Protein 2HNU (pdb70)

Secondary structure (DSSP, 8-state):
-BPPPEESGGG-EEEEETTEEEETTTEEEESSGGGGGGGGGGG-SS-B---SSEETTTEEEEETTEEEETTEEEE-GGG--/-BPPPEESGGG-EEEEETTEEEETTTEEEESSGGGGGGGGGGG-SS-B---SSEETTTEEEEETTEEEETTEEEE-GGG--/-BPPPEESGGG-EEEEETTEEEETTTEEEESSGGGGGGGGGGG-SS-B---SSEETTTEEEEETTEEEETTEEEE-GGG--/-----EESGGG-EEEEETTEEEETTTEEEESSGGGGGGGGGGG-SS-----SSEETTTEEEEETTEEEETTEEEE-GGG--/--PPPEESGGG-EEEEETTEEEETTTEEEESSGGGGGGGGGGG-SS-----SSEETTTEEEEETTEEEETTEEEE-GGG--

Organism: Bos taurus (NCBI:txid9913)

B-factor: mean 34.94, std 13.85, range [15.89, 88.04]

Foldseek 3Di:
DAAAAFWADVSQWGAQAQAWTAHQVRGIGGNDPRRNCSVVSVVPPDDHHHADADDDDQWHQRYAQWIDHRHDIDGHNVNHD/DAAAAFWDDVSQWGAQAQAWTAHAVRGIGGNDPRNPVSVVSVPDPDDHHHADAADDDQWHQRYAQWTDHNVDIDGHNVNHD/DAAAQFWADVSQWGQQALAWTAHQVPGIGGNDPRRNCSVVVVVPPDDHHHEDADDDDQWHQRYAQWTDHRHDIDRHPVNHD/DEFAAQWADVSQWGAQALAWTAHQVRGIGGNDPRRNVSVCVVVPPDDHHHADDADDPQWHQGYAQWIDHRHDIDRHNVNHD/DAAAFFWDDVSQWGAQAQQWTAHQPRGIGGNDPGNPVSVVSVPDPDDHHHADADDDDCWHQRYAQWTDHRHDIDGHNVNHD

Solvent-accessible surface area: 19772 Å² total

Sequence (405 aa):
VRTCLPCGPGGKGRCFGPSICCGDELGCFVGTAEALRCQEENYLPSPCQSGQKPCGSGGRCAAAGICCSPDGCHEDPACDPVRTCLPCGPGGKGRCFGPSICCGDELGCFVGTAEALRCQEENYLPSPCQSGQKPCGSGGRCAAAGICCSPDGCHEDPACDPVRTCLPCGPGGKGRCFGPSICCGDELGCFVGTAEALRCQEENYLPSPCQSGQKPCGSGGRCAAAGICCSPDGCHEDPACDPVRTCLPCGPGGKGRCFGPSICCGDELGCFVGTAEALRCQEENYLPSPCQSGQKPCGSGGRCAAAGICCSPDGCHEDPACDPVRTCLPCGPGGKGRCFGPSICCGDELGCFVGTAEALRCQEENYLPSPCQSGQKPCGSGGRCAAAGICCSPDGCHEDPACDP

GO terms:
  GO:0005515 protein binding (F, IPI)
  GO:0005576 extracellular region (C, IDA)
  GO:0043207 response to external biotic stimulus (P, IDA)
  GO:0009612 response to mechanical stimulus (P, IDA)
  GO:0032094 response to food (P, IDA)
  GO:0043627 response to estrogen (P, IDA)

Radius of gyration: 32.56 Å; Cα contacts (8 Å, |Δi|>4): 1114; chains: 5; bounding box: 100×59×54 Å

CATH classification: 2.60.9.10

InterPro domains:
  IPR000981 Neurohypophysial hormone [PF00184] (39-116)
  IPR000981 Neurohypophysial hormone [PIRSF001815] (3-123)
  IPR000981 Neurohypophysial hormone [PR00831] (21-35)
  IPR000981 Neurohypophysial hormone [PR00831] (39-55)
  IPR000981 Neurohypophysial hormone [PR00831] (55-74)
  IPR000981 Neurohypophysial hormone [PR00831] (74-93)
  IPR000981 Neurohypophysial hormone [PR00831] (96-116)
  IPR000981 Neurohypophysial hormone [PTHR11681] (1-124)
  IPR000981 Neurohypophysial hormone [SM00003] (39-116)
  IPR022423 Neurohypophysial hormone, conserved site [PF00220] (20-28)
  IPR022423 Neurohypophysial hormone, conserved site [PS00264] (20-28)
  IPR036387 Neurohypophysial hormone domain superfamily [G3DSA:2.60.9.10] (38-125)
  IPR036387 Neurohypophysial hormone domain superfamily [SSF49606] (33-120)

Structure (mmCIF, N/CA/C/O backbone):
data_2HNU
#
_entry.id   2HNU
#
_cell.length_a   111.157
_cell.length_b   111.157
_cell.length_c   127.241
_cell.angle_alpha   90.000
_cell.angle_beta   90.000
_cell.angle_gamma   120.000
#
_symmetry.space_group_name_H-M   'P 62 2 2'
#
loop_
_entity.id
_entity.type
_entity.pdbx_description
1 polymer 'Oxytocin-neurophysin 1'
2 non-polymer PHENYLALANINE
3 non-polymer TYROSINE
4 water water
#
loop_
_atom_site.group_PDB
_atom_site.id
_atom_site.type_symbol
_atom_site.label_atom_id
_atom_site.label_alt_id
_atom_site.label_comp_id
_atom_site.label_asym_id
_atom_site.label_entity_id
_atom_site.label_seq_id
_atom_site.pdbx_PDB_ins_code
_atom_site.Cartn_x
_atom_site.Cartn_y
_atom_site.Cartn_z
_atom_site.occupancy
_atom_site.B_iso_or_equiv
_atom_site.auth_seq_id
_atom_site.auth_comp_id
_atom_site.auth_asym_id
_atom_site.auth_atom_id
_atom_site.pdbx_PDB_model_num
ATOM 1 N N . VAL A 1 1 ? 55.007 16.499 75.088 1.00 24.99 7 VAL A N 1
ATOM 2 C CA . VAL A 1 1 ? 54.586 15.195 74.519 1.00 23.54 7 VAL A CA 1
ATOM 3 C C . VAL A 1 1 ? 54.629 14.130 75.610 1.00 23.77 7 VAL A C 1
ATOM 4 O O . VAL A 1 1 ? 55.087 14.388 76.725 1.00 22.90 7 VAL A O 1
ATOM 8 N N . ARG A 1 2 ? 54.158 12.931 75.295 1.00 23.92 8 ARG A N 1
ATOM 9 C CA . ARG A 1 2 ? 54.138 11.872 76.293 1.00 24.36 8 ARG A CA 1
ATOM 10 C C . ARG A 1 2 ? 55.530 11.484 76.762 1.00 23.72 8 ARG A C 1
ATOM 11 O O . ARG A 1 2 ? 56.520 11.693 76.064 1.00 23.40 8 ARG A O 1
ATOM 19 N N . THR A 1 3 ? 55.595 10.943 77.972 1.00 23.87 9 THR A N 1
ATOM 20 C CA . THR A 1 3 ? 56.854 10.471 78.523 1.00 24.24 9 THR A CA 1
ATOM 21 C C . THR A 1 3 ? 57.070 9.182 77.749 1.00 22.39 9 THR A C 1
ATOM 22 O O . THR A 1 3 ? 56.103 8.577 77.281 1.00 20.41 9 THR A O 1
ATOM 26 N N . CYS A 1 4 ? 58.319 8.769 77.589 1.00 19.62 10 CYS A N 1
ATOM 27 C CA . CYS A 1 4 ? 58.602 7.545 76.850 1.00 19.41 10 CYS A CA 1
ATOM 28 C C . CYS A 1 4 ? 58.202 6.304 77.659 1.00 19.43 10 CYS A C 1
ATOM 29 O O . CYS A 1 4 ? 57.853 6.406 78.827 1.00 19.44 10 CYS A O 1
ATOM 32 N N . LEU A 1 5 ? 58.252 5.139 77.027 1.00 23.33 11 LEU A N 1
ATOM 33 C CA . LEU A 1 5 ? 57.879 3.886 77.676 1.00 24.13 11 LEU A CA 1
ATOM 34 C C . LEU A 1 5 ? 58.572 3.631 79.006 1.00 25.12 11 LEU A C 1
ATOM 35 O O . LEU A 1 5 ? 59.735 3.985 79.191 1.00 23.62 11 LEU A O 1
ATOM 40 N N . PRO A 1 6 ? 57.855 3.017 79.958 1.00 21.57 12 PRO A N 1
ATOM 41 C CA . PRO A 1 6 ? 58.431 2.713 81.273 1.00 21.20 12 PRO A CA 1
ATOM 42 C C . PRO A 1 6 ? 59.419 1.578 81.041 1.00 20.71 12 PRO A C 1
ATOM 43 O O . PRO A 1 6 ? 59.357 0.912 80.009 1.00 19.16 12 PRO A O 1
ATOM 47 N N . CYS A 1 7 ? 60.311 1.342 81.997 1.00 23.43 13 CYS A N 1
ATOM 48 C CA . CYS A 1 7 ? 61.316 0.294 81.846 1.00 24.98 13 CYS A CA 1
ATOM 49 C C . CYS A 1 7 ? 62.037 0.038 83.172 1.00 24.50 13 CYS A C 1
ATOM 50 O O . CYS A 1 7 ? 61.854 0.770 84.147 1.00 25.51 13 CYS A O 1
ATOM 53 N N . GLY A 1 8 ? 62.855 -1.008 83.196 1.00 26.67 14 GLY A N 1
ATOM 54 C CA . GLY A 1 8 ? 63.627 -1.325 84.384 1.00 28.21 14 GLY A CA 1
ATOM 55 C C . GLY A 1 8 ? 62.908 -2.016 85.528 1.00 30.51 14 GLY A C 1
ATOM 56 O O . GLY A 1 8 ? 61.727 -2.349 85.420 1.00 30.85 14 GLY A O 1
ATOM 57 N N . PRO A 1 9 ? 63.613 -2.239 86.651 1.00 29.79 15 PRO A N 1
ATOM 58 C CA . PRO A 1 9 ? 63.092 -2.893 87.855 1.00 30.99 15 PRO A CA 1
ATOM 59 C C . PRO A 1 9 ? 61.785 -2.266 88.335 1.00 31.10 15 PRO A C 1
ATOM 60 O O . PRO A 1 9 ? 61.745 -1.079 88.669 1.00 31.30 15 PRO A O 1
ATOM 64 N N . GLY A 1 10 ? 60.725 -3.070 88.364 1.00 35.53 16 GLY A N 1
ATOM 65 C CA . GLY A 1 10 ? 59.426 -2.594 88.808 1.00 36.52 16 GLY A CA 1
ATOM 66 C C . GLY A 1 10 ? 58.815 -1.534 87.909 1.00 37.37 16 GLY A C 1
ATOM 67 O O . GLY A 1 10 ? 57.846 -0.876 88.289 1.00 38.64 16 GLY A O 1
ATOM 68 N N . GLY A 1 11 ? 59.377 -1.375 86.714 1.00 36.04 17 GLY A N 1
ATOM 69 C CA . GLY A 1 11 ? 58.882 -0.381 85.779 1.00 35.04 17 GLY A CA 1
ATOM 70 C C . GLY A 1 11 ? 59.092 1.025 86.308 1.00 34.36 17 GLY A C 1
ATOM 71 O O . GLY A 1 11 ? 58.472 1.974 85.825 1.00 34.08 17 GLY A O 1
ATOM 72 N N . LYS A 1 12 ? 59.973 1.161 87.298 1.00 29.15 18 LYS A N 1
ATOM 73 C CA . LYS A 1 12 ? 60.249 2.459 87.912 1.00 28.74 18 LYS A CA 1
ATOM 74 C C . LYS A 1 12 ? 61.131 3.370 87.062 1.00 25.96 18 LYS A C 1
ATOM 75 O O . LYS A 1 12 ? 61.433 4.491 87.461 1.00 27.61 18 LYS A O 1
ATOM 81 N N . GLY A 1 13 ? 61.557 2.886 85.902 1.00 25.22 19 GLY A N 1
ATOM 82 C CA . GLY A 1 13 ? 62.389 3.705 85.044 1.00 23.74 19 GLY A CA 1
ATOM 83 C C . GLY A 1 13 ? 61.639 4.144 83.799 1.00 23.67 19 GLY A C 1
ATOM 84 O O . GLY A 1 13 ? 60.536 3.675 83.531 1.00 24.82 19 GLY A O 1
ATOM 85 N N . ARG A 1 14 ? 62.227 5.070 83.049 1.00 22.69 20 ARG A N 1
ATOM 86 C CA . ARG A 1 14 ? 61.627 5.541 81.814 1.00 22.00 20 ARG A CA 1
ATOM 87 C C . ARG A 1 14 ? 62.739 5.551 80.783 1.00 21.05 20 ARG A C 1
ATOM 88 O O . ARG A 1 14 ? 63.903 5.764 81.124 1.00 20.28 20 ARG A O 1
ATOM 96 N N . CYS A 1 15 ? 62.379 5.322 79.527 1.00 19.44 21 CYS A N 1
ATOM 97 C CA . CYS A 1 15 ? 63.355 5.301 78.451 1.00 19.55 21 CYS A CA 1
ATOM 98 C C . CYS A 1 15 ? 63.770 6.706 78.026 1.00 19.54 21 CYS A C 1
ATOM 99 O O . CYS A 1 15 ? 62.930 7.594 77.901 1.00 20.14 21 CYS A O 1
ATOM 102 N N . PHE A 1 16 ? 65.068 6.897 77.809 1.00 19.20 22 PHE A N 1
ATOM 103 C CA . PHE A 1 16 ? 65.598 8.187 77.378 1.00 21.05 22 PHE A CA 1
ATOM 104 C C . PHE A 1 16 ? 66.211 8.049 75.995 1.00 20.95 22 PHE A C 1
ATOM 105 O O . PHE A 1 16 ? 66.636 9.031 75.388 1.00 22.15 22 PHE A O 1
ATOM 113 N N . GLY A 1 17 ? 66.248 6.810 75.518 1.00 17.65 23 GLY A N 1
ATOM 114 C CA . GLY A 1 17 ? 66.796 6.500 74.210 1.00 18.48 23 GLY A CA 1
ATOM 115 C C . GLY A 1 17 ? 66.583 5.019 73.926 1.00 19.43 23 GLY A C 1
ATOM 116 O O . GLY A 1 17 ? 66.197 4.263 74.830 1.00 19.35 23 GLY A O 1
ATOM 117 N N . PRO A 1 18 ? 66.831 4.568 72.688 1.00 19.38 24 PRO A N 1
ATOM 118 C CA . PRO A 1 18 ? 66.659 3.165 72.294 1.00 20.09 24 PRO A CA 1
ATOM 119 C C . PRO A 1 18 ? 67.258 2.149 73.273 1.00 20.07 24 PRO A C 1
ATOM 120 O O . PRO A 1 18 ? 66.695 1.080 73.483 1.00 19.55 24 PRO A O 1
ATOM 124 N N . SER A 1 19 ? 68.396 2.476 73.874 1.00 23.01 25 SER A N 1
ATOM 125 C CA . SER A 1 19 ? 69.003 1.548 74.816 1.00 23.67 25 SER A CA 1
ATOM 126 C C . SER A 1 19 ? 69.392 2.220 76.126 1.00 22.90 25 SER A C 1
ATOM 127 O O . SER A 1 19 ? 70.406 1.882 76.740 1.00 21.78 25 SER A O 1
ATOM 130 N N . ILE A 1 20 ? 68.564 3.163 76.568 1.00 21.75 26 ILE A N 1
ATOM 131 C CA . ILE A 1 20 ? 68.841 3.868 77.814 1.00 20.96 26 ILE A CA 1
ATOM 132 C C . ILE A 1 20 ? 67.608 3.946 78.691 1.00 21.16 26 ILE A C 1
ATOM 133 O O . ILE A 1 20 ? 66.603 4.556 78.309 1.00 22.18 26 ILE A O 1
ATOM 138 N N . CYS A 1 21 ? 67.694 3.334 79.870 1.00 19.91 27 CYS A N 1
ATOM 139 C CA . CYS A 1 21 ? 66.593 3.324 80.826 1.00 19.32 27 CYS A CA 1
ATOM 140 C C . CYS A 1 21 ? 67.050 3.930 82.152 1.00 21.04 27 CYS A C 1
ATOM 141 O O . CYS A 1 21 ? 68.005 3.445 82.760 1.00 21.29 27 CYS A O 1
ATOM 144 N N . CYS A 1 22 ? 66.369 4.982 82.608 1.00 20.69 28 CYS A N 1
ATOM 145 C CA . CYS A 1 22 ? 66.757 5.626 83.861 1.00 21.11 28 CYS A CA 1
ATOM 146 C C . CYS A 1 22 ? 65.599 5.975 84.791 1.00 22.87 28 CYS A C 1
ATOM 147 O O . CYS A 1 22 ? 64.462 6.177 84.358 1.00 23.20 28 CYS A O 1
ATOM 150 N N . GLY A 1 23 ? 65.933 6.100 86.073 1.00 24.50 29 GLY A N 1
ATOM 151 C CA . GLY A 1 23 ? 64.962 6.455 87.089 1.00 25.51 29 GLY A CA 1
ATOM 152 C C . GLY A 1 23 ? 65.693 7.149 88.224 1.00 26.71 29 GLY A C 1
ATOM 153 O O . GLY A 1 23 ? 66.858 6.841 88.500 1.00 24.86 29 GLY A O 1
ATOM 154 N N . ASP A 1 24 ? 65.029 8.092 88.883 1.00 26.97 30 ASP A N 1
ATOM 155 C CA . ASP A 1 24 ? 65.659 8.808 89.984 1.00 30.07 30 ASP A CA 1
ATOM 156 C C . ASP A 1 24 ? 66.167 7.872 91.071 1.00 29.69 30 ASP A C 1
ATOM 157 O O . ASP A 1 24 ? 67.233 8.100 91.639 1.00 31.50 30 ASP A O 1
ATOM 162 N N . GLU A 1 25 ? 65.415 6.815 91.349 1.00 36.52 31 GLU A N 1
ATOM 163 C CA . GLU A 1 25 ? 65.808 5.861 92.383 1.00 38.04 31 GLU A CA 1
ATOM 164 C C . GLU A 1 25 ? 66.523 4.633 91.824 1.00 35.94 31 GLU A C 1
ATOM 165 O O . GLU A 1 25 ? 66.677 3.635 92.528 1.00 38.69 31 GLU A O 1
ATOM 171 N N . LEU A 1 26 ? 66.958 4.699 90.570 1.00 27.70 32 LEU A N 1
ATOM 172 C CA . LEU A 1 26 ? 67.621 3.560 89.948 1.00 23.98 32 LEU A CA 1
ATOM 173 C C . LEU A 1 26 ? 68.972 3.857 89.308 1.00 23.29 32 LEU A C 1
ATOM 174 O O . LEU A 1 26 ? 69.856 2.998 89.288 1.00 21.54 32 LEU A O 1
ATOM 179 N N . GLY A 1 27 ? 69.126 5.068 88.784 1.00 19.09 33 GLY A N 1
ATOM 180 C CA . GLY A 1 27 ? 70.350 5.408 88.093 1.00 18.37 33 GLY A CA 1
ATOM 181 C C . GLY A 1 27 ? 70.024 5.135 86.633 1.00 18.83 33 GLY A C 1
ATOM 182 O O . GLY A 1 27 ? 68.847 5.084 86.271 1.00 16.73 33 GLY A O 1
ATOM 183 N N . CYS A 1 28 ? 71.035 4.926 85.798 1.00 20.11 34 CYS A N 1
ATOM 184 C CA . CYS A 1 28 ? 70.790 4.672 84.381 1.00 20.82 34 CYS A CA 1
ATOM 185 C C . CYS A 1 28 ? 71.362 3.358 83.843 1.00 20.77 34 CYS A C 1
ATOM 186 O O . CYS A 1 28 ? 72.501 2.990 84.136 1.00 19.50 34 CYS A O 1
ATOM 189 N N . PHE A 1 29 ? 70.551 2.659 83.053 1.00 23.92 35 PHE A N 1
ATOM 190 C CA . PHE A 1 29 ? 70.958 1.409 82.427 1.00 22.88 35 PHE A CA 1
ATOM 191 C C . PHE A 1 29 ? 71.167 1.739 80.954 1.00 23.24 35 PHE A C 1
ATOM 192 O O . PHE A 1 29 ? 70.234 2.168 80.272 1.00 23.85 35 PHE A O 1
ATOM 200 N N . VAL A 1 30 ? 72.393 1.551 80.479 1.00 19.62 36 VAL A N 1
ATOM 201 C CA . VAL A 1 30 ? 72.747 1.840 79.096 1.00 19.61 36 VAL A CA 1
ATOM 202 C C . VAL A 1 30 ? 73.192 0.559 78.381 1.00 19.63 36 VAL A C 1
ATOM 203 O O . VAL A 1 30 ? 74.284 0.044 78.623 1.00 16.00 36 VAL A O 1
ATOM 207 N N . GLY A 1 31 ? 72.327 0.044 77.512 1.00 19.86 37 GLY A N 1
ATOM 208 C CA . GLY A 1 31 ? 72.655 -1.168 76.779 1.00 20.44 37 GLY A CA 1
ATOM 209 C C . GLY A 1 31 ? 72.435 -2.447 77.570 1.00 20.43 37 GLY A C 1
ATOM 210 O O . GLY A 1 31 ? 72.812 -3.524 77.113 1.00 20.73 37 GLY A O 1
ATOM 211 N N . THR A 1 32 ? 71.833 -2.337 78.753 1.00 20.26 38 THR A N 1
ATOM 212 C CA . THR A 1 32 ? 71.572 -3.506 79.589 1.00 20.73 38 THR A CA 1
ATOM 213 C C . THR A 1 32 ? 70.194 -4.086 79.295 1.00 21.65 38 THR A C 1
ATOM 214 O O . THR A 1 32 ? 69.382 -3.459 78.614 1.00 19.82 38 THR A O 1
ATOM 218 N N . ALA A 1 33 ? 69.937 -5.280 79.825 1.00 21.10 39 ALA A N 1
ATOM 219 C CA . ALA A 1 33 ? 68.659 -5.953 79.631 1.00 22.82 39 ALA A CA 1
ATOM 220 C C . ALA A 1 33 ? 67.514 -5.034 80.053 1.00 22.81 39 ALA A C 1
ATOM 221 O O . ALA A 1 33 ? 66.466 -5.010 79.419 1.00 22.87 39 ALA A O 1
ATOM 223 N N . GLU A 1 34 ? 67.729 -4.279 81.126 1.00 23.55 40 GLU A N 1
ATOM 224 C CA . GLU A 1 34 ? 66.721 -3.355 81.630 1.00 22.71 40 GLU A CA 1
ATOM 225 C C . GLU A 1 34 ? 66.249 -2.344 80.578 1.00 23.49 40 GLU A C 1
ATOM 226 O O . GLU A 1 34 ? 65.136 -1.841 80.664 1.00 22.81 40 GLU A O 1
ATOM 232 N N . ALA A 1 35 ? 67.090 -2.051 79.590 1.00 24.67 41 ALA A N 1
ATOM 233 C CA . ALA A 1 35 ? 66.746 -1.064 78.567 1.00 25.95 41 ALA A CA 1
ATOM 234 C C . ALA A 1 35 ? 66.296 -1.619 77.218 1.00 26.15 41 ALA A C 1
ATOM 235 O O . ALA A 1 35 ? 66.090 -0.853 76.270 1.00 24.74 41 ALA A O 1
ATOM 237 N N . LEU A 1 36 ? 66.135 -2.938 77.127 1.00 24.35 42 LEU A N 1
ATOM 238 C CA . LEU A 1 36 ? 65.712 -3.558 75.875 1.00 23.93 42 LEU A CA 1
ATOM 239 C C . LEU A 1 36 ? 64.344 -3.078 75.397 1.00 22.10 42 LEU A C 1
ATOM 240 O O . LEU A 1 36 ? 64.146 -2.891 74.205 1.00 23.61 42 LEU A O 1
ATOM 245 N N . ARG A 1 37 ? 63.399 -2.873 76.308 1.00 23.32 43 ARG A N 1
ATOM 246 C CA . ARG A 1 37 ? 62.073 -2.423 75.888 1.00 23.42 43 ARG A CA 1
ATOM 247 C C . ARG A 1 37 ? 62.111 -1.034 75.273 1.00 23.33 43 ARG A C 1
ATOM 248 O O . ARG A 1 37 ? 61.209 -0.651 74.531 1.00 22.58 43 ARG A O 1
ATOM 256 N N . CYS A 1 38 ? 63.168 -0.288 75.580 1.00 20.86 44 CYS A N 1
ATOM 257 C CA . CYS A 1 38 ? 63.326 1.062 75.069 1.00 21.12 44 CYS A CA 1
ATOM 258 C C . CYS A 1 38 ? 63.498 1.116 73.553 1.00 21.44 44 CYS A C 1
ATOM 259 O O . CYS A 1 38 ? 63.297 2.167 72.941 1.00 21.46 44 CYS A O 1
ATOM 262 N N . GLN A 1 39 ? 63.869 -0.005 72.941 1.00 23.21 45 GLN A N 1
ATOM 263 C CA . GLN A 1 39 ? 64.032 -0.034 71.487 1.00 24.27 45 GLN A CA 1
ATOM 264 C C . GLN A 1 39 ? 62.657 -0.050 70.822 1.00 22.23 45 GLN A C 1
ATOM 265 O O . GLN A 1 39 ? 62.516 0.332 69.660 1.00 22.24 45 GLN A O 1
ATOM 271 N N . GLU A 1 40 ? 61.650 -0.501 71.561 1.00 20.38 46 GLU A N 1
ATOM 272 C CA . GLU A 1 40 ? 60.297 -0.603 71.027 1.00 21.00 46 GLU A CA 1
ATOM 273 C C . GLU A 1 40 ? 59.699 0.757 70.684 1.00 20.67 46 GLU A C 1
ATOM 274 O O . GLU A 1 40 ? 58.814 0.860 69.827 1.00 21.01 46 GLU A O 1
ATOM 280 N N . GLU A 1 41 ? 60.200 1.793 71.345 1.00 19.52 47 GLU A N 1
ATOM 281 C CA . GLU A 1 41 ? 59.742 3.156 71.115 1.00 19.33 47 GLU A CA 1
ATOM 282 C C . GLU A 1 41 ? 59.959 3.531 69.643 1.00 20.09 47 GLU A C 1
ATOM 283 O O . GLU A 1 41 ? 59.234 4.353 69.084 1.00 19.66 47 GLU A O 1
ATOM 289 N N . ASN A 1 42 ? 60.956 2.910 69.016 1.00 22.71 48 ASN A N 1
ATOM 290 C CA . ASN A 1 42 ? 61.263 3.173 67.615 1.00 22.47 48 ASN A CA 1
ATOM 291 C C . ASN A 1 42 ? 60.086 2.825 66.709 1.00 21.67 48 ASN A C 1
ATOM 292 O O . ASN A 1 42 ? 59.959 3.386 65.619 1.00 21.55 48 ASN A O 1
ATOM 297 N N . TYR A 1 43 ? 59.233 1.904 67.163 1.00 17.91 49 TYR A N 1
ATOM 298 C CA . TYR A 1 43 ? 58.059 1.485 66.396 1.00 17.82 49 TYR A CA 1
ATOM 299 C C . TYR A 1 43 ? 56.834 2.383 66.616 1.00 17.35 49 TYR A C 1
ATOM 300 O O . TYR A 1 43 ? 55.874 2.328 65.852 1.00 16.76 49 TYR A O 1
ATOM 309 N N . LEU A 1 44 ? 56.859 3.190 67.669 1.00 16.69 50 LEU A N 1
ATOM 310 C CA . LEU A 1 44 ? 55.731 4.066 67.972 1.00 17.42 50 LEU A CA 1
ATOM 311 C C . LEU A 1 44 ? 55.855 5.364 67.174 1.00 17.74 50 LEU A C 1
ATOM 312 O O . LEU A 1 44 ? 56.839 6.097 67.310 1.00 16.68 50 LEU A O 1
ATOM 317 N N . PRO A 1 45 ? 54.846 5.670 66.341 1.00 24.78 51 PRO A N 1
ATOM 318 C CA . PRO A 1 45 ? 54.816 6.867 65.493 1.00 25.85 51 PRO A CA 1
ATOM 319 C C . PRO A 1 45 ? 54.637 8.216 66.189 1.00 27.78 51 PRO A C 1
ATOM 320 O O . PRO A 1 45 ? 54.713 9.260 65.536 1.00 29.34 51 PRO A O 1
ATOM 324 N N . SER A 1 46 ? 54.404 8.206 67.498 1.00 20.14 52 SER A N 1
ATOM 325 C CA . SER A 1 46 ? 54.243 9.457 68.230 1.00 20.13 52 SER A CA 1
ATOM 326 C C . SER A 1 46 ? 55.530 9.807 68.975 1.00 20.23 52 SER A C 1
ATOM 327 O O . SER A 1 46 ? 56.240 8.926 69.461 1.00 20.18 52 SER A O 1
ATOM 330 N N . PRO A 1 47 ? 55.852 11.107 69.068 1.00 20.74 53 PRO A N 1
ATOM 331 C CA . PRO A 1 47 ? 57.071 11.510 69.769 1.00 20.00 53 PRO A CA 1
ATOM 332 C C . PRO A 1 47 ? 56.942 11.324 71.283 1.00 20.41 53 PRO A C 1
ATOM 333 O O . PRO A 1 47 ? 55.838 11.374 71.833 1.00 18.70 53 PRO A O 1
ATOM 337 N N . CYS A 1 48 ? 58.070 11.099 71.949 1.00 18.90 54 CYS A N 1
ATOM 338 C CA . CYS A 1 48 ? 58.077 10.949 73.395 1.00 21.14 54 CYS A CA 1
ATOM 339 C C . CYS A 1 48 ? 59.305 11.661 73.928 1.00 21.60 54 CYS A C 1
ATOM 340 O O . CYS A 1 48 ? 60.252 11.919 73.190 1.00 23.78 54 CYS A O 1
ATOM 343 N N . GLN A 1 49 ? 59.275 11.993 75.208 1.00 26.93 55 GLN A N 1
ATOM 344 C CA . GLN A 1 49 ? 60.403 12.647 75.847 1.00 29.39 55 GLN A CA 1
ATOM 345 C C . GLN A 1 49 ? 60.314 12.394 77.340 1.00 29.08 55 GLN A C 1
ATOM 346 O O . GLN A 1 49 ? 59.249 12.548 77.937 1.00 31.22 55 GLN A O 1
ATOM 352 N N . SER A 1 50 ? 61.430 11.989 77.933 1.00 29.56 56 SER A N 1
ATOM 353 C CA . SER A 1 50 ? 61.480 11.707 79.365 1.00 30.14 56 SER A CA 1
ATOM 354 C C . SER A 1 50 ? 62.296 12.777 80.085 1.00 30.60 56 SER A C 1
ATOM 355 O O . SER A 1 50 ? 63.045 13.522 79.451 1.00 31.91 56 SER A O 1
ATOM 358 N N . GLY A 1 51 ? 62.151 12.849 81.404 1.00 28.50 57 GLY A N 1
ATOM 359 C CA . GLY A 1 51 ? 62.887 13.842 82.169 1.00 31.83 57 GLY A CA 1
ATOM 360 C C . GLY A 1 51 ? 62.151 15.167 82.255 1.00 34.30 57 GLY A C 1
ATOM 361 O O . GLY A 1 51 ? 61.094 15.339 81.644 1.00 33.87 57 GLY A O 1
ATOM 362 N N . GLN A 1 52 ? 62.709 16.112 83.005 1.00 56.14 58 GLN A N 1
ATOM 363 C CA . GLN A 1 52 ? 62.079 17.418 83.164 1.00 58.54 58 GLN A CA 1
ATOM 364 C C . GLN A 1 52 ? 63.019 18.596 82.922 1.00 58.75 58 GLN A C 1
ATOM 365 O O . GLN A 1 52 ? 62.590 19.638 82.429 1.00 60.01 58 GLN A O 1
ATOM 371 N N . LYS A 1 53 ? 64.296 18.437 83.261 1.00 44.83 59 LYS A N 1
ATOM 372 C CA . LYS A 1 53 ? 65.253 19.523 83.088 1.00 44.86 59 LYS A CA 1
ATOM 373 C C . LYS A 1 53 ? 66.257 19.311 81.959 1.00 45.91 59 LYS A C 1
ATOM 374 O O . LYS A 1 53 ? 66.970 18.303 81.921 1.00 45.43 59 LYS A O 1
ATOM 380 N N . PRO A 1 54 ? 66.326 20.269 81.019 1.00 52.66 60 PRO A N 1
ATOM 381 C CA . PRO A 1 54 ? 67.264 20.160 79.899 1.00 51.77 60 PRO A CA 1
ATOM 382 C C . PRO A 1 54 ? 68.682 20.216 80.455 1.00 51.07 60 PRO A C 1
ATOM 383 O O . PRO A 1 54 ? 68.922 20.833 81.489 1.00 51.99 60 PRO A O 1
ATOM 387 N N . CYS A 1 55 ? 69.616 19.565 79.775 1.00 34.75 61 CYS A N 1
ATOM 388 C CA . CYS A 1 55 ? 71.003 19.556 80.208 1.00 33.71 61 CYS A CA 1
ATOM 389 C C . CYS A 1 55 ? 71.852 19.123 79.027 1.00 34.47 61 CYS A C 1
ATOM 390 O O . CYS A 1 55 ? 71.334 18.569 78.059 1.00 35.72 61 CYS A O 1
ATOM 393 N N . GLY A 1 56 ? 73.151 19.382 79.104 1.00 48.01 62 GLY A N 1
ATOM 394 C CA . GLY A 1 56 ? 74.036 19.007 78.017 1.00 49.93 62 GLY A CA 1
ATOM 395 C C . GLY A 1 56 ? 73.479 19.402 76.663 1.00 52.34 62 GLY A C 1
ATOM 396 O O . GLY A 1 56 ? 72.751 20.393 76.540 1.00 52.73 62 GLY A O 1
ATOM 397 N N . SER A 1 57 ? 73.817 18.622 75.641 1.00 61.77 63 SER A N 1
ATOM 398 C CA . SER A 1 57 ? 73.348 18.891 74.287 1.00 62.04 63 SER A CA 1
ATOM 399 C C . SER A 1 57 ? 72.226 17.933 73.902 1.00 61.84 63 SER A C 1
ATOM 400 O O . SER A 1 57 ? 72.473 16.768 73.586 1.00 62.74 63 SER A O 1
ATOM 403 N N . GLY A 1 58 ? 70.993 18.431 73.934 1.00 58.29 64 GLY A N 1
ATOM 404 C CA . GLY A 1 58 ? 69.851 17.610 73.577 1.00 57.17 64 GLY A CA 1
ATOM 405 C C . GLY A 1 58 ? 69.558 16.551 74.618 1.00 55.65 64 GLY A C 1
ATOM 406 O O . GLY A 1 58 ? 68.857 15.571 74.350 1.00 56.46 64 GLY A O 1
ATOM 407 N N . GLY A 1 59 ? 70.099 16.747 75.813 1.00 45.80 65 GLY A N 1
ATOM 408 C CA . GLY A 1 59 ? 69.878 15.791 76.876 1.00 43.57 65 GLY A CA 1
ATOM 409 C C . GLY A 1 59 ? 68.914 16.318 77.913 1.00 42.22 65 GLY A C 1
ATOM 410 O O . GLY A 1 59 ? 68.443 17.454 77.832 1.00 41.87 65 GLY A O 1
ATOM 411 N N . ARG A 1 60 ? 68.608 15.477 78.887 1.00 31.61 66 ARG A N 1
ATOM 412 C CA . ARG A 1 60 ? 67.708 15.845 79.964 1.00 30.81 66 ARG A CA 1
ATOM 413 C C . ARG A 1 60 ? 68.168 15.105 81.206 1.00 29.62 66 ARG A C 1
ATOM 414 O O . ARG A 1 60 ? 68.745 14.021 81.113 1.00 29.04 66 ARG A O 1
ATOM 422 N N . CYS A 1 61 ? 67.946 15.701 82.368 1.00 27.86 67 CYS A N 1
ATOM 423 C CA . CYS A 1 61 ? 68.354 15.062 83.604 1.00 28.12 67 CYS A CA 1
ATOM 424 C C . CYS A 1 61 ? 67.545 13.775 83.775 1.00 26.84 67 CYS A C 1
ATOM 425 O O . CYS A 1 61 ? 66.320 13.809 83.886 1.00 25.33 67 CYS A O 1
ATOM 428 N N . ALA A 1 62 ? 68.249 12.644 83.786 1.00 33.71 68 ALA A N 1
ATOM 429 C CA . ALA A 1 62 ? 67.625 11.322 83.882 1.00 32.56 68 ALA A CA 1
ATOM 430 C C . ALA A 1 62 ? 67.673 10.674 85.263 1.00 32.67 68 ALA A C 1
ATOM 431 O O . ALA A 1 62 ? 66.832 9.837 85.591 1.00 32.16 68 ALA A O 1
ATOM 433 N N . ALA A 1 63 ? 68.668 11.042 86.061 1.00 28.54 69 ALA A N 1
ATOM 434 C CA . ALA A 1 63 ? 68.801 10.498 87.404 1.00 29.02 69 ALA A CA 1
ATOM 435 C C . ALA A 1 63 ? 69.686 11.438 88.206 1.00 30.41 69 ALA A C 1
ATOM 436 O O . ALA A 1 63 ? 70.308 12.336 87.644 1.00 29.95 69 ALA A O 1
ATOM 438 N N . ALA A 1 64 ? 69.740 11.226 89.518 1.00 37.10 70 ALA A N 1
ATOM 439 C CA . ALA A 1 64 ? 70.552 12.065 90.392 1.00 37.77 70 ALA A CA 1
ATOM 440 C C . ALA A 1 64 ? 71.943 12.295 89.819 1.00 36.01 70 ALA A C 1
ATOM 441 O O . ALA A 1 64 ? 72.751 11.375 89.749 1.00 37.21 70 ALA A O 1
ATOM 443 N N . GLY A 1 65 ? 72.209 13.530 89.405 1.00 31.02 71 GLY A N 1
ATOM 444 C CA . GLY A 1 65 ? 73.510 13.874 88.860 1.00 29.20 71 GLY A CA 1
ATOM 445 C C . GLY A 1 65 ? 73.857 13.269 87.513 1.00 28.70 71 GLY A C 1
ATOM 446 O O . GLY A 1 65 ? 75.030 13.219 87.146 1.00 28.16 71 GLY A O 1
ATOM 447 N N . ILE A 1 66 ? 72.853 12.817 86.764 1.00 25.08 72 ILE A N 1
ATOM 448 C CA . ILE A 1 66 ? 73.114 12.216 85.459 1.00 25.01 72 ILE A CA 1
ATOM 449 C C . ILE A 1 66 ? 72.260 12.824 84.354 1.00 24.63 72 ILE A C 1
ATOM 450 O O . ILE A 1 66 ? 71.036 12.891 84.470 1.00 24.14 72 ILE A O 1
ATOM 455 N N . CYS A 1 67 ? 72.922 13.257 83.282 1.00 26.78 73 CYS A N 1
ATOM 456 C CA . CYS A 1 67 ? 72.255 13.858 82.130 1.00 26.42 73 CYS A CA 1
ATOM 457 C C . CYS A 1 67 ? 72.298 12.906 80.933 1.00 26.97 73 CYS A C 1
ATOM 458 O O . CYS A 1 67 ? 73.371 12.445 80.551 1.00 26.30 73 CYS A O 1
ATOM 461 N N . CYS A 1 68 ? 71.145 12.612 80.337 1.00 26.35 74 CYS A N 1
ATOM 462 C CA . CYS A 1 68 ? 71.122 11.714 79.179 1.00 27.33 74 CYS A CA 1
ATOM 463 C C . CYS A 1 68 ? 70.385 12.243 77.959 1.00 26.88 74 CYS A C 1
ATOM 464 O O . CYS A 1 68 ? 69.352 12.904 78.070 1.00 27.32 74 CYS A O 1
ATOM 467 N N . SER A 1 69 ? 70.926 11.897 76.796 1.00 27.91 75 SER A N 1
ATOM 468 C CA . SER A 1 69 ? 70.339 12.225 75.506 1.00 27.11 75 SER A CA 1
ATOM 469 C C . SER A 1 69 ? 70.020 10.826 74.981 1.00 26.36 75 SER A C 1
ATOM 470 O O . SER A 1 69 ? 70.354 9.839 75.631 1.00 25.39 75 SER A O 1
ATOM 473 N N . PRO A 1 70 ? 69.382 10.716 73.806 1.00 28.39 76 PRO A N 1
ATOM 474 C CA . PRO A 1 70 ? 69.051 9.397 73.265 1.00 28.41 76 PRO A CA 1
ATOM 475 C C . PRO A 1 70 ? 70.224 8.459 72.985 1.00 28.30 76 PRO A C 1
ATOM 476 O O . PRO A 1 70 ? 70.019 7.257 72.810 1.00 26.97 76 PRO A O 1
ATOM 480 N N . ASP A 1 71 ? 71.445 8.984 72.946 1.00 26.14 77 ASP A N 1
ATOM 481 C CA . ASP A 1 71 ? 72.595 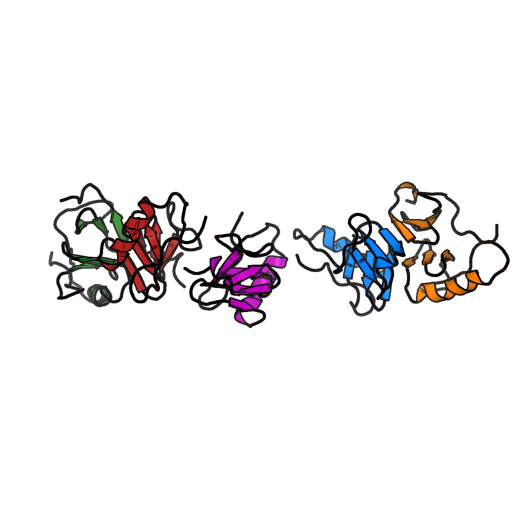8.124 72.654 1.00 28.11 77 ASP A CA 1
ATOM 482 C C . ASP A 1 71 ? 73.693 8.100 73.710 1.00 26.95 77 ASP A C 1
ATOM 483 O O . ASP A 1 71 ? 74.787 7.595 73.451 1.00 26.37 77 ASP A O 1
ATOM 488 N N . GLY A 1 72 ? 73.421 8.638 74.893 1.00 24.71 78 GLY A N 1
ATOM 489 C CA . GLY A 1 72 ? 74.442 8.620 75.920 1.00 22.34 78 GLY A CA 1
ATOM 490 C C . GLY A 1 72 ? 74.090 9.387 77.176 1.00 23.89 78 GLY A C 1
ATOM 491 O O . GLY A 1 72 ? 73.177 10.209 77.181 1.00 23.19 78 GLY A O 1
ATOM 492 N N . CYS A 1 73 ? 74.823 9.100 78.247 1.00 24.92 79 CYS A N 1
ATOM 493 C CA . CYS A 1 73 ? 74.618 9.757 79.531 1.00 25.83 79 CYS A CA 1
ATOM 494 C C . CYS A 1 73 ? 75.979 10.150 80.078 1.00 26.50 79 CYS A C 1
ATOM 495 O O . CYS A 1 73 ? 76.968 9.467 79.826 1.00 26.96 79 CYS A O 1
ATOM 498 N N . HIS A 1 74 ? 76.021 11.241 80.835 1.00 29.69 80 HIS A N 1
ATOM 499 C CA . HIS A 1 74 ? 77.266 11.706 81.444 1.00 31.11 80 HIS A CA 1
ATOM 500 C C . HIS A 1 74 ? 76.933 12.390 82.760 1.00 30.69 80 HIS A C 1
ATOM 501 O O . HIS A 1 74 ? 75.857 12.980 82.908 1.00 30.47 80 HIS A O 1
ATOM 508 N N . GLU A 1 75 ? 77.840 12.298 83.724 1.00 28.42 81 GLU A N 1
ATOM 509 C CA . GLU A 1 75 ? 77.598 12.922 85.011 1.00 30.82 81 GLU A CA 1
ATOM 510 C C . GLU A 1 75 ? 77.485 14.424 84.794 1.00 32.31 81 GLU A C 1
ATOM 511 O O . GLU A 1 75 ? 78.249 15.009 84.023 1.00 31.19 81 GLU A O 1
ATOM 517 N N . ASP A 1 76 ? 76.501 15.033 85.450 1.00 37.60 82 ASP A N 1
ATOM 518 C CA . ASP A 1 76 ? 76.257 16.463 85.322 1.00 38.62 82 ASP A CA 1
ATOM 519 C C . ASP A 1 76 ? 75.750 17.019 86.645 1.00 39.65 82 ASP A C 1
ATOM 520 O O . ASP A 1 76 ? 74.701 16.601 87.147 1.00 39.24 82 ASP A O 1
ATOM 525 N N . PRO A 1 77 ? 76.491 17.975 87.231 1.00 42.44 83 PRO A N 1
ATOM 526 C CA . PRO A 1 77 ? 76.102 18.586 88.505 1.00 42.57 83 PRO A CA 1
ATOM 527 C C . PRO A 1 77 ? 74.748 19.290 88.420 1.00 42.38 83 PRO A C 1
ATOM 528 O O . PRO A 1 77 ? 73.967 19.277 89.375 1.00 42.44 83 PRO A O 1
ATOM 532 N N . ALA A 1 78 ? 74.474 19.892 87.267 1.00 40.84 84 ALA A N 1
ATOM 533 C CA . ALA A 1 78 ? 73.217 20.594 87.050 1.00 40.71 84 ALA A CA 1
ATOM 534 C C . ALA A 1 78 ? 72.043 19.642 87.262 1.00 41.37 84 ALA A C 1
ATOM 535 O O . ALA A 1 78 ? 70.910 20.069 87.492 1.00 41.45 84 ALA A O 1
ATOM 537 N N . CYS A 1 79 ? 72.327 18.347 87.188 1.00 38.99 85 CYS A N 1
ATOM 538 C CA . CYS A 1 79 ? 71.300 17.329 87.352 1.00 38.09 85 CYS A CA 1
ATOM 539 C C . CYS A 1 79 ? 71.223 16.747 88.758 1.00 38.23 85 CYS A C 1
ATOM 540 O O . CYS A 1 79 ? 70.464 15.811 89.005 1.00 36.80 85 CYS A O 1
ATOM 543 N N . ASP A 1 80 ? 72.008 17.290 89.681 1.00 45.14 86 ASP A N 1
ATOM 544 C CA . ASP A 1 80 ? 71.974 16.797 91.053 1.00 47.48 86 ASP A CA 1
ATOM 545 C C . ASP A 1 80 ? 70.707 17.301 91.731 1.00 47.96 86 ASP A C 1
ATOM 546 O O . ASP A 1 80 ? 70.228 18.394 91.435 1.00 48.82 86 ASP A O 1
ATOM 551 N N . PRO A 1 81 ? 70.143 16.500 92.648 1.00 60.85 87 PRO A N 1
ATOM 552 C CA . PRO A 1 81 ? 68.922 16.861 93.374 1.00 62.04 87 PRO A CA 1
ATOM 553 C C . PRO A 1 81 ? 69.029 18.240 94.021 1.00 63.19 87 PRO A C 1
ATOM 554 O O . PRO A 1 81 ? 68.112 19.065 93.814 1.00 65.03 87 PRO A O 1
ATOM 559 N N . VAL B 1 1 ? 99.100 -1.754 82.748 1.00 63.27 7 VAL B N 1
ATOM 560 C CA . VAL B 1 1 ? 98.099 -1.081 83.622 1.00 61.33 7 VAL B CA 1
ATOM 561 C C . VAL B 1 1 ? 97.066 -2.088 84.124 1.00 60.68 7 VAL B C 1
ATOM 562 O O . VAL B 1 1 ? 96.391 -2.746 83.329 1.00 60.51 7 VAL B O 1
ATOM 566 N N . ARG B 1 2 ? 96.955 -2.205 85.443 1.00 42.75 8 ARG B N 1
ATOM 567 C CA . ARG B 1 2 ? 95.998 -3.118 86.064 1.00 42.42 8 ARG B CA 1
ATOM 568 C C . ARG B 1 2 ? 94.571 -2.851 85.576 1.00 41.42 8 ARG B C 1
ATOM 569 O O . ARG B 1 2 ? 94.226 -1.721 85.223 1.00 41.69 8 ARG B O 1
ATOM 577 N N . THR B 1 3 ? 93.749 -3.895 85.536 1.00 37.12 9 THR B N 1
ATOM 578 C CA . THR B 1 3 ? 92.360 -3.733 85.123 1.00 35.94 9 THR B CA 1
ATOM 579 C C . THR B 1 3 ? 91.599 -3.300 86.374 1.00 33.73 9 THR B C 1
ATOM 580 O O . THR B 1 3 ? 91.905 -3.749 87.481 1.00 31.90 9 THR B O 1
ATOM 584 N N . CYS B 1 4 ? 90.620 -2.419 86.201 1.00 30.12 10 CYS B N 1
ATOM 585 C CA . CYS B 1 4 ? 89.849 -1.933 87.334 1.00 27.99 10 CYS B CA 1
ATOM 586 C C . CYS B 1 4 ? 89.042 -3.059 87.977 1.00 28.11 10 CYS B C 1
ATOM 587 O O . CYS B 1 4 ? 88.942 -4.159 87.429 1.00 27.96 10 CYS B O 1
ATOM 590 N N . LEU B 1 5 ? 88.484 -2.774 89.149 1.00 28.62 11 LEU B N 1
ATOM 591 C CA . LEU B 1 5 ? 87.710 -3.741 89.919 1.00 29.17 11 LEU B CA 1
ATOM 592 C C . LEU B 1 5 ? 86.518 -4.360 89.201 1.00 29.10 11 LEU B C 1
ATOM 593 O O . LEU B 1 5 ? 85.907 -3.738 88.335 1.00 29.20 11 LEU B O 1
ATOM 598 N N . PRO B 1 6 ? 86.183 -5.610 89.553 1.00 28.83 12 PRO B N 1
ATOM 599 C CA . PRO B 1 6 ? 85.049 -6.315 88.947 1.00 28.84 12 PRO B CA 1
ATOM 600 C C . PRO B 1 6 ? 83.761 -5.789 89.583 1.00 27.72 12 PRO B C 1
ATOM 601 O O . PRO B 1 6 ? 83.781 -5.267 90.701 1.00 26.13 12 PRO B O 1
ATOM 605 N N . CYS B 1 7 ? 82.642 -5.931 88.885 1.00 24.42 13 CYS B N 1
ATOM 606 C CA . CYS B 1 7 ? 81.373 -5.420 89.396 1.00 23.25 13 CYS B CA 1
ATOM 607 C C . CYS B 1 7 ? 80.202 -5.986 88.605 1.00 23.09 13 CYS B C 1
ATOM 608 O O . CYS B 1 7 ? 80.385 -6.624 87.570 1.00 23.30 13 CYS B O 1
ATOM 611 N N . GLY B 1 8 ? 78.994 -5.733 89.096 1.00 23.52 14 GLY B N 1
ATOM 612 C CA . GLY B 1 8 ? 77.809 -6.168 88.385 1.00 24.20 14 GLY B CA 1
ATOM 613 C C . GLY B 1 8 ? 77.454 -7.633 88.475 1.00 25.23 14 GLY B C 1
ATOM 614 O O . GLY B 1 8 ? 78.149 -8.411 89.128 1.00 24.21 14 GLY B O 1
ATOM 615 N N . PRO B 1 9 ? 76.367 -8.037 87.801 1.00 27.55 15 PRO B N 1
ATOM 616 C CA . PRO B 1 9 ? 75.857 -9.410 87.766 1.00 27.46 15 PRO B CA 1
ATOM 617 C C . PRO B 1 9 ? 76.957 -10.453 87.574 1.00 26.63 15 PRO B C 1
ATOM 618 O O . PRO B 1 9 ? 77.761 -10.351 86.648 1.00 25.73 15 PRO B O 1
ATOM 622 N N . GLY B 1 10 ? 76.988 -11.441 88.467 1.00 26.76 16 GLY B N 1
ATOM 623 C CA . GLY B 1 10 ? 77.980 -12.499 88.391 1.00 28.02 16 GLY B CA 1
ATOM 624 C C . GLY B 1 10 ? 79.418 -12.009 88.387 1.00 28.79 16 GLY B C 1
ATOM 625 O O . GLY B 1 10 ? 80.336 -12.779 88.110 1.00 28.43 16 GLY B O 1
ATOM 626 N N . GLY B 1 11 ? 79.614 -10.731 88.703 1.00 30.01 17 GLY B N 1
ATOM 627 C CA . GLY B 1 11 ? 80.950 -10.165 88.706 1.00 29.33 17 GLY B CA 1
ATOM 628 C C . GLY B 1 11 ? 81.521 -10.174 87.300 1.00 28.81 17 GLY B C 1
ATOM 629 O O . GLY B 1 11 ? 82.738 -10.159 87.112 1.00 29.41 17 GLY B O 1
ATOM 630 N N . LYS B 1 12 ? 80.633 -10.184 86.310 1.00 26.13 18 LYS B N 1
ATOM 631 C CA . LYS B 1 12 ? 81.034 -10.218 84.909 1.00 26.10 18 LYS B CA 1
ATOM 632 C C . LYS B 1 12 ? 81.366 -8.854 84.323 1.00 24.17 18 LYS B C 1
ATOM 633 O O . LYS B 1 12 ? 81.756 -8.754 83.162 1.00 23.63 18 LYS B O 1
ATOM 639 N N . GLY B 1 13 ? 81.203 -7.800 85.111 1.00 23.55 19 GLY B N 1
ATOM 640 C CA . GLY B 1 13 ? 81.513 -6.480 84.602 1.00 22.03 19 GLY B CA 1
ATOM 641 C C . GLY B 1 13 ? 82.796 -5.934 85.202 1.00 23.91 19 GLY B C 1
ATOM 642 O O . GLY B 1 13 ? 83.356 -6.513 86.138 1.00 22.66 19 GLY B O 1
ATOM 643 N N . ARG B 1 14 ? 83.271 -4.824 84.648 1.00 23.60 20 ARG B N 1
ATOM 644 C CA . ARG B 1 14 ? 84.470 -4.166 85.143 1.00 24.13 20 ARG B CA 1
ATOM 645 C C . ARG B 1 14 ? 84.173 -2.679 85.301 1.00 23.00 20 ARG B C 1
ATOM 646 O O . ARG B 1 14 ? 83.399 -2.103 84.540 1.00 21.15 20 ARG B O 1
ATOM 654 N N . CYS B 1 15 ? 84.783 -2.061 86.301 1.00 28.58 21 CYS B N 1
ATOM 655 C CA . CYS B 1 15 ? 84.566 -0.644 86.552 1.00 28.67 21 CYS B CA 1
ATOM 656 C C . CYS B 1 15 ? 85.283 0.267 85.561 1.00 28.31 21 CYS B C 1
ATOM 657 O O . CYS B 1 15 ? 86.470 0.090 85.283 1.00 28.98 21 CYS B O 1
ATOM 660 N N . PHE B 1 16 ? 84.548 1.240 85.029 1.00 24.98 22 PHE B N 1
ATOM 661 C CA . PHE B 1 16 ? 85.102 2.216 84.098 1.00 24.92 22 PHE B CA 1
ATOM 662 C C . PHE B 1 16 ? 85.147 3.587 84.747 1.00 24.72 22 PHE B C 1
ATOM 663 O O . PHE B 1 16 ? 85.736 4.519 84.203 1.00 23.28 22 PHE B O 1
ATOM 671 N N . GLY B 1 17 ? 84.512 3.690 85.911 1.00 24.34 23 GLY B N 1
ATOM 672 C CA . GLY B 1 17 ? 84.471 4.933 86.657 1.00 25.09 23 GLY B CA 1
ATOM 673 C C . GLY B 1 17 ? 83.903 4.686 88.046 1.00 24.96 23 GLY B C 1
ATOM 674 O O . GLY B 1 17 ? 83.397 3.598 88.319 1.00 25.26 23 GLY B O 1
ATOM 675 N N . PRO B 1 18 ? 83.968 5.675 88.948 1.00 23.26 24 PRO B N 1
ATOM 676 C CA . PRO B 1 18 ? 83.446 5.518 90.310 1.00 23.06 24 PRO B CA 1
ATOM 677 C C . PRO B 1 18 ? 82.009 4.986 90.348 1.00 22.13 24 PRO B C 1
ATOM 678 O O . PRO B 1 18 ? 81.627 4.274 91.279 1.00 20.14 24 PRO B O 1
ATOM 682 N N . SER B 1 19 ? 81.213 5.336 89.340 1.00 18.99 25 SER B N 1
ATOM 683 C CA . SER B 1 19 ? 79.833 4.869 89.293 1.00 20.28 25 SER B CA 1
ATOM 684 C C . SER B 1 19 ? 79.431 4.308 87.923 1.00 19.83 25 SER B C 1
ATOM 685 O O . SER B 1 19 ? 78.285 4.441 87.494 1.00 20.18 25 SER B O 1
ATOM 688 N N . ILE B 1 20 ? 80.377 3.681 87.231 1.00 19.84 26 ILE B N 1
ATOM 689 C CA . ILE B 1 20 ? 80.081 3.084 85.929 1.00 19.24 26 ILE B CA 1
ATOM 690 C C . ILE B 1 20 ? 80.654 1.676 85.874 1.00 19.86 26 ILE B C 1
ATOM 691 O O . ILE B 1 20 ? 81.865 1.477 86.034 1.00 20.94 26 ILE B O 1
ATOM 696 N N . CYS B 1 21 ? 79.769 0.705 85.661 1.00 19.89 27 CYS B N 1
ATOM 697 C CA . CYS B 1 21 ? 80.136 -0.707 85.580 1.00 20.53 27 CYS B CA 1
ATOM 698 C C . CYS B 1 21 ? 79.665 -1.284 84.245 1.00 20.25 27 CYS B C 1
ATOM 699 O O . CYS B 1 21 ? 78.477 -1.238 83.939 1.00 20.14 27 CYS B O 1
ATOM 702 N N . CYS B 1 22 ? 80.587 -1.826 83.450 1.00 23.38 28 CYS B N 1
ATOM 703 C CA . CYS B 1 22 ? 80.214 -2.398 82.154 1.00 24.73 28 CYS B CA 1
ATOM 704 C C . CYS B 1 22 ? 80.806 -3.771 81.882 1.00 26.40 28 CYS B C 1
ATOM 705 O O . CYS B 1 22 ? 81.863 -4.127 82.403 1.00 26.69 28 CYS B O 1
ATOM 708 N N . GLY B 1 23 ? 80.123 -4.517 81.020 1.00 25.27 29 GLY B N 1
ATOM 709 C CA . GLY B 1 23 ? 80.574 -5.843 80.645 1.00 26.22 29 GLY B CA 1
ATOM 710 C C . GLY B 1 23 ? 80.053 -6.180 79.261 1.00 27.12 29 GLY B C 1
ATOM 711 O O . GLY B 1 23 ? 78.955 -5.759 78.885 1.00 24.92 29 GLY B O 1
ATOM 712 N N . ASP B 1 24 ? 80.840 -6.938 78.503 1.00 29.86 30 ASP B N 1
ATOM 713 C CA . ASP B 1 24 ? 80.460 -7.332 77.155 1.00 33.32 30 ASP B CA 1
ATOM 714 C C . ASP B 1 24 ? 79.099 -8.009 77.092 1.00 32.92 30 ASP B C 1
ATOM 715 O O . ASP B 1 24 ? 78.334 -7.773 76.163 1.00 34.44 30 ASP B O 1
ATOM 720 N N . GLU B 1 25 ? 78.786 -8.852 78.068 1.00 30.25 31 GLU B N 1
ATOM 721 C CA . GLU B 1 25 ? 77.490 -9.517 78.038 1.00 30.72 31 GLU B CA 1
ATOM 722 C C . GLU B 1 25 ? 76.471 -8.881 78.988 1.00 28.39 31 GLU B C 1
ATOM 723 O O . GLU B 1 25 ? 75.407 -9.448 79.248 1.00 25.82 31 GLU B O 1
ATOM 729 N N . LEU B 1 26 ? 76.785 -7.676 79.465 1.00 25.13 32 LEU B N 1
ATOM 730 C CA . LEU B 1 26 ? 75.911 -6.975 80.399 1.00 23.59 32 LEU B CA 1
ATOM 731 C C . LEU B 1 26 ? 75.429 -5.598 79.947 1.00 22.17 32 LEU B C 1
ATOM 732 O O . LEU B 1 26 ? 74.315 -5.187 80.265 1.00 22.02 32 LEU B O 1
ATOM 737 N N . GLY B 1 27 ? 76.271 -4.886 79.212 1.00 22.52 33 GLY B N 1
ATOM 738 C CA . GLY B 1 27 ? 75.924 -3.538 78.816 1.00 21.63 33 GLY B CA 1
ATOM 739 C C . GLY B 1 27 ? 76.581 -2.674 79.882 1.00 22.48 33 GLY B C 1
ATOM 740 O O . GLY B 1 27 ? 77.526 -3.119 80.531 1.00 19.28 33 GLY B O 1
ATOM 741 N N . CYS B 1 28 ? 76.081 -1.461 80.092 1.00 21.92 34 CYS B N 1
ATOM 742 C CA . CYS B 1 28 ? 76.669 -0.572 81.081 1.00 21.37 34 CYS B CA 1
ATOM 743 C C . CYS B 1 28 ? 75.706 -0.064 82.150 1.00 21.26 34 CYS B C 1
ATOM 744 O O . CYS B 1 28 ? 74.575 0.328 81.852 1.00 21.32 34 CYS B O 1
ATOM 747 N N . PHE B 1 29 ? 76.171 -0.065 83.396 1.00 22.35 35 PHE B N 1
ATOM 748 C CA . PHE B 1 29 ? 75.385 0.426 84.525 1.00 22.14 35 PHE B CA 1
ATOM 749 C C . PHE B 1 29 ? 75.988 1.769 84.942 1.00 22.40 35 PHE B C 1
ATOM 750 O O . PHE B 1 29 ? 77.159 1.844 85.325 1.00 21.03 35 PHE B O 1
ATOM 758 N N . VAL B 1 30 ? 75.185 2.825 84.839 1.00 21.06 36 VAL B N 1
ATOM 759 C CA . VAL B 1 30 ? 75.629 4.174 85.170 1.00 19.06 36 VAL B CA 1
ATOM 760 C C . VAL B 1 30 ? 74.862 4.741 86.365 1.00 18.88 36 VAL B C 1
ATOM 761 O O . VAL B 1 30 ? 73.703 5.146 86.245 1.00 18.27 36 VAL B O 1
ATOM 765 N N . GLY B 1 31 ? 75.515 4.758 87.521 1.00 19.21 37 GLY B N 1
ATOM 766 C CA . GLY B 1 31 ? 74.879 5.285 88.716 1.00 19.17 37 GLY B CA 1
ATOM 767 C C . GLY B 1 31 ? 73.868 4.354 89.358 1.00 19.26 37 GLY B C 1
ATOM 768 O O . GLY B 1 31 ? 73.077 4.787 90.192 1.00 19.10 37 GLY B O 1
ATOM 769 N N . THR B 1 32 ? 73.884 3.078 88.978 1.00 19.22 38 THR B N 1
ATOM 770 C CA . THR B 1 32 ? 72.950 2.111 89.551 1.00 19.62 38 THR B CA 1
ATOM 771 C C . THR B 1 32 ? 73.618 1.350 90.690 1.00 20.39 38 THR B C 1
ATOM 772 O O . THR B 1 32 ? 74.812 1.502 90.933 1.00 20.38 38 THR B O 1
ATOM 776 N N . ALA B 1 33 ? 72.840 0.515 91.370 1.00 20.75 39 ALA B N 1
ATOM 777 C CA . ALA B 1 33 ? 73.347 -0.278 92.484 1.00 20.92 39 ALA B CA 1
ATOM 778 C C . ALA B 1 33 ? 74.531 -1.137 92.052 1.00 21.57 39 ALA B C 1
ATOM 779 O O . ALA B 1 33 ? 75.499 -1.290 92.796 1.00 22.10 39 ALA B O 1
ATOM 781 N N . GLU B 1 34 ? 74.442 -1.699 90.849 1.00 20.16 40 GLU B N 1
ATOM 782 C CA . GLU B 1 34 ? 75.504 -2.540 90.312 1.00 20.53 40 GLU B CA 1
ATOM 783 C C . GLU B 1 34 ? 76.867 -1.844 90.296 1.00 21.95 40 GLU B C 1
ATOM 784 O O . GLU B 1 34 ? 77.903 -2.505 90.356 1.00 21.85 40 GLU B O 1
ATOM 790 N N . ALA B 1 35 ? 76.867 -0.516 90.209 1.00 21.35 41 ALA B N 1
ATOM 791 C CA . ALA B 1 35 ? 78.121 0.234 90.147 1.00 23.61 41 ALA B CA 1
ATOM 792 C C . ALA B 1 35 ? 78.626 0.805 91.478 1.00 24.02 41 ALA B C 1
ATOM 793 O O . ALA B 1 35 ? 79.670 1.453 91.512 1.00 24.96 41 ALA B O 1
ATOM 795 N N . LEU B 1 36 ? 77.909 0.566 92.571 1.00 21.41 42 LEU B N 1
ATOM 796 C CA . LEU B 1 36 ? 78.348 1.089 93.867 1.00 22.33 42 LEU B CA 1
ATOM 797 C C . LEU B 1 36 ? 79.752 0.585 94.233 1.00 22.18 42 LEU B C 1
ATOM 798 O O . LEU B 1 36 ? 80.582 1.340 94.736 1.00 22.09 42 LEU B O 1
ATOM 803 N N . ARG B 1 37 ? 80.011 -0.685 93.948 1.00 23.18 43 ARG B N 1
ATOM 804 C CA . ARG B 1 37 ? 81.300 -1.321 94.219 1.00 25.87 43 ARG B CA 1
ATOM 805 C C . ARG B 1 37 ? 82.481 -0.564 93.579 1.00 25.12 43 ARG B C 1
ATOM 806 O O . ARG B 1 37 ? 83.601 -0.595 94.085 1.00 25.45 43 ARG B O 1
ATOM 814 N N . CYS B 1 38 ? 82.220 0.120 92.471 1.00 24.60 44 CYS B N 1
ATOM 815 C CA . CYS B 1 38 ? 83.257 0.858 91.757 1.00 23.52 44 CYS B CA 1
ATOM 816 C C . CYS B 1 38 ? 83.842 2.064 92.500 1.00 23.89 44 CYS B C 1
ATOM 817 O O . CYS B 1 38 ? 84.857 2.630 92.086 1.00 21.41 44 CYS B O 1
ATOM 820 N N . GLN B 1 39 ? 83.208 2.458 93.596 1.00 26.13 45 GLN B N 1
ATOM 821 C CA . GLN B 1 39 ? 83.709 3.586 94.369 1.00 26.57 45 GLN B CA 1
ATOM 822 C C . GLN B 1 39 ? 84.983 3.201 95.124 1.00 26.07 45 GLN B C 1
ATOM 823 O O . GLN B 1 39 ? 85.801 4.057 95.457 1.00 25.21 45 GLN B O 1
ATOM 829 N N . GLU B 1 40 ? 85.157 1.910 95.381 1.00 24.86 46 GLU B N 1
ATOM 830 C CA . GLU B 1 40 ? 86.344 1.434 96.092 1.00 25.25 46 GLU B CA 1
ATOM 831 C C . GLU B 1 40 ? 87.646 1.761 95.350 1.00 24.74 46 GLU B C 1
ATOM 832 O O . GLU B 1 40 ? 88.668 2.040 95.974 1.00 21.90 46 GLU B O 1
ATOM 838 N N . GLU B 1 41 ? 87.600 1.732 94.019 1.00 22.66 47 GLU B N 1
ATOM 839 C CA . GLU B 1 41 ? 88.771 2.011 93.189 1.00 23.41 47 GLU B CA 1
ATOM 840 C C . GLU B 1 41 ? 89.430 3.346 93.549 1.00 23.91 47 GLU B C 1
ATOM 841 O O . GLU B 1 41 ? 90.656 3.473 93.510 1.00 23.16 47 GLU B O 1
ATOM 847 N N . ASN B 1 42 ? 88.603 4.328 93.902 1.00 26.30 48 ASN B N 1
ATOM 848 C CA . ASN B 1 42 ? 89.054 5.666 94.284 1.00 29.07 48 ASN B CA 1
ATOM 849 C C . ASN B 1 42 ? 90.116 5.647 95.377 1.00 28.88 48 ASN B C 1
ATOM 850 O O . ASN B 1 42 ? 90.920 6.573 95.487 1.00 26.42 48 ASN B O 1
ATOM 855 N N . TYR B 1 43 ? 90.106 4.599 96.192 1.00 30.33 49 TYR B N 1
ATOM 856 C CA . TYR B 1 43 ? 91.055 4.500 97.283 1.00 30.94 49 TYR B CA 1
ATOM 857 C C . TYR B 1 43 ? 92.233 3.571 97.040 1.00 30.75 49 TYR B C 1
ATOM 858 O O . TYR B 1 43 ? 93.084 3.408 97.912 1.00 31.00 49 TYR B O 1
ATOM 867 N N . LEU B 1 44 ? 92.286 2.961 95.863 1.00 27.60 50 LEU B N 1
ATOM 868 C CA . LEU B 1 44 ? 93.401 2.081 95.538 1.00 28.74 50 LEU B CA 1
ATOM 869 C C . LEU B 1 44 ? 94.506 2.964 94.963 1.00 28.98 50 LEU B C 1
ATOM 870 O O . LEU B 1 44 ? 94.262 3.766 94.058 1.00 29.18 50 LEU B O 1
ATOM 875 N N . PRO B 1 45 ? 95.734 2.833 95.492 1.00 30.74 51 PRO B N 1
ATOM 876 C CA . PRO B 1 45 ? 96.893 3.615 95.056 1.00 31.01 51 PRO B CA 1
ATOM 877 C C . PRO B 1 45 ? 97.413 3.378 93.642 1.00 31.95 51 PRO B C 1
ATOM 878 O O . PRO B 1 45 ? 98.106 4.230 93.092 1.00 32.30 51 PRO B O 1
ATOM 882 N N . SER B 1 46 ? 97.091 2.236 93.045 1.00 35.45 52 SER B N 1
ATOM 883 C CA . SER B 1 46 ? 97.566 1.967 91.693 1.00 35.41 52 SER B CA 1
ATOM 884 C C . SER B 1 46 ? 96.528 2.379 90.657 1.00 34.79 52 SER B C 1
ATOM 885 O O . SER B 1 46 ? 95.327 2.229 90.875 1.00 34.86 52 SER B O 1
ATOM 888 N N . PRO B 1 47 ? 96.979 2.919 89.517 1.00 29.52 53 PRO B N 1
ATOM 889 C CA . PRO B 1 47 ? 96.057 3.337 88.460 1.00 29.44 53 PRO B CA 1
ATOM 890 C C . PRO B 1 47 ? 95.484 2.095 87.774 1.00 28.33 53 PRO B C 1
ATOM 891 O O . PRO B 1 47 ? 96.142 1.062 87.724 1.00 28.73 53 PRO B O 1
ATOM 895 N N . CYS B 1 48 ? 94.259 2.183 87.267 1.00 28.90 54 CYS B N 1
ATOM 896 C CA . CYS B 1 48 ? 93.660 1.036 86.590 1.00 30.04 54 CYS B CA 1
ATOM 897 C C . CYS B 1 48 ? 93.047 1.466 85.276 1.00 31.17 54 CYS B C 1
ATOM 898 O O . CYS B 1 48 ? 92.833 2.653 85.036 1.00 31.71 54 CYS B O 1
ATOM 901 N N . GLN B 1 49 ? 92.782 0.490 84.418 1.00 36.60 55 GLN B N 1
ATOM 902 C CA . GLN B 1 49 ? 92.160 0.760 83.134 1.00 39.02 55 GLN B CA 1
ATOM 903 C C . GLN B 1 49 ? 91.319 -0.430 82.700 1.00 38.30 55 GLN B C 1
ATOM 904 O O . GLN B 1 49 ? 91.689 -1.584 82.933 1.00 38.39 55 GLN B O 1
ATOM 910 N N . SER B 1 50 ? 90.179 -0.141 82.084 1.00 34.54 56 SER B N 1
ATOM 911 C CA . SER B 1 50 ? 89.280 -1.184 81.605 1.00 34.82 56 SER B CA 1
ATOM 912 C C . SER B 1 50 ? 89.106 -1.044 80.096 1.00 34.23 56 SER B C 1
ATOM 913 O O . SER B 1 50 ? 89.299 0.036 79.544 1.00 34.11 56 SER B O 1
ATOM 916 N N . GLY B 1 51 ? 88.752 -2.139 79.431 1.00 43.80 57 GLY B N 1
ATOM 917 C CA . GLY B 1 51 ? 88.576 -2.100 77.988 1.00 45.74 57 GLY B CA 1
ATOM 918 C C . GLY B 1 51 ? 89.924 -2.065 77.295 1.00 47.07 57 GLY B C 1
ATOM 919 O O . GLY B 1 51 ? 90.943 -1.839 77.949 1.00 47.98 57 GLY B O 1
ATOM 920 N N . GLN B 1 52 ? 89.947 -2.288 75.983 1.00 65.24 58 GLN B N 1
ATOM 921 C CA . GLN B 1 52 ? 91.208 -2.276 75.242 1.00 65.59 58 GLN B CA 1
ATOM 922 C C . GLN B 1 52 ? 91.261 -1.284 74.087 1.00 65.68 58 GLN B C 1
ATOM 923 O O . GLN B 1 52 ? 92.341 -0.999 73.567 1.00 66.48 58 GLN B O 1
ATOM 929 N N . LYS B 1 53 ? 90.113 -0.752 73.687 1.00 44.78 59 LYS B N 1
ATOM 930 C CA . LYS B 1 53 ? 90.086 0.164 72.556 1.00 44.52 59 LYS B CA 1
ATOM 931 C C . LYS B 1 53 ? 89.651 1.595 72.861 1.00 45.08 59 LYS B C 1
ATOM 932 O O . LYS B 1 53 ? 88.518 1.840 73.280 1.00 46.22 59 LYS B O 1
ATOM 938 N N . PRO B 1 54 ? 90.553 2.565 72.644 1.00 45.77 60 PRO B N 1
ATOM 939 C CA . PRO B 1 54 ? 90.252 3.977 72.889 1.00 45.16 60 PRO B CA 1
ATOM 940 C C . PRO B 1 54 ? 89.088 4.406 72.002 1.00 45.48 60 PRO B C 1
ATOM 941 O O . PRO B 1 54 ? 88.879 3.838 70.928 1.00 46.46 60 PRO B O 1
ATOM 945 N N . CYS B 1 55 ? 88.332 5.405 72.449 1.00 37.70 61 CYS B N 1
ATOM 946 C CA . CYS B 1 55 ? 87.196 5.906 71.683 1.00 36.88 61 CYS B CA 1
ATOM 947 C C . CYS B 1 55 ? 86.804 7.287 72.188 1.00 37.20 61 CYS B C 1
ATOM 948 O O . CYS B 1 55 ? 87.237 7.706 73.262 1.00 37.37 61 CYS B O 1
ATOM 951 N N . GLY B 1 56 ? 85.985 7.987 71.410 1.00 49.61 62 GLY B N 1
ATOM 952 C CA . GLY B 1 56 ? 85.547 9.317 71.796 1.00 51.61 62 GLY B CA 1
ATOM 953 C C . GLY B 1 56 ? 86.645 10.127 72.464 1.00 53.59 62 GLY B C 1
ATOM 954 O O . GLY B 1 56 ? 87.808 10.079 72.051 1.00 54.40 62 GLY B O 1
ATOM 955 N N . SER B 1 57 ? 86.281 10.868 73.504 1.00 58.74 63 SER B N 1
ATOM 956 C CA . SER B 1 57 ? 87.251 11.685 74.217 1.00 58.95 63 SER B CA 1
ATOM 957 C C . SER B 1 57 ? 87.668 11.034 75.531 1.00 58.01 63 SER B C 1
ATOM 958 O O . SER B 1 57 ? 86.947 11.104 76.526 1.00 59.02 63 SER B O 1
ATOM 961 N N . GLY B 1 58 ? 88.834 10.395 75.523 1.00 46.02 64 GLY B N 1
ATOM 962 C CA . GLY B 1 58 ? 89.335 9.750 76.722 1.00 45.00 64 GLY B CA 1
ATOM 963 C C . GLY B 1 58 ? 88.507 8.570 77.197 1.00 43.69 64 GLY B C 1
ATOM 964 O O . GLY B 1 58 ? 88.564 8.196 78.369 1.00 42.35 64 GLY B O 1
ATOM 965 N N . GLY B 1 59 ? 87.735 7.981 76.291 1.00 41.77 65 GLY B N 1
ATOM 966 C CA . GLY B 1 59 ? 86.920 6.843 76.663 1.00 41.15 65 GLY B CA 1
ATOM 967 C C . GLY B 1 59 ? 87.494 5.555 76.110 1.00 41.03 65 GLY B C 1
ATOM 968 O O . GLY B 1 59 ? 88.470 5.570 75.357 1.00 41.74 65 GLY B O 1
ATOM 969 N N . ARG B 1 60 ? 86.898 4.435 76.501 1.00 34.64 66 ARG B N 1
ATOM 970 C CA . ARG B 1 60 ? 87.323 3.126 76.024 1.00 33.84 66 ARG B CA 1
ATOM 971 C C . ARG B 1 60 ? 86.080 2.290 75.771 1.00 32.94 66 ARG B C 1
ATOM 972 O O . ARG B 1 60 ? 85.066 2.458 76.443 1.00 32.31 66 ARG B O 1
ATOM 980 N N . CYS B 1 61 ? 86.148 1.403 74.787 1.00 33.66 67 CYS B N 1
ATOM 981 C CA . CYS B 1 61 ? 85.004 0.570 74.481 1.00 32.44 67 CYS B CA 1
ATOM 982 C C . CYS B 1 61 ? 84.718 -0.315 75.688 1.00 31.16 67 CYS B C 1
ATOM 983 O O . CYS B 1 61 ? 85.562 -1.112 76.108 1.00 30.37 67 CYS B O 1
ATOM 986 N N . ALA B 1 62 ? 83.524 -0.151 76.251 1.00 27.89 68 ALA B N 1
ATOM 987 C CA . ALA B 1 62 ? 83.116 -0.895 77.439 1.00 27.78 68 ALA B CA 1
ATOM 988 C C . ALA B 1 62 ? 82.126 -2.012 77.160 1.00 27.64 68 ALA B C 1
ATOM 989 O O . ALA B 1 62 ? 82.038 -2.977 77.918 1.00 28.12 68 ALA B O 1
ATOM 991 N N . ALA B 1 63 ? 81.369 -1.874 76.081 1.00 26.72 69 ALA B N 1
ATOM 992 C CA . ALA B 1 63 ? 80.385 -2.879 75.717 1.00 29.07 69 ALA B CA 1
ATOM 993 C C . ALA B 1 63 ? 80.101 -2.768 74.231 1.00 30.09 69 ALA B C 1
ATOM 994 O O . ALA B 1 63 ? 80.572 -1.839 73.572 1.00 31.91 69 ALA B O 1
ATOM 996 N N . ALA B 1 64 ? 79.331 -3.712 73.704 1.00 36.42 70 ALA B N 1
ATOM 997 C CA . ALA B 1 64 ? 79.003 -3.714 72.285 1.00 36.20 70 ALA B CA 1
ATOM 998 C C . ALA B 1 64 ? 78.393 -2.382 71.871 1.00 34.97 70 ALA B C 1
ATOM 999 O O . ALA B 1 64 ? 77.275 -2.053 72.262 1.00 36.26 70 ALA B O 1
ATOM 1001 N N . GLY B 1 65 ? 79.145 -1.618 71.085 1.00 29.81 71 GLY B N 1
ATOM 1002 C CA . GLY B 1 65 ? 78.676 -0.329 70.611 1.00 28.89 71 GLY B CA 1
ATOM 1003 C C . GLY B 1 65 ? 78.616 0.777 71.653 1.00 28.07 71 GLY B C 1
ATOM 1004 O O . GLY B 1 65 ? 77.915 1.767 71.458 1.00 28.01 71 GLY B O 1
ATOM 1005 N N . ILE B 1 66 ? 79.354 0.628 72.749 1.00 28.15 72 ILE B N 1
ATOM 1006 C CA . ILE B 1 66 ? 79.342 1.640 73.800 1.00 27.72 72 ILE B CA 1
ATOM 1007 C C . ILE B 1 66 ? 80.739 2.084 74.224 1.00 27.71 72 ILE B C 1
ATOM 1008 O O . ILE B 1 66 ? 81.613 1.262 74.525 1.00 27.26 72 ILE B O 1
ATOM 1013 N N . CYS B 1 67 ? 80.925 3.399 74.255 1.00 25.14 73 CYS B N 1
ATOM 1014 C CA . CYS B 1 67 ? 82.186 4.009 74.638 1.00 25.93 73 CYS B CA 1
ATOM 1015 C C . CYS B 1 67 ? 82.019 4.700 75.989 1.00 23.90 73 CYS B C 1
ATOM 1016 O O . CYS B 1 67 ? 81.120 5.516 76.153 1.00 26.64 73 CYS B O 1
ATOM 1019 N N . CYS B 1 68 ? 82.872 4.379 76.956 1.00 28.29 74 CYS B N 1
ATOM 1020 C CA . CYS B 1 68 ? 82.769 5.013 78.270 1.00 30.07 74 CYS B CA 1
ATOM 1021 C C . CYS B 1 68 ? 84.071 5.602 78.789 1.00 30.82 74 CYS B C 1
ATOM 1022 O O . CYS B 1 68 ? 85.147 5.030 78.604 1.00 30.78 74 CYS B O 1
ATOM 1025 N N . SER B 1 69 ? 83.947 6.745 79.457 1.00 27.80 75 SER B N 1
ATOM 1026 C CA . SER B 1 69 ? 85.072 7.407 80.095 1.00 28.03 75 SER B CA 1
ATOM 1027 C C . SER B 1 69 ? 84.675 7.303 81.566 1.00 28.23 75 SER B C 1
ATOM 1028 O O . SER B 1 69 ? 83.608 6.779 81.885 1.00 26.27 75 SER B O 1
ATOM 1031 N N . PRO B 1 70 ? 85.523 7.779 82.484 1.00 29.21 76 PRO B N 1
ATOM 1032 C CA . PRO B 1 70 ? 85.105 7.661 83.884 1.00 29.10 76 PRO B CA 1
ATOM 1033 C C . PRO B 1 70 ? 83.885 8.520 84.255 1.00 30.30 76 PRO B C 1
ATOM 1034 O O . PRO B 1 70 ? 83.334 8.372 85.347 1.00 30.25 76 PRO B O 1
ATOM 1038 N N . ASP B 1 71 ? 83.457 9.394 83.340 1.00 28.62 77 ASP B N 1
ATOM 1039 C CA . ASP B 1 71 ? 82.330 10.301 83.586 1.00 29.95 77 ASP B CA 1
ATOM 1040 C C . ASP B 1 71 ? 81.040 9.969 82.845 1.00 27.93 77 ASP B C 1
ATOM 1041 O O . ASP B 1 71 ? 80.004 10.585 83.099 1.00 27.14 77 ASP B O 1
ATOM 1046 N N . GLY B 1 72 ? 81.092 9.031 81.907 1.00 25.99 78 GLY B N 1
ATOM 1047 C CA . GLY B 1 72 ? 79.884 8.709 81.172 1.00 24.06 78 GLY B CA 1
ATOM 1048 C C . GLY B 1 72 ? 80.094 7.778 79.996 1.00 23.86 78 GLY B C 1
ATOM 1049 O O . GLY B 1 72 ? 81.213 7.368 79.694 1.00 21.51 78 GLY B O 1
ATOM 1050 N N . CYS B 1 73 ? 78.997 7.448 79.329 1.00 25.75 79 CYS B N 1
ATOM 1051 C CA . CYS B 1 73 ? 79.035 6.542 78.196 1.00 27.91 79 CYS B CA 1
ATOM 1052 C C . CYS B 1 73 ? 78.126 7.038 77.074 1.00 29.12 79 CYS B C 1
ATOM 1053 O O . CYS B 1 73 ? 77.125 7.711 77.325 1.00 30.21 79 CYS B O 1
ATOM 1056 N N . HIS B 1 74 ? 78.474 6.685 75.841 1.00 30.04 80 HIS B N 1
ATOM 1057 C CA . HIS B 1 74 ? 77.679 7.065 74.680 1.00 30.91 80 HIS B CA 1
ATOM 1058 C C . HIS B 1 74 ? 77.822 5.995 73.601 1.00 30.98 80 HIS B C 1
ATOM 1059 O O . HIS B 1 74 ? 78.828 5.279 73.553 1.00 28.30 80 HIS B O 1
ATOM 1066 N N . GLU B 1 75 ? 76.808 5.876 72.750 1.00 31.86 81 GLU B N 1
ATOM 1067 C CA . GLU B 1 75 ? 76.832 4.890 71.677 1.00 33.62 81 GLU B CA 1
ATOM 1068 C C . GLU B 1 75 ? 77.931 5.287 70.704 1.00 33.63 81 GLU B C 1
ATOM 1069 O O . GLU B 1 75 ? 78.071 6.459 70.361 1.00 32.16 81 GLU B O 1
ATOM 1075 N N . ASP B 1 76 ? 78.713 4.308 70.265 1.00 36.42 82 ASP B N 1
ATOM 1076 C CA . ASP B 1 76 ? 79.814 4.584 69.355 1.00 38.75 82 ASP B CA 1
ATOM 1077 C C . ASP B 1 76 ? 80.049 3.411 68.402 1.00 39.00 82 ASP B C 1
ATOM 1078 O O . ASP B 1 76 ? 80.422 2.316 68.826 1.00 39.56 82 ASP B O 1
ATOM 1083 N N . PRO B 1 77 ? 79.816 3.627 67.096 1.00 41.55 83 PRO B N 1
ATOM 1084 C CA . PRO B 1 77 ? 80.011 2.570 66.097 1.00 41.76 83 PRO B CA 1
ATOM 1085 C C . PRO B 1 77 ? 81.413 1.971 66.188 1.00 40.67 83 PRO B C 1
ATOM 1086 O O . PRO B 1 77 ? 81.610 0.779 65.946 1.00 41.05 83 PRO B O 1
ATOM 1090 N N . ALA B 1 78 ? 82.381 2.807 66.551 1.00 40.69 84 ALA B N 1
ATOM 1091 C CA . ALA B 1 78 ? 83.767 2.367 66.675 1.00 41.24 84 ALA B CA 1
ATOM 1092 C C . ALA B 1 78 ? 83.905 1.277 67.724 1.00 41.72 84 ALA B C 1
ATOM 1093 O O . ALA B 1 78 ? 84.932 0.606 67.796 1.00 42.03 84 ALA B O 1
ATOM 1095 N N . CYS B 1 79 ? 82.868 1.098 68.536 1.00 36.92 85 CYS B N 1
ATOM 1096 C CA . CYS B 1 79 ? 82.896 0.078 69.575 1.00 37.58 85 CYS B CA 1
ATOM 1097 C C . CYS B 1 79 ? 82.012 -1.125 69.270 1.00 37.30 85 CYS B C 1
ATOM 1098 O O . CYS B 1 79 ? 81.882 -2.026 70.099 1.00 35.63 85 CYS B O 1
ATOM 1101 N N . ASP B 1 80 ? 81.398 -1.138 68.091 1.00 40.04 86 ASP B N 1
ATOM 1102 C CA . ASP B 1 80 ? 80.545 -2.260 67.713 1.00 42.39 86 ASP B CA 1
ATOM 1103 C C . ASP B 1 80 ? 81.376 -3.533 67.594 1.00 43.67 86 ASP B C 1
ATOM 1104 O O . ASP B 1 80 ? 82.555 -3.489 67.237 1.00 43.27 86 ASP B O 1
ATOM 1109 N N . PRO B 1 81 ? 80.772 -4.689 67.911 1.00 74.47 87 PRO B N 1
ATOM 1110 C CA . PRO B 1 81 ? 81.483 -5.967 67.826 1.00 75.99 87 PRO B CA 1
ATOM 1111 C C . PRO B 1 81 ? 81.651 -6.383 66.363 1.00 77.11 87 PRO B C 1
ATOM 1112 O O . PRO B 1 81 ? 82.797 -6.683 65.963 1.00 79.27 87 PRO B O 1
ATOM 1117 N N . VAL C 1 1 ? -0.701 24.168 47.345 1.00 28.20 7 VAL C N 1
ATOM 1118 C CA . VAL C 1 1 ? -1.062 23.516 48.631 1.00 27.68 7 VAL C CA 1
ATOM 1119 C C . VAL C 1 1 ? -1.081 24.564 49.730 1.00 27.74 7 VAL C C 1
ATOM 1120 O O . VAL C 1 1 ? -0.702 25.714 49.506 1.00 26.34 7 VAL C O 1
ATOM 1124 N N . ARG C 1 2 ? -1.517 24.173 50.921 1.00 30.73 8 ARG C N 1
ATOM 1125 C CA . ARG C 1 2 ? -1.598 25.128 52.016 1.00 32.35 8 ARG C CA 1
ATOM 1126 C C . ARG C 1 2 ? -0.239 25.613 52.481 1.00 31.86 8 ARG C C 1
ATOM 1127 O O . ARG C 1 2 ? 0.770 24.920 52.340 1.00 30.84 8 ARG C O 1
ATOM 1135 N N . THR C 1 3 ? -0.236 26.819 53.032 1.00 30.84 9 THR C N 1
ATOM 1136 C CA . THR C 1 3 ? 0.965 27.426 53.579 1.00 31.53 9 THR C CA 1
ATOM 1137 C C . THR C 1 3 ? 1.236 26.675 54.876 1.00 30.32 9 THR C C 1
ATOM 1138 O O . THR C 1 3 ? 0.302 26.245 55.550 1.00 31.11 9 THR C O 1
ATOM 1142 N N . CYS C 1 4 ? 2.505 26.503 55.224 1.00 27.62 10 CYS C N 1
ATOM 1143 C CA . CYS C 1 4 ? 2.844 25.780 56.442 1.00 26.15 10 CYS C CA 1
ATOM 1144 C C . CYS C 1 4 ? 2.475 26.583 57.692 1.00 24.67 10 CYS C C 1
ATOM 1145 O O . CYS C 1 4 ? 2.148 27.759 57.607 1.00 23.77 10 CYS C O 1
ATOM 1148 N N . LEU C 1 5 ? 2.511 25.928 58.847 1.00 29.25 11 LEU C N 1
ATOM 1149 C CA . LEU C 1 5 ? 2.176 26.562 60.124 1.00 29.45 11 LEU C CA 1
ATOM 1150 C C . LEU C 1 5 ? 2.938 27.865 60.379 1.00 30.78 11 LEU C C 1
ATOM 1151 O O . LEU C 1 5 ? 4.120 27.969 60.061 1.00 31.52 11 LEU C O 1
ATOM 1156 N N . PRO C 1 6 ? 2.260 28.885 60.931 1.00 29.24 12 PRO C N 1
ATOM 1157 C CA . PRO C 1 6 ? 2.951 30.148 61.209 1.00 29.14 12 PRO C CA 1
ATOM 1158 C C . PRO C 1 6 ? 3.864 29.933 62.414 1.00 28.40 12 PRO C C 1
ATOM 1159 O O . PRO C 1 6 ? 3.732 28.932 63.116 1.00 28.18 12 PRO C O 1
ATOM 1163 N N . CYS C 1 7 ? 4.778 30.865 62.666 1.00 30.37 13 CYS C N 1
ATOM 1164 C CA . CYS C 1 7 ? 5.718 30.702 63.767 1.00 30.75 13 CYS C CA 1
ATOM 1165 C C . CYS C 1 7 ? 6.430 32.004 64.105 1.00 32.27 13 CYS C C 1
ATOM 1166 O O . CYS C 1 7 ? 6.240 33.022 63.440 1.00 34.18 13 CYS C O 1
ATOM 1169 N N . GLY C 1 8 ? 7.254 31.956 65.146 1.00 37.25 14 GLY C N 1
ATOM 1170 C CA . GLY C 1 8 ? 8.029 33.119 65.541 1.00 38.93 14 GLY C CA 1
ATOM 1171 C C . GLY C 1 8 ? 7.290 34.288 66.162 1.00 40.96 14 GLY C C 1
ATOM 1172 O O . GLY C 1 8 ? 6.089 34.207 66.427 1.00 40.84 14 GLY C O 1
ATOM 1173 N N . PRO C 1 9 ? 8.002 35.406 66.397 1.00 41.40 15 PRO C N 1
ATOM 1174 C CA . PRO C 1 9 ? 7.494 36.647 66.992 1.00 41.28 15 PRO C CA 1
ATOM 1175 C C . PRO C 1 9 ? 6.181 37.132 66.393 1.00 41.59 15 PRO C C 1
ATOM 1176 O O . PRO C 1 9 ? 6.127 37.525 65.227 1.00 40.54 15 PRO C O 1
ATOM 1180 N N . GLY C 1 10 ? 5.128 37.110 67.207 1.00 53.96 16 GLY C N 1
ATOM 1181 C CA . GLY C 1 10 ? 3.825 37.558 66.748 1.00 55.23 16 GLY C CA 1
ATOM 1182 C C . GLY C 1 10 ? 3.317 36.781 65.548 1.00 55.16 16 GLY C C 1
ATOM 1183 O O . GLY C 1 10 ? 2.637 37.336 64.683 1.00 56.64 16 GLY C O 1
ATOM 1184 N N . GLY C 1 11 ? 3.646 35.492 65.500 1.00 45.36 17 GLY C N 1
ATOM 1185 C CA . GLY C 1 11 ? 3.223 34.650 64.394 1.00 44.09 17 GLY C CA 1
ATOM 1186 C C . GLY C 1 11 ? 3.444 35.279 63.033 1.00 43.50 17 GLY C C 1
ATOM 1187 O O . GLY C 1 11 ? 2.741 34.955 62.077 1.00 44.81 17 GLY C O 1
ATOM 1188 N N . LYS C 1 12 ? 4.419 36.179 62.936 1.00 36.96 18 LYS C N 1
ATOM 1189 C CA . LYS C 1 12 ? 4.707 36.848 61.675 1.00 36.04 18 LYS C CA 1
ATOM 1190 C C . LYS C 1 12 ? 5.581 36.005 60.743 1.00 34.61 18 LYS C C 1
ATOM 1191 O O . LYS C 1 12 ? 5.973 36.459 59.670 1.00 35.37 18 LYS C O 1
ATOM 1197 N N . GLY C 1 13 ? 5.887 34.779 61.152 1.00 32.48 19 GLY C N 1
ATOM 1198 C CA . GLY C 1 13 ? 6.705 33.920 60.318 1.00 29.69 19 GLY C CA 1
ATOM 1199 C C . GLY C 1 13 ? 5.984 32.653 59.904 1.00 30.35 19 GLY C C 1
ATOM 1200 O O . GLY C 1 13 ? 4.914 32.321 60.430 1.00 28.32 19 GLY C O 1
ATOM 1201 N N . ARG C 1 14 ? 6.558 31.951 58.935 1.00 27.44 20 ARG C N 1
ATOM 1202 C CA . ARG C 1 14 ? 5.983 30.704 58.467 1.00 26.77 20 ARG C CA 1
ATOM 1203 C C . ARG C 1 14 ? 7.086 29.673 58.463 1.00 25.38 20 ARG C C 1
ATOM 1204 O O . ARG C 1 14 ? 8.254 29.999 58.252 1.00 23.63 20 ARG C O 1
ATOM 1212 N N . CYS C 1 15 ? 6.711 28.429 58.711 1.00 23.70 21 CYS C N 1
ATOM 1213 C CA . CYS C 1 15 ? 7.664 27.336 58.730 1.00 25.79 21 CYS C CA 1
ATOM 1214 C C . CYS C 1 15 ? 8.080 26.915 57.327 1.00 25.60 21 CYS C C 1
ATOM 1215 O O . CYS C 1 15 ? 7.225 26.706 56.467 1.00 23.37 21 CYS C O 1
ATOM 1218 N N . PHE C 1 16 ? 9.387 26.792 57.099 1.00 30.69 22 PHE C N 1
ATOM 1219 C CA . PHE C 1 16 ? 9.903 26.361 55.798 1.00 30.01 22 PHE C CA 1
ATOM 1220 C C . PHE C 1 16 ? 10.488 24.963 55.903 1.00 30.76 22 PHE C C 1
ATOM 1221 O O . PHE C 1 16 ? 10.863 24.352 54.899 1.00 32.70 22 PHE C O 1
ATOM 1229 N N . GLY C 1 17 ? 10.561 24.462 57.129 1.00 22.81 23 GLY C N 1
ATOM 1230 C CA . GLY C 1 17 ? 11.100 23.140 57.362 1.00 23.32 23 GLY C CA 1
ATOM 1231 C C . GLY C 1 17 ? 10.928 22.799 58.825 1.00 23.53 23 GLY C C 1
ATOM 1232 O O . GLY C 1 17 ? 10.559 23.669 59.612 1.00 24.24 23 GLY C O 1
ATOM 1233 N N . PRO C 1 18 ? 11.191 21.546 59.224 1.00 27.33 24 PRO C N 1
ATOM 1234 C CA . PRO C 1 18 ? 11.058 21.092 60.610 1.00 28.23 24 PRO C CA 1
ATOM 1235 C C . PRO C 1 18 ? 11.594 22.097 61.628 1.00 28.69 24 PRO C C 1
ATOM 1236 O O . PRO C 1 18 ? 10.968 22.340 62.657 1.00 30.08 24 PRO C O 1
ATOM 1240 N N . SER C 1 19 ? 12.749 22.687 61.342 1.00 28.10 25 SER C N 1
ATOM 1241 C CA . SER C 1 19 ? 13.317 23.651 62.274 1.00 29.03 25 SER C CA 1
ATOM 1242 C C . SER C 1 19 ? 13.701 24.982 61.637 1.00 26.87 25 SER C C 1
ATOM 1243 O O . SER C 1 19 ? 14.708 25.588 62.001 1.00 26.97 25 SER C O 1
ATOM 1246 N N . ILE C 1 20 ? 12.879 25.445 60.702 1.00 24.61 26 ILE C N 1
ATOM 1247 C CA . ILE C 1 20 ? 13.138 26.711 60.024 1.00 23.46 26 ILE C CA 1
ATOM 1248 C C . ILE C 1 20 ? 11.898 27.597 59.992 1.00 23.26 26 ILE C C 1
ATOM 1249 O O . ILE C 1 20 ? 10.883 27.241 59.382 1.00 23.73 26 ILE C O 1
ATOM 1254 N N . CYS C 1 21 ? 11.997 28.757 60.637 1.00 22.17 27 CYS C N 1
ATOM 1255 C CA . CYS C 1 21 ? 10.907 29.727 60.688 1.00 21.74 27 CYS C CA 1
ATOM 1256 C C . CYS C 1 21 ? 11.379 31.057 60.103 1.00 22.36 27 CYS C C 1
ATOM 1257 O O . CYS C 1 21 ? 12.304 31.669 60.632 1.00 22.32 27 CYS C O 1
ATOM 1260 N N . CYS C 1 22 ? 10.751 31.513 59.021 1.00 24.91 28 CYS C N 1
ATOM 1261 C CA . CYS C 1 22 ? 11.155 32.779 58.410 1.00 24.99 28 CYS C CA 1
ATOM 1262 C C . CYS C 1 22 ? 9.992 33.713 58.119 1.00 26.12 28 CYS C C 1
ATOM 1263 O O . CYS C 1 22 ? 8.868 33.273 57.866 1.00 25.88 28 CYS C O 1
ATOM 1266 N N . GLY C 1 23 ? 10.295 35.006 58.114 1.00 24.68 29 GLY C N 1
ATOM 1267 C CA . GLY C 1 23 ? 9.303 36.020 57.816 1.00 27.53 29 GLY C CA 1
ATOM 1268 C C . GLY C 1 23 ? 10.020 37.206 57.200 1.00 29.32 29 GLY C C 1
ATOM 1269 O O . GLY C 1 23 ? 11.144 37.512 57.604 1.00 27.65 29 GLY C O 1
ATOM 1270 N N . ASP C 1 24 ? 9.399 37.872 56.227 1.00 29.70 30 ASP C N 1
ATOM 1271 C CA . ASP C 1 24 ? 10.034 39.027 55.592 1.00 32.60 30 ASP C CA 1
ATOM 1272 C C . ASP C 1 24 ? 10.458 40.098 56.587 1.00 32.25 30 ASP C C 1
ATOM 1273 O O . ASP C 1 24 ? 11.482 40.748 56.402 1.00 31.88 30 ASP C O 1
ATOM 1278 N N . GLU C 1 25 ? 9.673 40.288 57.639 1.00 40.93 31 GLU C N 1
ATOM 1279 C CA . GLU C 1 25 ? 10.003 41.299 58.638 1.00 42.61 31 GLU C CA 1
ATOM 1280 C C . GLU C 1 25 ? 10.715 40.721 59.856 1.00 41.17 31 GLU C C 1
ATOM 1281 O O . GLU C 1 25 ? 10.869 41.406 60.866 1.00 41.51 31 GLU C O 1
ATOM 1287 N N . LEU C 1 26 ? 11.161 39.471 59.754 1.00 34.68 32 LEU C N 1
ATOM 1288 C CA . LEU C 1 26 ? 11.838 38.806 60.868 1.00 33.01 32 LEU C CA 1
ATOM 1289 C C . LEU C 1 26 ? 13.195 38.222 60.512 1.00 31.77 32 LEU C C 1
ATOM 1290 O O . LEU C 1 26 ? 14.118 38.225 61.327 1.00 32.50 32 LEU C O 1
ATOM 1295 N N . GLY C 1 27 ? 13.305 37.708 59.294 1.00 29.74 33 GLY C N 1
ATOM 1296 C CA . GLY C 1 27 ? 14.531 37.060 58.881 1.00 28.16 33 GLY C CA 1
ATOM 1297 C C . GLY C 1 27 ? 14.246 35.576 59.050 1.00 28.59 33 GLY C C 1
ATOM 1298 O O . GLY C 1 27 ? 13.086 35.165 58.989 1.00 28.69 33 GLY C O 1
ATOM 1299 N N . CYS C 1 28 ? 15.276 34.770 59.279 1.00 25.59 34 CYS C N 1
ATOM 1300 C CA . CYS C 1 28 ? 15.079 33.334 59.438 1.00 25.30 34 CYS C CA 1
ATOM 1301 C C . CYS C 1 28 ? 15.666 32.752 60.719 1.00 24.22 34 CYS C C 1
ATOM 1302 O O . CYS C 1 28 ? 16.809 33.036 61.085 1.00 23.14 34 CYS C O 1
ATOM 1305 N N . PHE C 1 29 ? 14.875 31.913 61.376 1.00 23.82 35 PHE C N 1
ATOM 1306 C CA . PHE C 1 29 ? 15.287 31.237 62.595 1.00 24.30 35 PHE C CA 1
ATOM 1307 C C . PHE C 1 29 ? 15.524 29.781 62.233 1.00 24.81 35 PHE C C 1
ATOM 1308 O O . PHE C 1 29 ? 14.615 29.095 61.751 1.00 24.35 35 PHE C O 1
ATOM 1316 N N . VAL C 1 30 ? 16.747 29.315 62.460 1.00 24.50 36 VAL C N 1
ATOM 1317 C CA . VAL C 1 30 ? 17.104 27.939 62.144 1.00 24.80 36 VAL C CA 1
ATOM 1318 C C . VAL C 1 30 ? 17.511 27.147 63.383 1.00 25.30 36 VAL C C 1
ATOM 1319 O O . VAL C 1 30 ? 18.627 27.281 63.883 1.00 24.78 36 VAL C O 1
ATOM 1323 N N . GLY C 1 31 ? 16.593 26.324 63.875 1.00 27.19 37 GLY C N 1
ATOM 1324 C CA . GLY C 1 31 ? 16.874 25.517 65.047 1.00 27.27 37 GLY C CA 1
ATOM 1325 C C . GLY C 1 31 ? 16.810 26.286 66.355 1.00 26.82 37 GLY C C 1
ATOM 1326 O O . GLY C 1 31 ? 17.328 25.823 67.367 1.00 26.76 37 GLY C O 1
ATOM 1327 N N . THR C 1 32 ? 16.192 27.464 66.341 1.00 26.67 38 THR C N 1
ATOM 1328 C CA . THR C 1 32 ? 16.067 28.264 67.557 1.00 27.38 38 THR C CA 1
ATOM 1329 C C . THR C 1 32 ? 14.689 28.003 68.156 1.00 28.77 38 THR C C 1
ATOM 1330 O O . THR C 1 32 ? 13.851 27.354 67.527 1.00 28.80 38 THR C O 1
ATOM 1334 N N . ALA C 1 33 ? 14.454 28.508 69.363 1.00 27.07 39 ALA C N 1
ATOM 1335 C CA . ALA C 1 33 ? 13.169 28.317 70.023 1.00 28.48 39 ALA C CA 1
ATOM 1336 C C . ALA C 1 33 ? 12.021 28.771 69.122 1.00 28.35 39 ALA C C 1
ATOM 1337 O O . ALA C 1 33 ? 10.959 28.151 69.103 1.00 27.55 39 ALA C O 1
ATOM 1339 N N . GLU C 1 34 ? 12.242 29.844 68.367 1.00 30.89 40 GLU C N 1
ATOM 1340 C CA . GLU C 1 34 ? 11.214 30.371 67.471 1.00 31.79 40 GLU C CA 1
ATOM 1341 C C . GLU C 1 34 ? 10.740 29.384 66.395 1.00 32.02 40 GLU C C 1
ATOM 1342 O O . GLU C 1 34 ? 9.654 29.545 65.843 1.00 31.51 40 GLU C O 1
ATOM 1348 N N . ALA C 1 35 ? 11.547 28.365 66.111 1.00 31.73 41 ALA C N 1
ATOM 1349 C CA . ALA C 1 35 ? 11.219 27.379 65.082 1.00 31.90 41 ALA C CA 1
ATOM 1350 C C . ALA C 1 35 ? 10.747 26.023 65.603 1.00 30.89 41 ALA C C 1
ATOM 1351 O O . ALA C 1 35 ? 10.617 25.076 64.828 1.00 30.35 41 ALA C O 1
ATOM 1353 N N . LEU C 1 36 ? 10.493 25.925 66.905 1.00 25.72 42 LEU C N 1
ATOM 1354 C CA . LEU C 1 36 ? 10.055 24.667 67.500 1.00 25.64 42 LEU C CA 1
ATOM 1355 C C . LEU C 1 36 ? 8.705 24.148 66.991 1.00 25.29 42 LEU C C 1
ATOM 1356 O O . LEU C 1 36 ? 8.554 22.953 66.733 1.00 25.26 42 LEU C O 1
ATOM 1361 N N . ARG C 1 37 ? 7.727 25.031 66.841 1.00 29.48 43 ARG C N 1
ATOM 1362 C CA . ARG C 1 37 ? 6.412 24.593 66.373 1.00 31.32 43 ARG C CA 1
ATOM 1363 C C . ARG C 1 37 ? 6.462 24.002 64.969 1.00 31.32 43 ARG C C 1
ATOM 1364 O O . ARG C 1 37 ? 5.568 23.259 64.563 1.00 31.46 43 ARG C O 1
ATOM 1372 N N . CYS C 1 38 ? 7.522 24.324 64.238 1.00 29.04 44 CYS C N 1
ATOM 1373 C CA . CYS C 1 38 ? 7.680 23.841 62.877 1.00 27.82 44 CYS C CA 1
ATOM 1374 C C . CYS C 1 38 ? 7.839 22.326 62.774 1.00 28.69 44 CYS C C 1
ATOM 1375 O O . CYS C 1 38 ? 7.606 21.747 61.715 1.00 27.57 44 CYS C O 1
ATOM 1378 N N . GLN C 1 39 ? 8.227 21.682 63.872 1.00 28.01 45 GLN C N 1
ATOM 1379 C CA . GLN C 1 39 ? 8.387 20.232 63.874 1.00 28.82 45 GLN C CA 1
ATOM 1380 C C . GLN C 1 39 ? 7.018 19.567 63.781 1.00 27.58 45 GLN C C 1
ATOM 1381 O O . GLN C 1 39 ? 6.902 18.419 63.354 1.00 26.49 45 GLN C O 1
ATOM 1387 N N . GLU C 1 40 ? 5.986 20.296 64.188 1.00 26.49 46 GLU C N 1
ATOM 1388 C CA . GLU C 1 40 ? 4.627 19.766 64.187 1.00 27.51 46 GLU C CA 1
ATOM 1389 C C . GLU C 1 40 ? 4.100 19.397 62.805 1.00 27.19 46 GLU C C 1
ATOM 1390 O O . GLU C 1 40 ? 3.280 18.490 62.685 1.00 27.63 46 GLU C O 1
ATOM 1396 N N . GLU C 1 41 ? 4.568 20.090 61.768 1.00 30.16 47 GLU C N 1
ATOM 1397 C CA . GLU C 1 41 ? 4.146 19.787 60.401 1.00 30.16 47 GLU C CA 1
ATOM 1398 C C . GLU C 1 41 ? 4.405 18.319 60.102 1.00 30.66 47 GLU C C 1
ATOM 1399 O O . GLU C 1 41 ? 3.728 17.721 59.263 1.00 29.93 47 GLU C O 1
ATOM 1405 N N . ASN C 1 42 ? 5.400 17.752 60.786 1.00 29.80 48 ASN C N 1
ATOM 1406 C CA . ASN C 1 42 ? 5.776 16.352 60.600 1.00 30.34 48 ASN C CA 1
ATOM 1407 C C . ASN C 1 42 ? 4.668 15.389 61.025 1.00 29.67 48 ASN C C 1
ATOM 1408 O O . ASN C 1 42 ? 4.718 14.209 60.698 1.00 28.40 48 ASN C O 1
ATOM 1413 N N . TYR C 1 43 ? 3.680 15.892 61.761 1.00 28.63 49 TYR C N 1
ATOM 1414 C CA . TYR C 1 43 ? 2.563 15.061 62.207 1.00 29.63 49 TYR C CA 1
ATOM 1415 C C . TYR C 1 43 ? 1.329 15.304 61.342 1.00 28.82 49 TYR C C 1
ATOM 1416 O O . TYR C 1 43 ? 0.298 14.660 61.532 1.00 30.07 49 TYR C O 1
ATOM 1425 N N . LEU C 1 44 ? 1.431 16.242 60.406 1.00 28.82 50 LEU C N 1
ATOM 1426 C CA . LEU C 1 44 ? 0.308 16.574 59.532 1.00 28.25 50 LEU C CA 1
ATOM 1427 C C . LEU C 1 44 ? 0.424 15.855 58.193 1.00 28.48 50 LEU C C 1
ATOM 1428 O O . LEU C 1 44 ? 1.394 16.043 57.458 1.00 29.46 50 LEU C O 1
ATOM 1433 N N . PRO C 1 45 ? -0.581 15.031 57.852 1.00 30.04 51 PRO C N 1
ATOM 1434 C CA . PRO C 1 45 ? -0.613 14.260 56.606 1.00 30.81 51 PRO C CA 1
ATOM 1435 C C . PRO C 1 45 ? -0.763 15.050 55.307 1.00 30.80 51 PRO C C 1
ATOM 1436 O O . PRO C 1 45 ? -0.462 14.535 54.228 1.00 31.26 51 PRO C O 1
ATOM 1440 N N . SER C 1 46 ? -1.231 16.290 55.393 1.00 26.11 52 SER C N 1
ATOM 1441 C CA . SER C 1 46 ? -1.379 17.092 54.187 1.00 25.12 52 SER C CA 1
ATOM 1442 C C . SER C 1 46 ? -0.093 17.873 53.922 1.00 25.07 52 SER C C 1
ATOM 1443 O O . SER C 1 46 ? 0.619 18.254 54.848 1.00 25.15 52 SER C O 1
ATOM 1446 N N . PRO C 1 47 ? 0.227 18.107 52.644 1.00 26.75 53 PRO C N 1
ATOM 1447 C CA . PRO C 1 47 ? 1.431 18.842 52.251 1.00 27.57 53 PRO C CA 1
ATOM 1448 C C . PRO C 1 47 ? 1.293 20.349 52.433 1.00 27.74 53 PRO C C 1
ATOM 1449 O O . PRO C 1 47 ? 0.194 20.899 52.348 1.00 26.42 53 PRO C O 1
ATOM 1453 N N . CYS C 1 48 ? 2.413 21.014 52.691 1.00 26.23 54 CYS C N 1
ATOM 1454 C CA . CYS C 1 48 ? 2.409 22.458 52.865 1.00 27.63 54 CYS C CA 1
ATOM 1455 C C . CYS C 1 48 ? 3.646 23.029 52.190 1.00 28.29 54 CYS C C 1
ATOM 1456 O O . CYS C 1 48 ? 4.607 22.312 51.930 1.00 28.18 54 CYS C O 1
ATOM 1459 N N . GLN C 1 49 ? 3.612 24.321 51.897 1.00 33.66 55 GLN C N 1
ATOM 1460 C CA . GLN C 1 49 ? 4.738 24.983 51.258 1.00 35.09 55 GLN C CA 1
ATOM 1461 C C . GLN C 1 49 ? 4.644 26.468 51.529 1.00 34.53 55 GLN C C 1
ATOM 1462 O O . GLN C 1 49 ? 3.604 27.082 51.301 1.00 35.27 55 GLN C O 1
ATOM 1468 N N . SER C 1 50 ? 5.733 27.048 52.015 1.00 32.71 56 SER C N 1
ATOM 1469 C CA . SER C 1 50 ? 5.746 28.472 52.315 1.00 31.47 56 SER C CA 1
ATOM 1470 C C . SER C 1 50 ? 6.526 29.245 51.263 1.00 32.04 56 SER C C 1
ATOM 1471 O O . SER C 1 50 ? 7.259 28.659 50.466 1.00 31.43 56 SER C O 1
ATOM 1474 N N . GLY C 1 51 ? 6.368 30.563 51.268 1.00 30.53 57 GLY C N 1
ATOM 1475 C CA . GLY C 1 51 ? 7.059 31.386 50.293 1.00 33.24 57 GLY C CA 1
ATOM 1476 C C . GLY C 1 51 ? 6.236 31.511 49.026 1.00 33.62 57 GLY C C 1
ATOM 1477 O O . GLY C 1 51 ? 5.208 30.848 48.881 1.00 34.35 57 GLY C O 1
ATOM 1478 N N . GLN C 1 52 ? 6.683 32.352 48.101 1.00 42.81 58 GLN C N 1
ATOM 1479 C CA . GLN C 1 52 ? 5.961 32.550 46.847 1.00 44.16 58 GLN C CA 1
ATOM 1480 C C . GLN C 1 52 ? 6.839 32.293 45.631 1.00 43.23 58 GLN C C 1
ATOM 1481 O O . GLN C 1 52 ? 6.334 32.049 44.534 1.00 43.32 58 GLN C O 1
ATOM 1487 N N . LYS C 1 53 ? 8.151 32.338 45.833 1.00 36.74 59 LYS C N 1
ATOM 1488 C CA . LYS C 1 53 ? 9.092 32.173 44.736 1.00 36.84 59 LYS C CA 1
ATOM 1489 C C . LYS C 1 53 ? 10.122 31.055 44.919 1.00 36.05 59 LYS C C 1
ATOM 1490 O O . LYS C 1 53 ? 10.855 31.029 45.907 1.00 35.45 59 LYS C O 1
ATOM 1496 N N . PRO C 1 54 ? 10.176 30.108 43.966 1.00 30.56 60 PRO C N 1
ATOM 1497 C CA . PRO C 1 54 ? 11.131 28.997 44.038 1.00 29.71 60 PRO C CA 1
ATOM 1498 C C . PRO C 1 54 ? 12.548 29.528 43.845 1.00 28.38 60 PRO C C 1
ATOM 1499 O O . PRO C 1 54 ? 12.759 30.499 43.119 1.00 26.94 60 PRO C O 1
ATOM 1503 N N . CYS C 1 55 ? 13.513 28.885 44.493 1.00 29.42 61 CYS C N 1
ATOM 1504 C CA . CYS C 1 55 ? 14.915 29.293 44.407 1.00 29.08 61 CYS C CA 1
ATOM 1505 C C . CYS C 1 55 ? 15.786 28.131 44.854 1.00 28.30 61 CYS C C 1
ATOM 1506 O O . CYS C 1 55 ? 15.287 27.173 45.440 1.00 27.43 61 CYS C O 1
ATOM 1509 N N . GLY C 1 56 ? 17.084 28.229 44.575 1.00 29.56 62 GLY C N 1
ATOM 1510 C CA . GLY C 1 56 ? 18.034 27.205 44.980 1.00 29.59 62 GLY C CA 1
ATOM 1511 C C . GLY C 1 56 ? 17.621 25.770 44.725 1.00 30.48 62 GLY C C 1
ATOM 1512 O O . GLY C 1 56 ? 16.979 25.470 43.720 1.00 30.95 62 GLY C O 1
ATOM 1513 N N . SER C 1 57 ? 18.001 24.873 45.631 1.00 30.84 63 SER C N 1
ATOM 1514 C CA . SER C 1 57 ? 17.651 23.467 45.478 1.00 33.36 63 SER C CA 1
ATOM 1515 C C . SER C 1 57 ? 16.466 23.100 46.355 1.00 32.88 63 SER C C 1
ATOM 1516 O O . SER C 1 57 ? 16.608 22.875 47.556 1.00 32.37 63 SER C O 1
ATOM 1519 N N . GLY C 1 58 ? 15.291 23.055 45.737 1.00 32.37 64 GLY C N 1
ATOM 1520 C CA . GLY C 1 58 ? 14.080 22.710 46.455 1.00 32.69 64 GLY C CA 1
ATOM 1521 C C . GLY C 1 58 ? 13.661 23.747 47.478 1.00 30.89 64 GLY C C 1
ATOM 1522 O O . GLY C 1 58 ? 12.950 23.427 48.423 1.00 31.83 64 GLY C O 1
ATOM 1523 N N . GLY C 1 59 ? 14.086 24.991 47.295 1.00 27.10 65 GLY C N 1
ATOM 1524 C CA . GLY C 1 59 ? 13.718 26.011 48.255 1.00 26.18 65 GLY C CA 1
ATOM 1525 C C . GLY C 1 59 ? 12.807 27.087 47.710 1.00 26.72 65 GLY C C 1
ATOM 1526 O O . GLY C 1 59 ? 12.376 27.042 46.559 1.00 27.28 65 GLY C O 1
ATOM 1527 N N . ARG C 1 60 ? 12.495 28.052 48.564 1.00 26.40 66 ARG C N 1
ATOM 1528 C CA . ARG C 1 60 ? 11.659 29.178 48.192 1.00 26.42 66 ARG C CA 1
ATOM 1529 C C . ARG C 1 60 ? 12.176 30.402 48.924 1.00 25.34 66 ARG C C 1
ATOM 1530 O O . ARG C 1 60 ? 12.729 30.294 50.017 1.00 25.48 66 ARG C O 1
ATOM 1538 N N . CYS C 1 61 ? 12.012 31.568 48.319 1.00 24.23 67 CYS C N 1
ATOM 1539 C CA . CYS C 1 61 ? 12.482 32.784 48.944 1.00 25.29 67 CYS C CA 1
ATOM 1540 C C . CYS C 1 61 ? 11.711 32.984 50.250 1.00 26.86 67 CYS C C 1
ATOM 1541 O O . CYS C 1 61 ? 10.485 33.118 50.249 1.00 27.95 67 CYS C O 1
ATOM 1544 N N . ALA C 1 62 ? 12.446 32.986 51.360 1.00 29.00 68 ALA C N 1
ATOM 1545 C CA . ALA C 1 62 ? 11.856 33.102 52.694 1.00 30.40 68 ALA C CA 1
ATOM 1546 C C . ALA C 1 62 ? 11.986 34.463 53.376 1.00 30.60 68 ALA C C 1
ATOM 1547 O O . ALA C 1 62 ? 11.294 34.740 54.355 1.00 30.41 68 ALA C O 1
ATOM 1549 N N . ALA C 1 63 ? 12.880 35.300 52.866 1.00 29.89 69 ALA C N 1
ATOM 1550 C CA . ALA C 1 63 ? 13.101 36.631 53.418 1.00 30.50 69 ALA C CA 1
ATOM 1551 C C . ALA C 1 63 ? 14.012 37.389 52.466 1.00 31.20 69 ALA C C 1
ATOM 1552 O O . ALA C 1 63 ? 14.549 36.808 51.521 1.00 31.30 69 ALA C O 1
ATOM 1554 N N . ALA C 1 64 ? 14.193 38.681 52.712 1.00 33.66 70 ALA C N 1
ATOM 1555 C CA . ALA C 1 64 ? 15.040 39.492 51.851 1.00 34.67 70 ALA C CA 1
ATOM 1556 C C . ALA C 1 64 ? 16.396 38.838 51.594 1.00 34.50 70 ALA C C 1
ATOM 1557 O O . ALA C 1 64 ? 17.214 38.710 52.499 1.00 35.69 70 ALA C O 1
ATOM 1559 N N . GLY C 1 65 ? 16.616 38.410 50.354 1.00 31.89 71 GLY C N 1
ATOM 1560 C CA . GLY C 1 65 ? 17.880 37.794 49.988 1.00 30.58 71 GLY C CA 1
ATOM 1561 C C . GLY C 1 65 ? 18.201 36.460 50.638 1.00 28.36 71 GLY C C 1
ATOM 1562 O O . GLY C 1 65 ? 19.368 36.077 50.725 1.00 26.68 71 GLY C O 1
ATOM 1563 N N . ILE C 1 66 ? 17.177 35.742 51.087 1.00 26.21 72 ILE C N 1
ATOM 1564 C CA . ILE C 1 66 ? 17.397 34.454 51.728 1.00 23.96 72 ILE C CA 1
ATOM 1565 C C . ILE C 1 66 ? 16.522 33.355 51.137 1.00 23.46 72 ILE C C 1
ATOM 1566 O O . ILE C 1 66 ? 15.297 33.464 51.114 1.00 22.38 72 ILE C O 1
ATOM 1571 N N . CYS C 1 67 ? 17.161 32.293 50.659 1.00 24.88 73 CYS C N 1
ATOM 1572 C CA . CYS C 1 67 ? 16.437 31.170 50.074 1.00 25.28 73 CYS C CA 1
ATOM 1573 C C . CYS C 1 67 ? 16.447 30.011 51.059 1.00 26.72 73 CYS C C 1
ATOM 1574 O O . CYS C 1 67 ? 17.503 29.645 51.577 1.00 27.50 73 CYS C O 1
ATOM 1577 N N . CYS C 1 68 ? 15.280 29.439 51.339 1.00 25.95 74 CYS C N 1
ATOM 1578 C CA . CYS C 1 68 ? 15.233 28.316 52.268 1.00 26.50 74 CYS C CA 1
ATOM 1579 C C . CYS C 1 68 ? 14.505 27.080 51.756 1.00 27.41 74 CYS C C 1
ATOM 1580 O O . CYS C 1 68 ? 13.433 27.174 51.157 1.00 28.63 74 CYS C O 1
ATOM 1583 N N . SER C 1 69 ? 15.097 25.920 52.016 1.00 28.07 75 SER C N 1
ATOM 1584 C CA . SER C 1 69 ? 14.492 24.647 51.663 1.00 28.90 75 SER C CA 1
ATOM 1585 C C . SER C 1 69 ? 14.185 24.037 53.030 1.00 28.29 75 SER C C 1
ATOM 1586 O O . SER C 1 69 ? 14.584 24.586 54.059 1.00 27.16 75 SER C O 1
ATOM 1589 N N . PRO C 1 70 ? 13.463 22.911 53.066 1.00 30.27 76 PRO C N 1
ATOM 1590 C CA . PRO C 1 70 ? 13.140 22.289 54.353 1.00 31.41 76 PRO C CA 1
ATOM 1591 C C . PRO C 1 70 ? 14.326 21.949 55.269 1.00 31.84 76 PRO C C 1
ATOM 1592 O O . PRO C 1 70 ? 14.133 21.694 56.459 1.00 31.54 76 PRO C O 1
ATOM 1596 N N . ASP C 1 71 ? 15.544 21.951 54.737 1.00 29.08 77 ASP C N 1
ATOM 1597 C CA . ASP C 1 71 ? 16.693 21.625 55.575 1.00 30.52 77 ASP C CA 1
ATOM 1598 C C . ASP C 1 71 ? 17.837 22.634 55.534 1.00 28.75 77 ASP C C 1
ATOM 1599 O O . ASP C 1 71 ? 18.977 22.302 55.863 1.00 27.37 77 ASP C O 1
ATOM 1604 N N . GLY C 1 72 ? 17.539 23.867 55.137 1.00 28.77 78 GLY C N 1
ATOM 1605 C CA . GLY C 1 72 ? 18.582 24.873 55.100 1.00 26.86 78 GLY C CA 1
ATOM 1606 C C . GLY C 1 72 ? 18.216 26.169 54.414 1.00 27.03 78 GLY C C 1
ATOM 1607 O O . GLY C 1 72 ? 17.299 26.222 53.590 1.00 27.87 78 GLY C O 1
ATOM 1608 N N . CYS C 1 73 ? 18.942 27.223 54.764 1.00 24.20 79 CYS C N 1
ATOM 1609 C CA . CYS C 1 73 ? 18.733 28.540 54.183 1.00 25.98 79 CYS C CA 1
ATOM 1610 C C . CYS C 1 73 ? 20.075 29.092 53.722 1.00 27.07 79 CYS C C 1
ATOM 1611 O O . CYS C 1 73 ? 21.107 28.845 54.349 1.00 26.29 79 CYS C O 1
ATOM 1614 N N . HIS C 1 74 ? 20.058 29.855 52.637 1.00 29.64 80 HIS C N 1
ATOM 1615 C CA . HIS C 1 74 ? 21.283 30.449 52.134 1.00 32.25 80 HIS C CA 1
ATOM 1616 C C . HIS C 1 74 ? 21.021 31.826 51.550 1.00 31.23 80 HIS C C 1
ATOM 1617 O O . HIS C 1 74 ? 19.934 32.101 51.038 1.00 30.73 80 HIS C O 1
ATOM 1624 N N . GLU C 1 75 ? 22.008 32.707 51.667 1.00 28.34 81 GLU C N 1
ATOM 1625 C CA . GLU C 1 75 ? 21.872 34.039 51.110 1.00 28.85 81 GLU C CA 1
ATOM 1626 C C . GLU C 1 75 ? 21.738 33.789 49.614 1.00 28.19 81 GLU C C 1
ATOM 1627 O O . GLU C 1 75 ? 22.490 32.997 49.040 1.00 25.11 81 GLU C O 1
ATOM 1633 N N . ASP C 1 76 ? 20.759 34.433 48.990 1.00 30.51 82 ASP C N 1
ATOM 1634 C CA . ASP C 1 76 ? 20.518 34.232 47.564 1.00 31.23 82 ASP C CA 1
ATOM 1635 C C . ASP C 1 76 ? 20.076 35.520 46.894 1.00 30.68 82 ASP C C 1
ATOM 1636 O O . ASP C 1 76 ? 19.021 36.064 47.220 1.00 31.75 82 ASP C O 1
ATOM 1641 N N . PRO C 1 77 ? 20.877 36.027 45.945 1.00 30.05 83 PRO C N 1
ATOM 1642 C CA . PRO C 1 77 ? 20.504 37.265 45.259 1.00 29.91 83 PRO C CA 1
ATOM 1643 C C . PRO C 1 77 ? 19.196 37.106 44.487 1.00 29.19 83 PRO C C 1
ATOM 1644 O O . PRO C 1 77 ? 18.535 38.092 44.171 1.00 28.01 83 PRO C O 1
ATOM 1648 N N . ALA C 1 78 ? 18.824 35.863 44.189 1.00 31.31 84 ALA C N 1
ATOM 1649 C CA . ALA C 1 78 ? 17.578 35.606 43.471 1.00 32.70 84 ALA C CA 1
ATOM 1650 C C . ALA C 1 78 ? 16.403 36.017 44.354 1.00 32.23 84 ALA C C 1
ATOM 1651 O O . ALA C 1 78 ? 15.316 36.331 43.865 1.00 32.18 84 ALA C O 1
ATOM 1653 N N . CYS C 1 79 ? 16.634 36.023 45.662 1.00 28.37 85 CYS C N 1
ATOM 1654 C CA . CYS C 1 79 ? 15.590 36.381 46.610 1.00 28.06 85 CYS C CA 1
ATOM 1655 C C . CYS C 1 79 ? 15.619 37.837 47.067 1.00 29.80 85 CYS C C 1
ATOM 1656 O O . CYS C 1 79 ? 14.880 38.223 47.972 1.00 30.10 85 CYS C O 1
ATOM 1659 N N . ASP C 1 80 ? 16.463 38.655 46.454 1.00 35.39 86 ASP C N 1
ATOM 1660 C CA . ASP C 1 80 ? 16.510 40.054 46.851 1.00 39.46 86 ASP C CA 1
ATOM 1661 C C . ASP C 1 80 ? 15.219 40.767 46.465 1.00 40.87 86 ASP C C 1
ATOM 1662 O O . ASP C 1 80 ? 14.616 40.471 45.432 1.00 41.37 86 ASP C O 1
ATOM 1667 N N . PRO C 1 81 ? 14.770 41.715 47.303 1.00 57.31 87 PRO C N 1
ATOM 1668 C CA . PRO C 1 81 ? 13.544 42.477 47.051 1.00 58.60 87 PRO C CA 1
ATOM 1669 C C . PRO C 1 81 ? 13.568 43.140 45.679 1.00 59.26 87 PRO C C 1
ATOM 1670 O O . PRO C 1 81 ? 12.571 43.002 44.937 1.00 60.56 87 PRO C O 1
ATOM 1675 N N . VAL D 1 1 ? 43.771 32.761 63.643 1.00 85.16 7 VAL D N 1
ATOM 1676 C CA . VAL D 1 1 ? 42.698 33.785 63.503 1.00 84.16 7 VAL D CA 1
ATOM 1677 C C . VAL D 1 1 ? 42.186 34.247 64.865 1.00 84.10 7 VAL D C 1
ATOM 1678 O O . VAL D 1 1 ? 42.864 34.989 65.578 1.00 85.32 7 VAL D O 1
ATOM 1682 N N . ARG D 1 2 ? 40.989 33.793 65.212 1.00 66.36 8 ARG D N 1
ATOM 1683 C CA . ARG D 1 2 ? 40.332 34.126 66.468 1.00 65.79 8 ARG D CA 1
ATOM 1684 C C . ARG D 1 2 ? 38.852 33.914 66.221 1.00 65.46 8 ARG D C 1
ATOM 1685 O O . ARG D 1 2 ? 38.401 33.907 65.074 1.00 65.54 8 ARG D O 1
ATOM 1693 N N . THR D 1 3 ? 38.096 33.748 67.295 1.00 44.18 9 THR D N 1
ATOM 1694 C CA . THR D 1 3 ? 36.666 33.559 67.164 1.00 41.66 9 THR D CA 1
ATOM 1695 C C . THR D 1 3 ? 36.049 34.883 66.737 1.00 39.83 9 THR D C 1
ATOM 1696 O O . THR D 1 3 ? 36.572 35.952 67.050 1.00 38.74 9 THR D O 1
ATOM 1700 N N . CYS D 1 4 ? 34.939 34.812 66.015 1.00 36.53 10 CYS D N 1
ATOM 1701 C CA . CYS D 1 4 ? 34.267 36.021 65.577 1.00 36.17 10 CYS D CA 1
ATOM 1702 C C . CYS D 1 4 ? 33.534 36.646 66.754 1.00 35.92 10 CYS D C 1
ATOM 1703 O O . CYS D 1 4 ? 33.509 36.088 67.850 1.00 37.50 10 CYS D O 1
ATOM 1706 N N . LEU D 1 5 ? 32.945 37.809 66.516 1.00 33.34 11 LEU D N 1
ATOM 1707 C CA . LEU D 1 5 ? 32.217 38.537 67.543 1.00 33.56 11 LEU D CA 1
ATOM 1708 C C . LEU D 1 5 ? 31.046 37.789 68.167 1.00 33.86 11 LEU D C 1
ATOM 1709 O O . LEU D 1 5 ? 30.373 37.000 67.504 1.00 35.31 11 LEU D O 1
ATOM 1714 N N . PRO D 1 6 ? 30.807 38.018 69.469 1.00 34.12 12 PRO D N 1
ATOM 1715 C CA . PRO D 1 6 ? 29.708 37.387 70.210 1.00 32.42 12 PRO D CA 1
ATOM 1716 C C . PRO D 1 6 ? 28.408 38.036 69.726 1.00 30.73 12 PRO D C 1
ATOM 1717 O O . PRO D 1 6 ? 28.432 39.163 69.237 1.00 28.60 12 PRO D O 1
ATOM 1721 N N . CYS D 1 7 ? 27.283 37.341 69.871 1.00 27.65 13 CYS D N 1
ATOM 1722 C CA . CYS D 1 7 ? 26.002 37.875 69.407 1.00 27.79 13 CYS D CA 1
ATOM 1723 C C . CYS D 1 7 ? 24.827 37.088 69.980 1.00 28.27 13 CYS D C 1
ATOM 1724 O O . CYS D 1 7 ? 25.008 36.050 70.611 1.00 29.85 13 CYS D O 1
ATOM 1727 N N . GLY D 1 8 ? 23.621 37.593 69.739 1.00 28.71 14 GLY D N 1
ATOM 1728 C CA . GLY D 1 8 ? 22.422 36.915 70.182 1.00 29.74 14 GLY D CA 1
ATOM 1729 C C . GLY D 1 8 ? 22.128 36.917 71.667 1.00 28.83 14 GLY D C 1
ATOM 1730 O O . GLY D 1 8 ? 22.874 37.491 72.457 1.00 27.94 14 GLY D O 1
ATOM 1731 N N . PRO D 1 9 ? 21.031 36.258 72.074 1.00 24.53 15 PRO D N 1
ATOM 1732 C CA . PRO D 1 9 ? 20.595 36.160 73.472 1.00 23.89 15 PRO D CA 1
ATOM 1733 C C . PRO D 1 9 ? 21.734 35.916 74.453 1.00 23.27 15 PRO D C 1
ATOM 1734 O O . PRO D 1 9 ? 22.505 34.969 74.296 1.00 23.17 15 PRO D O 1
ATOM 1738 N N . GLY D 1 10 ? 21.822 36.781 75.460 1.00 26.31 16 GLY D N 1
ATOM 1739 C CA . GLY D 1 10 ? 22.852 36.668 76.477 1.00 27.33 16 GLY D CA 1
ATOM 1740 C C . GLY D 1 10 ? 24.263 36.703 75.924 1.00 27.95 16 GLY D C 1
ATOM 1741 O O . GLY D 1 10 ? 25.223 36.426 76.647 1.00 27.37 16 GLY D O 1
ATOM 1742 N N . GLY D 1 11 ? 24.395 37.055 74.647 1.00 28.91 17 GLY D N 1
ATOM 1743 C CA . GLY D 1 11 ? 25.706 37.089 74.022 1.00 28.79 17 GLY D CA 1
ATOM 1744 C C . GLY D 1 11 ? 26.298 35.691 73.994 1.00 29.87 17 GLY D C 1
ATOM 1745 O O . GLY D 1 11 ? 27.514 35.518 73.898 1.00 29.01 17 GLY D O 1
ATOM 1746 N N . LYS D 1 12 ? 25.425 34.686 74.070 1.00 29.73 18 LYS D N 1
ATOM 1747 C CA . LYS D 1 12 ? 25.844 33.286 74.074 1.00 30.22 18 LYS D CA 1
ATOM 1748 C C . LYS D 1 12 ? 26.161 32.748 72.680 1.00 29.55 18 LYS D C 1
ATOM 1749 O O . LYS D 1 12 ? 26.644 31.627 72.539 1.00 30.07 18 LYS D O 1
ATOM 1755 N N . GLY D 1 13 ? 25.888 33.541 71.652 1.00 27.60 19 GLY D N 1
ATOM 1756 C CA . GLY D 1 13 ? 26.161 33.094 70.298 1.00 26.15 19 GLY D CA 1
ATOM 1757 C C . GLY D 1 13 ? 27.438 33.679 69.720 1.00 27.79 19 GLY D C 1
ATOM 1758 O O . GLY D 1 13 ? 28.090 34.521 70.340 1.00 27.85 19 GLY D O 1
ATOM 1759 N N . ARG D 1 14 ? 27.803 33.207 68.534 1.00 27.51 20 ARG D N 1
ATOM 1760 C CA . ARG D 1 14 ? 28.985 33.683 67.829 1.00 26.64 20 ARG D CA 1
ATOM 1761 C C . ARG D 1 14 ? 28.601 33.851 66.371 1.00 25.46 20 ARG D C 1
ATOM 1762 O O . ARG D 1 14 ? 27.769 33.105 65.857 1.00 23.95 20 ARG D O 1
ATOM 1770 N N . CYS D 1 15 ? 29.211 34.830 65.713 1.00 28.75 21 CYS D N 1
ATOM 1771 C CA . CYS D 1 15 ? 28.937 35.112 64.315 1.00 29.34 21 CYS D CA 1
ATOM 1772 C C . CYS D 1 15 ? 29.654 34.148 63.380 1.00 29.92 21 CYS D C 1
ATOM 1773 O O . CYS D 1 15 ? 30.857 33.924 63.513 1.00 32.10 21 CYS D O 1
ATOM 1776 N N . PHE D 1 16 ? 28.913 33.576 62.436 1.00 28.01 22 PHE D N 1
ATOM 1777 C CA . PHE D 1 16 ? 29.488 32.656 61.458 1.00 27.79 22 PHE D CA 1
ATOM 1778 C C . PHE D 1 16 ? 29.488 33.319 60.085 1.00 27.12 22 PHE D C 1
ATOM 1779 O O . PHE D 1 16 ? 30.023 32.782 59.116 1.00 28.57 22 PHE D O 1
ATOM 1787 N N . GLY D 1 17 ? 28.886 34.502 60.025 1.00 29.03 23 GLY D N 1
ATOM 1788 C CA . GLY D 1 17 ? 28.804 35.255 58.788 1.00 27.96 23 GLY D CA 1
ATOM 1789 C C . GLY D 1 17 ? 28.219 36.623 59.087 1.00 27.05 23 GLY D C 1
ATOM 1790 O O . GLY D 1 17 ? 27.735 36.843 60.198 1.00 28.15 23 GLY D O 1
ATOM 1791 N N . PRO D 1 18 ? 28.243 37.560 58.125 1.00 26.40 24 PRO D N 1
ATOM 1792 C CA . PRO D 1 18 ? 27.714 38.917 58.294 1.00 27.70 24 PRO D CA 1
ATOM 1793 C C . PRO D 1 18 ? 26.322 38.979 58.913 1.00 28.63 24 PRO D C 1
ATOM 1794 O O . PRO D 1 18 ? 26.018 39.898 59.677 1.00 29.01 24 PRO D O 1
ATOM 1798 N N . SER D 1 19 ? 25.476 38.011 58.578 1.00 28.64 25 SER D N 1
ATOM 1799 C CA . SER D 1 19 ? 24.124 37.990 59.113 1.00 29.59 25 SER D CA 1
ATOM 1800 C C . SER D 1 19 ? 23.712 36.615 59.638 1.00 28.62 25 SER D C 1
ATOM 1801 O O . SER D 1 19 ? 22.567 36.189 59.482 1.00 30.25 25 SER D O 1
ATOM 1804 N N . ILE D 1 20 ? 24.657 35.927 60.266 1.00 24.41 26 ILE D N 1
ATOM 1805 C CA . ILE D 1 20 ? 24.396 34.617 60.843 1.00 22.44 26 ILE D CA 1
ATOM 1806 C C . ILE D 1 20 ? 25.017 34.555 62.231 1.00 22.24 26 ILE D C 1
ATOM 1807 O O . ILE D 1 20 ? 26.237 34.714 62.392 1.00 22.32 26 ILE D O 1
ATOM 1812 N N . CYS D 1 21 ? 24.170 34.333 63.229 1.00 22.64 27 CYS D N 1
ATOM 1813 C CA . CYS D 1 21 ? 24.598 34.234 64.621 1.00 23.12 27 CYS D CA 1
ATOM 1814 C C . CYS D 1 21 ? 24.117 32.887 65.164 1.00 24.93 27 CYS D C 1
ATOM 1815 O O . CYS D 1 21 ? 22.928 32.583 65.087 1.00 25.37 27 CYS D O 1
ATOM 1818 N N . CYS D 1 22 ? 25.027 32.075 65.699 1.00 25.21 28 CYS D N 1
ATOM 1819 C CA . CYS D 1 22 ? 24.634 30.772 66.239 1.00 26.48 28 CYS D CA 1
ATOM 1820 C C . CYS D 1 22 ? 25.269 30.440 67.584 1.00 27.75 28 CYS D C 1
ATOM 1821 O O . CYS D 1 22 ? 26.332 30.956 67.938 1.00 28.46 28 CYS D O 1
ATOM 1824 N N . GLY D 1 23 ? 24.615 29.538 68.308 1.00 27.46 29 GLY D N 1
ATOM 1825 C CA . GLY D 1 23 ? 25.109 29.094 69.598 1.00 29.88 29 GLY D CA 1
ATOM 1826 C C . GLY D 1 23 ? 24.519 27.727 69.899 1.00 30.89 29 GLY D C 1
ATOM 1827 O O . GLY D 1 23 ? 23.386 27.449 69.503 1.00 29.61 29 GLY D O 1
ATOM 1828 N N . ASP D 1 24 ? 25.273 26.873 70.584 1.00 29.82 30 ASP D N 1
ATOM 1829 C CA . ASP D 1 24 ? 24.791 25.536 70.916 1.00 32.46 30 ASP D CA 1
ATOM 1830 C C . ASP D 1 24 ? 23.529 25.551 71.767 1.00 32.74 30 ASP D C 1
ATOM 1831 O O . ASP D 1 24 ? 22.738 24.611 71.724 1.00 33.55 30 ASP D O 1
ATOM 1836 N N . GLU D 1 25 ? 23.343 26.609 72.549 1.00 35.03 31 GLU D N 1
ATOM 1837 C CA . GLU D 1 25 ? 22.161 26.717 73.403 1.00 34.71 31 GLU D CA 1
ATOM 1838 C C . GLU D 1 25 ? 21.110 27.650 72.797 1.00 33.13 31 GLU D C 1
ATOM 1839 O O . GLU D 1 25 ? 20.069 27.905 73.407 1.00 32.47 31 GLU D O 1
ATOM 1845 N N . LEU D 1 26 ? 21.375 28.132 71.585 1.00 30.40 32 LEU D N 1
ATOM 1846 C CA . LEU D 1 26 ? 20.471 29.062 70.913 1.00 28.58 32 LEU D CA 1
ATOM 1847 C C . LEU D 1 26 ? 19.953 28.605 69.554 1.00 27.74 32 LEU D C 1
ATOM 1848 O O . LEU D 1 26 ? 18.808 28.867 69.201 1.00 27.93 32 LEU D O 1
ATOM 1853 N N . GLY D 1 27 ? 20.807 27.934 68.794 1.00 28.13 33 GLY D N 1
ATOM 1854 C CA . GLY D 1 27 ? 20.432 27.530 67.456 1.00 26.88 33 GLY D CA 1
ATOM 1855 C C . GLY D 1 27 ? 21.092 28.564 66.558 1.00 27.07 33 GLY D C 1
ATOM 1856 O O . GLY D 1 27 ? 22.124 29.125 66.933 1.00 26.85 33 GLY D O 1
ATOM 1857 N N . CYS D 1 28 ? 20.512 28.837 65.393 1.00 24.84 34 CYS D N 1
ATOM 1858 C CA . CYS D 1 28 ? 21.085 29.815 64.471 1.00 24.63 34 CYS D CA 1
ATOM 1859 C C . CYS D 1 28 ? 20.101 30.879 64.003 1.00 24.68 34 CYS D C 1
ATOM 1860 O O . CYS D 1 28 ? 18.980 30.560 63.597 1.00 23.82 34 CYS D O 1
ATOM 1863 N N . PHE D 1 29 ? 20.537 32.137 64.035 1.00 24.84 35 PHE D N 1
ATOM 1864 C CA . PHE D 1 29 ? 19.709 33.249 63.580 1.00 24.84 35 PHE D CA 1
ATOM 1865 C C . PHE D 1 29 ? 20.288 33.728 62.249 1.00 26.88 35 PHE D C 1
ATOM 1866 O O . PHE D 1 29 ? 21.443 34.158 62.177 1.00 28.61 35 PHE D O 1
ATOM 1874 N N . VAL D 1 30 ? 19.485 33.655 61.196 1.00 26.14 36 VAL D N 1
ATOM 1875 C CA . VAL D 1 30 ? 19.935 34.055 59.873 1.00 25.42 36 VAL D CA 1
ATOM 1876 C C . VAL D 1 30 ? 19.171 35.261 59.347 1.00 25.22 36 VAL D C 1
ATOM 1877 O O . VAL D 1 30 ? 18.018 35.139 58.939 1.00 22.84 36 VAL D O 1
ATOM 1881 N N . GLY D 1 31 ? 19.823 36.424 59.356 1.00 25.56 37 GLY D N 1
ATOM 1882 C CA . GLY D 1 31 ? 19.189 37.636 58.864 1.00 25.72 37 GLY D CA 1
ATOM 1883 C C . GLY D 1 31 ? 18.193 38.280 59.814 1.00 26.69 37 GLY D C 1
ATOM 1884 O O . GLY D 1 31 ? 17.382 39.115 59.395 1.00 26.36 37 GLY D O 1
ATOM 1885 N N . THR D 1 32 ? 18.241 37.902 61.088 1.00 28.64 38 THR D N 1
ATOM 1886 C CA . THR D 1 32 ? 17.327 38.464 62.085 1.00 28.51 38 THR D CA 1
ATOM 1887 C C . THR D 1 32 ? 18.032 39.546 62.899 1.00 30.16 38 THR D C 1
ATOM 1888 O O . THR D 1 32 ? 19.236 39.766 62.748 1.00 28.91 38 THR D O 1
ATOM 1892 N N . ALA D 1 33 ? 17.275 40.211 63.766 1.00 28.98 39 ALA D N 1
ATOM 1893 C CA . ALA D 1 33 ? 17.813 41.270 64.609 1.00 29.23 39 ALA D CA 1
ATOM 1894 C C . ALA D 1 33 ? 18.984 40.764 65.452 1.00 29.96 39 ALA D C 1
ATOM 1895 O O . ALA D 1 33 ? 19.932 41.503 65.712 1.00 30.84 39 ALA D O 1
ATOM 1897 N N . GLU D 1 34 ? 18.918 39.502 65.868 1.00 28.16 40 GLU D N 1
ATOM 1898 C CA . GLU D 1 34 ? 19.979 38.910 66.676 1.00 28.05 40 GLU D CA 1
ATOM 1899 C C . GLU D 1 34 ? 21.319 38.852 65.941 1.00 27.89 40 GLU D C 1
ATOM 1900 O O . GLU D 1 34 ? 22.376 38.872 66.567 1.00 27.10 40 GLU D O 1
ATOM 1906 N N . ALA D 1 35 ? 21.274 38.780 64.615 1.00 27.28 41 ALA D N 1
ATOM 1907 C CA . ALA D 1 35 ? 22.500 38.689 63.826 1.00 28.11 41 ALA D CA 1
ATOM 1908 C C . ALA D 1 35 ? 23.028 40.013 63.254 1.00 28.09 41 ALA D C 1
ATOM 1909 O O . 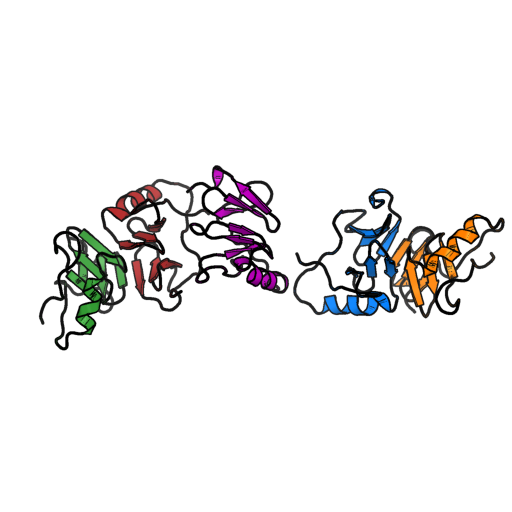ALA D 1 35 ? 24.015 40.020 62.515 1.00 27.86 41 ALA D O 1
ATOM 1911 N N . LEU D 1 36 ? 22.392 41.129 63.598 1.00 29.38 42 LEU D N 1
ATOM 1912 C CA . LEU D 1 36 ? 22.834 42.428 63.092 1.00 30.74 42 LEU D CA 1
ATOM 1913 C C . LEU D 1 36 ? 24.246 42.805 63.525 1.00 30.88 42 LEU D C 1
ATOM 1914 O O . LEU D 1 36 ? 25.024 43.325 62.726 1.00 30.64 42 LEU D O 1
ATOM 1919 N N . ARG D 1 37 ? 24.570 42.547 64.788 1.00 33.92 43 ARG D N 1
ATOM 1920 C CA . ARG D 1 37 ? 25.895 42.846 65.324 1.00 34.43 43 ARG D CA 1
ATOM 1921 C C . ARG D 1 37 ? 26.989 42.245 64.445 1.00 33.41 43 ARG D C 1
ATOM 1922 O O . ARG D 1 37 ? 28.089 42.793 64.334 1.00 31.93 43 ARG D O 1
ATOM 1930 N N . CYS D 1 38 ? 26.673 41.115 63.822 1.00 28.82 44 CYS D N 1
ATOM 1931 C CA . CYS D 1 38 ? 27.620 40.403 62.975 1.00 28.51 44 CYS D CA 1
ATOM 1932 C C . CYS D 1 38 ? 28.092 41.165 61.740 1.00 28.61 44 CYS D C 1
ATOM 1933 O O . CYS D 1 38 ? 29.069 40.772 61.101 1.00 29.12 44 CYS D O 1
ATOM 1936 N N . GLN D 1 39 ? 27.397 42.244 61.403 1.00 37.81 45 GLN D N 1
ATOM 1937 C CA . GLN D 1 39 ? 27.771 43.074 60.259 1.00 39.41 45 GLN D CA 1
ATOM 1938 C C . GLN D 1 39 ? 29.056 43.840 60.588 1.00 40.03 45 GLN D C 1
ATOM 1939 O O . GLN D 1 39 ? 29.790 44.265 59.695 1.00 39.87 45 GLN D O 1
ATOM 1945 N N . GLU D 1 40 ? 29.311 44.018 61.880 1.00 37.47 46 GLU D N 1
ATOM 1946 C CA . GLU D 1 40 ? 30.492 44.738 62.351 1.00 38.29 46 GLU D CA 1
ATOM 1947 C C . GLU D 1 40 ? 31.813 44.051 62.013 1.00 38.10 46 GLU D C 1
ATOM 1948 O O . GLU D 1 40 ? 32.871 44.679 62.038 1.00 38.81 46 GLU D O 1
ATOM 1954 N N . GLU D 1 41 ? 31.762 42.763 61.700 1.00 38.30 47 GLU D N 1
ATOM 1955 C CA . GLU D 1 41 ? 32.981 42.039 61.375 1.00 39.75 47 GLU D CA 1
ATOM 1956 C C . GLU D 1 41 ? 33.580 42.540 60.063 1.00 40.68 47 GLU D C 1
ATOM 1957 O O . GLU D 1 41 ? 34.790 42.472 59.857 1.00 41.11 47 GLU D O 1
ATOM 1963 N N . ASN D 1 42 ? 32.723 43.042 59.180 1.00 46.45 48 ASN D N 1
ATOM 1964 C CA . ASN D 1 42 ? 33.154 43.561 57.887 1.00 46.89 48 ASN D CA 1
ATOM 1965 C C . ASN D 1 42 ? 34.068 44.775 58.044 1.00 47.52 48 ASN D C 1
ATOM 1966 O O . ASN D 1 42 ? 34.658 45.247 57.069 1.00 48.10 48 ASN D O 1
ATOM 1971 N N . TYR D 1 43 ? 34.181 45.276 59.272 1.00 56.14 49 TYR D N 1
ATOM 1972 C CA . TYR D 1 43 ? 35.015 46.444 59.551 1.00 55.48 49 TYR D CA 1
ATOM 1973 C C . TYR D 1 43 ? 36.242 46.101 60.384 1.00 56.21 49 TYR D C 1
ATOM 1974 O O . TYR D 1 43 ? 36.965 46.994 60.821 1.00 57.19 49 TYR D O 1
ATOM 1983 N N . LEU D 1 44 ? 36.473 44.812 60.607 1.00 53.54 50 LEU D N 1
ATOM 1984 C CA . LEU D 1 44 ? 37.626 44.366 61.382 1.00 53.02 50 LEU D CA 1
ATOM 1985 C C . LEU D 1 44 ? 38.664 43.737 60.460 1.00 53.06 50 LEU D C 1
ATOM 1986 O O . LEU D 1 44 ? 38.415 42.704 59.841 1.00 52.46 50 LEU D O 1
ATOM 1991 N N . PRO D 1 45 ? 39.850 44.357 60.358 1.00 62.05 51 PRO D N 1
ATOM 1992 C CA . PRO D 1 45 ? 40.924 43.848 59.498 1.00 62.04 51 PRO D CA 1
ATOM 1993 C C . PRO D 1 45 ? 41.399 42.455 59.888 1.00 62.64 51 PRO D C 1
ATOM 1994 O O . PRO D 1 45 ? 42.053 41.767 59.103 1.00 63.16 51 PRO D O 1
ATOM 1998 N N . SER D 1 46 ? 41.062 42.041 61.103 1.00 59.49 52 SER D N 1
ATOM 1999 C CA . SER D 1 46 ? 41.456 40.731 61.595 1.00 59.28 52 SER D CA 1
ATOM 2000 C C . SER D 1 46 ? 40.525 39.626 61.100 1.00 58.82 52 SER D C 1
ATOM 2001 O O . SER D 1 46 ? 39.301 39.749 61.173 1.00 60.27 52 SER D O 1
ATOM 2004 N N . PRO D 1 47 ? 41.096 38.537 60.568 1.00 50.86 53 PRO D N 1
ATOM 2005 C CA . PRO D 1 47 ? 40.281 37.423 60.076 1.00 49.62 53 PRO D CA 1
ATOM 2006 C C . PRO D 1 47 ? 39.733 36.638 61.267 1.00 49.52 53 PRO D C 1
ATOM 2007 O O . PRO D 1 47 ? 40.486 36.282 62.175 1.00 49.97 53 PRO D O 1
ATOM 2011 N N . CYS D 1 48 ? 38.429 36.376 61.278 1.00 40.89 54 CYS D N 1
ATOM 2012 C CA . CYS D 1 48 ? 37.848 35.618 62.379 1.00 39.84 54 CYS D CA 1
ATOM 2013 C C . CYS D 1 48 ? 37.227 34.335 61.860 1.00 40.08 54 CYS D C 1
ATOM 2014 O O . CYS D 1 48 ? 36.865 34.234 60.687 1.00 39.25 54 CYS D O 1
ATOM 2017 N N . GLN D 1 49 ? 37.110 33.355 62.746 1.00 40.98 55 GLN D N 1
ATOM 2018 C CA . GLN D 1 49 ? 36.516 32.076 62.399 1.00 41.81 55 GLN D CA 1
ATOM 2019 C C . GLN D 1 49 ? 35.792 31.532 63.622 1.00 41.01 55 GLN D C 1
ATOM 2020 O O . GLN D 1 49 ? 36.309 31.593 64.738 1.00 39.95 55 GLN D O 1
ATOM 2026 N N . SER D 1 50 ? 34.586 31.020 63.414 1.00 37.35 56 SER D N 1
ATOM 2027 C CA . SER D 1 50 ? 33.814 30.471 64.515 1.00 37.42 56 SER D CA 1
ATOM 2028 C C . SER D 1 50 ? 33.595 28.983 64.304 1.00 37.83 56 SER D C 1
ATOM 2029 O O . SER D 1 50 ? 33.769 28.469 63.199 1.00 38.64 56 SER D O 1
ATOM 2032 N N . GLY D 1 51 ? 33.230 28.295 65.379 1.00 47.71 57 GLY D N 1
ATOM 2033 C CA . GLY D 1 51 ? 32.973 26.872 65.299 1.00 49.47 57 GLY D CA 1
ATOM 2034 C C . GLY D 1 51 ? 34.187 25.994 65.081 1.00 50.62 57 GLY D C 1
ATOM 2035 O O . GLY D 1 51 ? 35.219 26.429 64.567 1.00 51.39 57 GLY D O 1
ATOM 2036 N N . GLN D 1 52 ? 34.046 24.738 65.488 1.00 60.37 58 GLN D N 1
ATOM 2037 C CA . GLN D 1 52 ? 35.093 23.740 65.350 1.00 60.55 58 GLN D CA 1
ATOM 2038 C C . GLN D 1 52 ? 34.486 22.628 64.509 1.00 61.14 58 GLN D C 1
ATOM 2039 O O . GLN D 1 52 ? 33.263 22.511 64.426 1.00 63.69 58 GLN D O 1
ATOM 2045 N N . LYS D 1 53 ? 35.333 21.821 63.884 1.00 67.14 59 LYS D N 1
ATOM 2046 C CA . LYS D 1 53 ? 34.874 20.711 63.051 1.00 66.69 59 LYS D CA 1
ATOM 2047 C C . LYS D 1 53 ? 34.203 21.165 61.763 1.00 66.79 59 LYS D C 1
ATOM 2048 O O . LYS D 1 53 ? 33.046 21.594 61.767 1.00 68.96 59 LYS D O 1
ATOM 2054 N N . PRO D 1 54 ? 34.926 21.078 60.636 1.00 50.93 60 PRO D N 1
ATOM 2055 C CA . PRO D 1 54 ? 34.379 21.481 59.338 1.00 50.27 60 PRO D CA 1
ATOM 2056 C C . PRO D 1 54 ? 33.201 20.588 58.940 1.00 49.54 60 PRO D C 1
ATOM 2057 O O . PRO D 1 54 ? 33.026 19.494 59.479 1.00 50.54 60 PRO D O 1
ATOM 2061 N N . CYS D 1 55 ? 32.400 21.065 57.995 1.00 42.89 61 CYS D N 1
ATOM 2062 C CA . CYS D 1 55 ? 31.243 20.326 57.499 1.00 42.17 61 CYS D CA 1
ATOM 2063 C C . CYS D 1 55 ? 30.830 20.916 56.154 1.00 41.90 61 CYS D C 1
ATOM 2064 O O . CYS D 1 55 ? 31.254 22.019 55.797 1.00 41.88 61 CYS D O 1
ATOM 2067 N N . GLY D 1 56 ? 30.015 20.177 55.409 1.00 46.66 62 GLY D N 1
ATOM 2068 C CA . GLY D 1 56 ? 29.571 20.649 54.109 1.00 48.62 62 GLY D CA 1
ATOM 2069 C C . GLY D 1 56 ? 30.689 21.289 53.304 1.00 50.08 62 GLY D C 1
ATOM 2070 O O . GLY D 1 56 ? 31.838 20.844 53.353 1.00 50.52 62 GLY D O 1
ATOM 2071 N N . SER D 1 57 ? 30.360 22.340 52.563 1.00 60.36 63 SER D N 1
ATOM 2072 C CA . SER D 1 57 ? 31.354 23.030 51.755 1.00 61.73 63 SER D CA 1
ATOM 2073 C C . SER D 1 57 ? 31.772 24.338 52.415 1.00 61.42 63 SER D C 1
ATOM 2074 O O . SER D 1 57 ? 30.997 25.295 52.471 1.00 63.18 63 SER D O 1
ATOM 2077 N N . GLY D 1 58 ? 33.001 24.370 52.916 1.00 55.96 64 GLY D N 1
ATOM 2078 C CA . GLY D 1 58 ? 33.513 25.564 53.561 1.00 54.02 64 GLY D CA 1
ATOM 2079 C C . GLY D 1 58 ? 32.688 26.015 54.750 1.00 53.22 64 GLY D C 1
ATOM 2080 O O . GLY D 1 58 ? 32.609 27.209 55.033 1.00 52.95 64 GLY D O 1
ATOM 2081 N N . GLY D 1 59 ? 32.071 25.068 55.448 1.00 48.12 65 GLY D N 1
ATOM 2082 C CA . GLY D 1 59 ? 31.266 25.421 56.602 1.00 47.77 65 GLY D CA 1
ATOM 2083 C C . GLY D 1 59 ? 31.724 24.719 57.865 1.00 47.29 65 GLY D C 1
ATOM 2084 O O . GLY D 1 59 ? 32.519 23.781 57.810 1.00 48.50 65 GLY D O 1
ATOM 2085 N N . ARG D 1 60 ? 31.232 25.183 59.008 1.00 38.39 66 ARG D N 1
ATOM 2086 C CA . ARG D 1 60 ? 31.574 24.583 60.289 1.00 37.10 66 ARG D CA 1
ATOM 2087 C C . ARG D 1 60 ? 30.327 24.394 61.138 1.00 35.85 66 ARG D C 1
ATOM 2088 O O . ARG D 1 60 ? 29.371 25.167 61.040 1.00 32.77 66 ARG D O 1
ATOM 2096 N N . CYS D 1 61 ? 30.330 23.348 61.954 1.00 36.88 67 CYS D N 1
ATOM 2097 C CA . CYS D 1 61 ? 29.192 23.071 62.812 1.00 37.22 67 CYS D CA 1
ATOM 2098 C C . CYS D 1 61 ? 28.964 24.276 63.717 1.00 36.28 67 CYS D C 1
ATOM 2099 O O . CYS D 1 61 ? 29.871 24.716 64.425 1.00 35.97 67 CYS D O 1
ATOM 2102 N N . ALA D 1 62 ? 27.749 24.814 63.673 1.00 35.68 68 ALA D N 1
ATOM 2103 C CA . ALA D 1 62 ? 27.406 26.001 64.448 1.00 35.18 68 ALA D CA 1
ATOM 2104 C C . ALA D 1 62 ? 26.412 25.739 65.566 1.00 34.34 68 ALA D C 1
ATOM 2105 O O . ALA D 1 62 ? 26.423 26.427 66.585 1.00 36.48 68 ALA D O 1
ATOM 2107 N N . ALA D 1 63 ? 25.544 24.755 65.371 1.00 33.50 69 ALA D N 1
ATOM 2108 C CA . ALA D 1 63 ? 24.553 24.405 66.381 1.00 33.51 69 ALA D CA 1
ATOM 2109 C C . ALA D 1 63 ? 24.295 22.911 66.285 1.00 33.75 69 ALA D C 1
ATOM 2110 O O . ALA D 1 63 ? 24.770 22.255 65.360 1.00 32.56 69 ALA D O 1
ATOM 2112 N N . ALA D 1 64 ? 23.542 22.375 67.239 1.00 35.61 70 ALA D N 1
ATOM 2113 C CA . ALA D 1 64 ? 23.243 20.951 67.247 1.00 37.03 70 ALA D CA 1
ATOM 2114 C C . ALA D 1 64 ? 22.705 20.473 65.896 1.00 37.03 70 ALA D C 1
ATOM 2115 O O . ALA D 1 64 ? 21.569 20.771 65.533 1.00 36.81 70 ALA D O 1
ATOM 2117 N N . GLY D 1 65 ? 23.531 19.738 65.156 1.00 37.44 71 GLY D N 1
ATOM 2118 C CA . GLY D 1 65 ? 23.119 19.218 63.860 1.00 36.89 71 GLY D CA 1
ATOM 2119 C C . GLY D 1 65 ? 22.965 20.262 62.768 1.00 35.61 71 GLY D C 1
ATOM 2120 O O . GLY D 1 65 ? 22.305 20.024 61.753 1.00 35.15 71 GLY D O 1
ATOM 2121 N N . ILE D 1 66 ? 23.579 21.421 62.968 1.00 33.59 72 ILE D N 1
ATOM 2122 C CA . ILE D 1 66 ? 23.495 22.496 61.993 1.00 32.61 72 ILE D CA 1
ATOM 2123 C C . ILE D 1 66 ? 24.871 22.949 61.522 1.00 32.93 72 ILE D C 1
ATOM 2124 O O . ILE D 1 66 ? 25.742 23.274 62.329 1.00 33.54 72 ILE D O 1
ATOM 2129 N N . CYS D 1 67 ? 25.047 22.971 60.207 1.00 31.03 73 CYS D N 1
ATOM 2130 C CA . CYS D 1 67 ? 26.298 23.385 59.587 1.00 32.00 73 CYS D CA 1
ATOM 2131 C C . CYS D 1 67 ? 26.101 24.752 58.934 1.00 31.60 73 CYS D C 1
ATOM 2132 O O . CYS D 1 67 ? 25.114 24.973 58.235 1.00 33.07 73 CYS D O 1
ATOM 2135 N N . CYS D 1 68 ? 27.026 25.675 59.171 1.00 29.85 74 CYS D N 1
ATOM 2136 C CA . CYS D 1 68 ? 26.921 27.001 58.571 1.00 30.37 74 CYS D CA 1
ATOM 2137 C C . CYS D 1 68 ? 28.234 27.478 57.987 1.00 31.20 74 CYS D C 1
ATOM 2138 O O . CYS D 1 68 ? 29.314 27.098 58.446 1.00 32.19 74 CYS D O 1
ATOM 2141 N N . SER D 1 69 ? 28.112 28.334 56.978 1.00 32.72 75 SER D N 1
ATOM 2142 C CA . SER D 1 69 ? 29.244 28.962 56.322 1.00 32.45 75 SER D CA 1
ATOM 2143 C C . SER D 1 69 ? 28.879 30.441 56.443 1.00 33.00 75 SER D C 1
ATOM 2144 O O . SER D 1 69 ? 27.816 30.775 56.971 1.00 33.40 75 SER D O 1
ATOM 2147 N N . PRO D 1 70 ? 29.747 31.348 55.976 1.00 34.02 76 PRO D N 1
ATOM 2148 C CA . PRO D 1 70 ? 29.416 32.772 56.083 1.00 33.79 76 PRO D CA 1
ATOM 2149 C C . PRO D 1 70 ? 28.142 33.223 55.361 1.00 34.53 76 PRO D C 1
ATOM 2150 O O . PRO D 1 70 ? 27.660 34.335 55.582 1.00 36.89 76 PRO D O 1
ATOM 2154 N N . ASP D 1 71 ? 27.584 32.376 54.509 1.00 30.68 77 ASP D N 1
ATOM 2155 C CA . ASP D 1 71 ? 26.391 32.775 53.778 1.00 30.88 77 ASP D CA 1
ATOM 2156 C C . ASP D 1 71 ? 25.216 31.809 53.858 1.00 29.46 77 ASP D C 1
ATOM 2157 O O . ASP D 1 71 ? 24.265 31.920 53.082 1.00 28.98 77 ASP D O 1
ATOM 2162 N N . GLY D 1 72 ? 25.273 30.862 54.786 1.00 30.23 78 GLY D N 1
ATOM 2163 C CA . GLY D 1 72 ? 24.171 29.931 54.903 1.00 28.54 78 GLY D CA 1
ATOM 2164 C C . GLY D 1 72 ? 24.351 28.853 55.941 1.00 27.76 78 GLY D C 1
ATOM 2165 O O . GLY D 1 72 ? 25.443 28.645 56.470 1.00 28.81 78 GLY D O 1
ATOM 2166 N N . CYS D 1 73 ? 23.254 28.167 56.233 1.00 25.87 79 CYS D N 1
ATOM 2167 C CA . CYS D 1 73 ? 23.247 27.086 57.200 1.00 26.54 79 CYS D CA 1
ATOM 2168 C C . CYS D 1 73 ? 22.347 25.980 56.677 1.00 27.58 79 CYS D C 1
ATOM 2169 O O . CYS D 1 73 ? 21.351 26.254 56.002 1.00 26.67 79 CYS D O 1
ATOM 2172 N N . HIS D 1 74 ? 22.686 24.736 56.997 1.00 27.86 80 HIS D N 1
ATOM 2173 C CA . HIS D 1 74 ? 21.880 23.601 56.568 1.00 30.95 80 HIS D CA 1
ATOM 2174 C C . HIS D 1 74 ? 21.988 22.448 57.558 1.00 31.91 80 HIS D C 1
ATOM 2175 O O . HIS D 1 74 ? 23.000 22.304 58.244 1.00 31.12 80 HIS D O 1
ATOM 2182 N N . GLU D 1 75 ? 20.937 21.635 57.637 1.00 34.68 81 GLU D N 1
ATOM 2183 C CA . GLU D 1 75 ? 20.940 20.496 58.544 1.00 36.59 81 GLU D CA 1
ATOM 2184 C C . GLU D 1 75 ? 22.037 19.545 58.089 1.00 36.97 81 GLU D C 1
ATOM 2185 O O . GLU D 1 75 ? 22.119 19.195 56.911 1.00 35.11 81 GLU D O 1
ATOM 2191 N N . ASP D 1 76 ? 22.883 19.134 59.028 1.00 41.07 82 ASP D N 1
ATOM 2192 C CA . ASP D 1 76 ? 23.985 18.231 58.723 1.00 41.33 82 ASP D CA 1
ATOM 2193 C C . ASP D 1 76 ? 24.205 17.285 59.900 1.00 41.95 82 ASP D C 1
ATOM 2194 O O . ASP D 1 76 ? 24.625 17.708 60.981 1.00 40.87 82 ASP D O 1
ATOM 2199 N N . PRO D 1 77 ? 23.914 15.987 59.705 1.00 48.43 83 PRO D N 1
ATOM 2200 C CA . PRO D 1 77 ? 24.082 14.983 60.762 1.00 48.87 83 PRO D CA 1
ATOM 2201 C C . PRO D 1 77 ? 25.481 14.992 61.376 1.00 49.42 83 PRO D C 1
ATOM 2202 O O . PRO D 1 77 ? 25.650 14.690 62.556 1.00 50.81 83 PRO D O 1
ATOM 2206 N N . ALA D 1 78 ? 26.479 15.355 60.576 1.00 49.39 84 ALA D N 1
ATOM 2207 C CA . ALA D 1 78 ? 27.854 15.413 61.056 1.00 48.75 84 ALA D CA 1
ATOM 2208 C C . ALA D 1 78 ? 28.000 16.488 62.126 1.00 49.77 84 ALA D C 1
ATOM 2209 O O . ALA D 1 78 ? 29.090 16.702 62.657 1.00 51.34 84 ALA D O 1
ATOM 2211 N N . CYS D 1 79 ? 26.900 17.162 62.445 1.00 45.47 85 CYS D N 1
ATOM 2212 C CA . CYS D 1 79 ? 26.928 18.214 63.453 1.00 45.21 85 CYS D CA 1
ATOM 2213 C C . CYS D 1 79 ? 26.056 17.914 64.671 1.00 44.71 85 CYS D C 1
ATOM 2214 O O . CYS D 1 79 ? 25.901 18.757 65.556 1.00 44.90 85 CYS D O 1
ATOM 2217 N N . ASP D 1 80 ? 25.483 16.717 64.720 1.00 44.02 86 ASP D N 1
ATOM 2218 C CA . ASP D 1 80 ? 24.651 16.339 65.857 1.00 45.05 86 ASP D CA 1
ATOM 2219 C C . ASP D 1 80 ? 25.566 16.013 67.031 1.00 44.84 86 ASP D C 1
ATOM 2220 O O . ASP D 1 80 ? 26.713 15.609 66.835 1.00 44.30 86 ASP D O 1
ATOM 2225 N N . PRO D 1 81 ? 25.082 16.207 68.268 1.00 54.29 87 PRO D N 1
ATOM 2226 C CA . PRO D 1 81 ? 25.900 15.915 69.450 1.00 55.00 87 PRO D CA 1
ATOM 2227 C C . PRO D 1 81 ? 26.236 14.429 69.554 1.00 55.08 87 PRO D C 1
ATOM 2228 O O . PRO D 1 81 ? 27.438 14.097 69.636 1.00 55.86 87 PRO D O 1
ATOM 2233 N N . VAL E 1 1 ? 46.814 22.654 60.603 1.00 64.73 7 VAL E N 1
ATOM 2234 C CA . VAL E 1 1 ? 47.638 21.772 61.478 1.00 64.22 7 VAL E CA 1
ATOM 2235 C C . VAL E 1 1 ? 46.781 20.823 62.310 1.00 63.77 7 VAL E C 1
ATOM 2236 O O . VAL E 1 1 ? 47.233 20.300 63.325 1.00 65.66 7 VAL E O 1
ATOM 2240 N N . ARG E 1 2 ? 45.542 20.610 61.877 1.00 44.24 8 ARG E N 1
ATOM 2241 C CA . ARG E 1 2 ? 44.618 19.714 62.566 1.00 41.41 8 ARG E CA 1
ATOM 2242 C C . ARG E 1 2 ? 44.291 20.130 63.997 1.00 40.39 8 ARG E C 1
ATOM 2243 O O . ARG E 1 2 ? 45.175 20.474 64.787 1.00 38.77 8 ARG E O 1
ATOM 2251 N N . THR E 1 3 ? 43.003 20.091 64.320 1.00 34.84 9 THR E N 1
ATOM 2252 C CA . THR E 1 3 ? 42.527 20.445 65.650 1.00 33.89 9 THR E CA 1
ATOM 2253 C C . THR E 1 3 ? 42.580 19.188 66.508 1.00 31.31 9 THR E C 1
ATOM 2254 O O . THR E 1 3 ? 42.354 18.081 66.019 1.00 31.34 9 THR E O 1
ATOM 2258 N N . CYS E 1 4 ? 42.873 19.358 67.788 1.00 34.38 10 CYS E N 1
ATOM 2259 C CA . CYS E 1 4 ? 42.958 18.219 68.686 1.00 32.08 10 CYS E CA 1
ATOM 2260 C C . CYS E 1 4 ? 41.594 17.560 68.866 1.00 31.40 10 CYS E C 1
ATOM 2261 O O . CYS E 1 4 ? 40.578 18.066 68.383 1.00 32.20 10 CYS E O 1
ATOM 2264 N N . LEU E 1 5 ? 41.577 16.426 69.556 1.00 30.68 11 LEU E N 1
ATOM 2265 C CA . LEU E 1 5 ? 40.352 15.659 69.765 1.00 31.28 11 LEU E CA 1
ATOM 2266 C C . LEU E 1 5 ? 39.225 16.343 70.533 1.00 32.26 11 LEU E C 1
ATOM 2267 O O . LEU E 1 5 ? 39.460 17.201 71.380 1.00 32.07 11 LEU E O 1
ATOM 2272 N N . PRO E 1 6 ? 37.974 15.971 70.226 1.00 31.33 12 PRO E N 1
ATOM 2273 C CA . PRO E 1 6 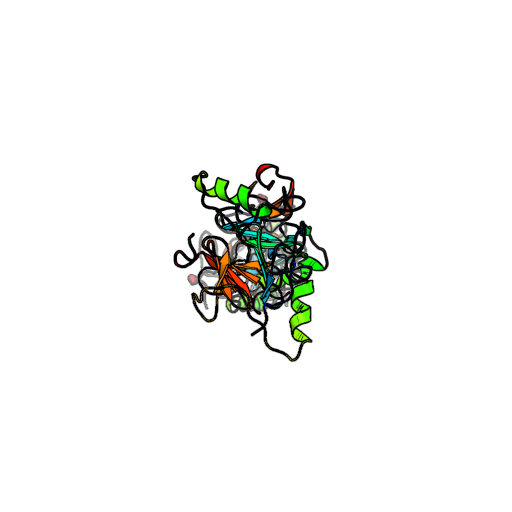? 36.816 16.549 70.912 1.00 31.79 12 PRO E CA 1
ATOM 2274 C C . PRO E 1 6 ? 36.737 15.885 72.285 1.00 30.12 12 PRO E C 1
ATOM 2275 O O . PRO E 1 6 ? 37.264 14.790 72.482 1.00 27.86 12 PRO E O 1
ATOM 2279 N N . CYS E 1 7 ? 36.075 16.538 73.227 1.00 28.69 13 CYS E N 1
ATOM 2280 C CA . CYS E 1 7 ? 35.985 16.000 74.574 1.00 28.48 13 CYS E CA 1
ATOM 2281 C C . CYS E 1 7 ? 34.886 16.717 75.348 1.00 29.19 13 CYS E C 1
ATOM 2282 O O . CYS E 1 7 ? 34.309 17.692 74.861 1.00 29.02 13 CYS E O 1
ATOM 2285 N N . GLY E 1 8 ? 34.602 16.228 76.552 1.00 32.37 14 GLY E N 1
ATOM 2286 C CA . GLY E 1 8 ? 33.589 16.848 77.387 1.00 34.46 14 GLY E CA 1
ATOM 2287 C C . GLY E 1 8 ? 32.157 16.626 76.93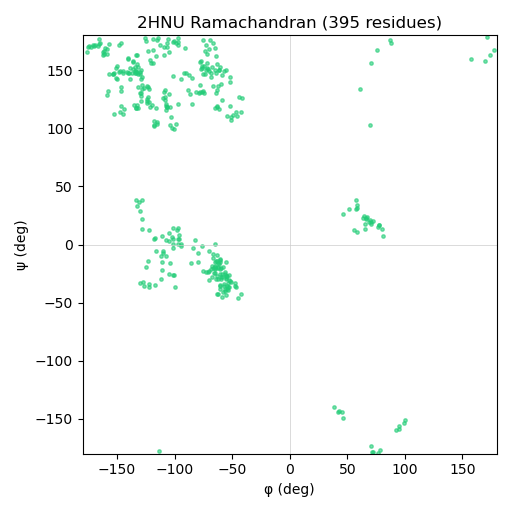6 1.00 36.39 14 GLY E C 1
ATOM 2288 O O . GLY E 1 8 ? 31.913 15.946 75.939 1.00 35.60 14 GLY E O 1
ATOM 2289 N N . PRO E 1 9 ? 31.182 17.200 77.662 1.00 43.03 15 PRO E N 1
ATOM 2290 C CA . PRO E 1 9 ? 29.752 17.085 77.363 1.00 44.29 15 PRO E CA 1
ATOM 2291 C C . PRO E 1 9 ? 29.418 17.211 75.876 1.00 44.92 15 PRO E C 1
ATOM 2292 O O . PRO E 1 9 ? 29.601 18.270 75.273 1.00 45.52 15 PRO E O 1
ATOM 2296 N N . GLY E 1 10 ? 28.931 16.116 75.297 1.00 48.19 16 GLY E N 1
ATOM 2297 C CA . GLY E 1 10 ? 28.568 16.111 73.891 1.00 48.15 16 GLY E CA 1
ATOM 2298 C C . GLY E 1 10 ? 29.707 16.492 72.966 1.00 47.90 16 GLY E C 1
ATOM 2299 O O . GLY E 1 10 ? 29.481 17.065 71.897 1.00 47.38 16 GLY E O 1
ATOM 2300 N N . GLY E 1 11 ? 30.932 16.178 73.376 1.00 35.74 17 GLY E N 1
ATOM 2301 C CA . GLY E 1 11 ? 32.092 16.499 72.563 1.00 33.23 17 GLY E CA 1
ATOM 2302 C C . GLY E 1 11 ? 32.136 17.950 72.117 1.00 32.59 17 GLY E C 1
ATOM 2303 O O . GLY E 1 11 ? 32.671 18.260 71.053 1.00 32.06 17 GLY E O 1
ATOM 2304 N N . LYS E 1 12 ? 31.579 18.844 72.928 1.00 36.71 18 LYS E N 1
ATOM 2305 C CA . LYS E 1 12 ? 31.561 20.266 72.599 1.00 36.68 18 LYS E CA 1
ATOM 2306 C C . LYS E 1 12 ? 32.901 20.918 72.909 1.00 36.21 18 LYS E C 1
ATOM 2307 O O . LYS E 1 12 ? 33.180 22.033 72.468 1.00 36.77 18 LYS E O 1
ATOM 2313 N N . GLY E 1 13 ? 33.731 20.224 73.675 1.00 30.84 19 GLY E N 1
ATOM 2314 C CA . GLY E 1 13 ? 35.024 20.782 74.012 1.00 28.36 19 GLY E CA 1
ATOM 2315 C C . GLY E 1 13 ? 36.107 20.220 73.118 1.00 26.72 19 GLY E C 1
ATOM 2316 O O . GLY E 1 13 ? 35.860 19.331 72.309 1.00 25.98 19 GLY E O 1
ATOM 2317 N N . ARG E 1 14 ? 37.308 20.761 73.251 1.00 25.12 20 ARG E N 1
ATOM 2318 C CA . ARG E 1 14 ? 38.448 20.294 72.482 1.00 23.83 20 ARG E CA 1
ATOM 2319 C C . ARG E 1 14 ? 39.611 20.136 73.444 1.00 21.75 20 ARG E C 1
ATOM 2320 O O . ARG E 1 14 ? 39.721 20.873 74.421 1.00 21.28 20 ARG E O 1
ATOM 2328 N N . CYS E 1 15 ? 40.476 19.174 73.171 1.00 18.95 21 CYS E N 1
ATOM 2329 C CA . CYS E 1 15 ? 41.632 18.942 74.020 1.00 19.43 21 CYS E CA 1
ATOM 2330 C C . CYS E 1 15 ? 42.754 19.947 73.786 1.00 18.83 21 CYS E C 1
ATOM 2331 O O . CYS E 1 15 ? 43.149 20.191 72.648 1.00 20.52 21 CYS E O 1
ATOM 2334 N N . PHE E 1 16 ? 43.273 20.517 74.866 1.00 18.01 22 PHE E N 1
ATOM 2335 C CA . PHE E 1 16 ? 44.384 21.458 74.773 1.00 20.44 22 PHE E CA 1
ATOM 2336 C C . PHE E 1 16 ? 45.642 20.834 75.360 1.00 20.72 22 PHE E C 1
ATOM 2337 O O . PHE E 1 16 ? 46.750 21.325 75.143 1.00 20.83 22 PHE E O 1
ATOM 2345 N N . GLY E 1 17 ? 45.448 19.746 76.103 1.00 18.87 23 GLY E N 1
ATOM 2346 C CA . GLY E 1 17 ? 46.550 19.019 76.717 1.00 19.45 23 GLY E CA 1
ATOM 2347 C C . GLY E 1 17 ? 46.091 17.598 77.021 1.00 20.49 23 GLY E C 1
ATOM 2348 O O . GLY E 1 17 ? 44.895 17.317 76.938 1.00 21.04 23 GLY E O 1
ATOM 2349 N N . PRO E 1 18 ? 46.999 16.673 77.369 1.00 22.41 24 PRO E N 1
ATOM 2350 C CA . PRO E 1 18 ? 46.536 15.311 77.659 1.00 21.71 24 PRO E CA 1
ATOM 2351 C C . PRO E 1 18 ? 45.466 15.234 78.755 1.00 20.28 24 PRO E C 1
ATOM 2352 O O . PRO E 1 18 ? 44.696 14.279 78.801 1.00 19.37 24 PRO E O 1
ATOM 2356 N N . SER E 1 19 ? 45.418 16.233 79.632 1.00 20.81 25 SER E N 1
ATOM 2357 C CA . SER E 1 19 ? 44.422 16.241 80.701 1.00 22.30 25 SER E CA 1
ATOM 2358 C C . SER E 1 19 ? 43.670 17.570 80.787 1.00 22.04 25 SER E C 1
ATOM 2359 O O . SER E 1 19 ? 43.209 17.975 81.858 1.00 20.88 25 SER E O 1
ATOM 2362 N N . ILE E 1 20 ? 43.539 18.246 79.651 1.00 20.70 26 ILE E N 1
ATOM 2363 C CA . ILE E 1 20 ? 42.833 19.516 79.616 1.00 20.07 26 ILE E CA 1
ATOM 2364 C C . ILE E 1 20 ? 41.855 19.566 78.458 1.00 19.58 26 ILE E C 1
ATOM 2365 O O . ILE E 1 20 ? 42.251 19.505 77.289 1.00 20.02 26 ILE E O 1
ATOM 2370 N N . CYS E 1 21 ? 40.578 19.691 78.800 1.00 21.20 27 CYS E N 1
ATOM 2371 C CA . CYS E 1 21 ? 39.495 19.764 77.826 1.00 20.97 27 CYS E CA 1
ATOM 2372 C C . CYS E 1 21 ? 38.776 21.101 77.991 1.00 21.10 27 CYS E C 1
ATOM 2373 O O . CYS E 1 21 ? 38.229 21.367 79.055 1.00 19.42 27 CYS E O 1
ATOM 2376 N N . CYS E 1 22 ? 38.753 21.933 76.949 1.00 23.20 28 CYS E N 1
ATOM 2377 C CA . CYS E 1 22 ? 38.088 23.237 77.052 1.00 23.29 28 CYS E CA 1
ATOM 2378 C C . CYS E 1 22 ? 37.081 23.558 75.948 1.00 25.09 28 CYS E C 1
ATOM 2379 O O . CYS E 1 22 ? 37.231 23.135 74.801 1.00 25.88 28 CYS E O 1
ATOM 2382 N N . GLY E 1 23 ? 36.080 24.356 76.308 1.00 23.69 29 GLY E N 1
ATOM 2383 C CA . GLY E 1 23 ? 35.055 24.770 75.367 1.00 25.74 29 GLY E CA 1
ATOM 2384 C C . GLY E 1 23 ? 34.742 26.244 75.581 1.00 26.86 29 GLY E C 1
ATOM 2385 O O . GLY E 1 23 ? 34.716 26.728 76.716 1.00 23.70 29 GLY E O 1
ATOM 2386 N N . ASP E 1 24 ? 34.498 26.957 74.489 1.00 33.39 30 ASP E N 1
ATOM 2387 C CA . ASP E 1 24 ? 34.217 28.380 74.557 1.00 37.41 30 ASP E CA 1
ATOM 2388 C C . ASP E 1 24 ? 33.226 28.715 75.664 1.00 38.12 30 ASP E C 1
ATOM 2389 O O . ASP E 1 24 ? 33.440 29.647 76.438 1.00 39.57 30 ASP E O 1
ATOM 2394 N N . GLU E 1 25 ? 32.150 27.942 75.742 1.00 39.36 31 GLU E N 1
ATOM 2395 C CA .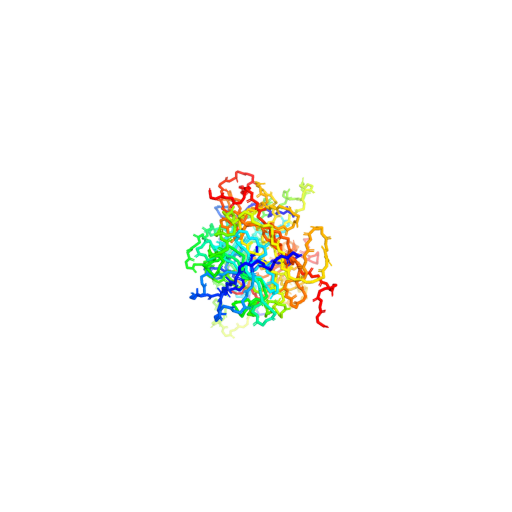 GLU E 1 25 ? 31.130 28.162 76.752 1.00 40.54 31 GLU E CA 1
ATOM 2396 C C . GLU E 1 25 ? 31.251 27.211 77.939 1.00 39.13 31 GLU E C 1
ATOM 2397 O O . GLU E 1 25 ? 30.827 27.538 79.049 1.00 41.71 31 GLU E O 1
ATOM 2403 N N . LEU E 1 26 ? 31.827 26.038 77.702 1.00 26.73 32 LEU E N 1
ATOM 2404 C CA . LEU E 1 26 ? 31.998 25.035 78.746 1.00 23.53 32 LEU E CA 1
ATOM 2405 C C . LEU E 1 26 ? 33.022 25.407 79.807 1.00 20.77 32 LEU E C 1
ATOM 2406 O O . LEU E 1 26 ? 32.909 24.997 80.961 1.00 20.00 32 LEU E O 1
ATOM 2411 N N . GLY E 1 27 ? 34.028 26.176 79.416 1.00 21.67 33 GLY E N 1
ATOM 2412 C CA . GLY E 1 27 ? 35.072 26.519 80.360 1.00 20.70 33 GLY E CA 1
ATOM 2413 C C . GLY E 1 27 ? 36.119 25.435 80.162 1.00 20.38 33 GLY E C 1
ATOM 2414 O O . GLY E 1 27 ? 36.108 24.773 79.125 1.00 19.13 33 GLY E O 1
ATOM 2415 N N . CYS E 1 28 ? 36.991 25.227 81.143 1.00 19.72 34 CYS E N 1
ATOM 2416 C CA . CYS E 1 28 ? 38.050 24.228 81.023 1.00 18.10 34 CYS E CA 1
ATOM 2417 C C . CYS E 1 28 ? 38.067 23.148 82.102 1.00 17.07 34 CYS E C 1
ATOM 2418 O O . CYS E 1 28 ? 37.969 23.445 83.287 1.00 17.14 34 CYS E O 1
ATOM 2421 N N . PHE E 1 29 ? 38.209 21.893 81.679 1.00 19.90 35 PHE E N 1
ATOM 2422 C CA . PHE E 1 29 ? 38.297 20.776 82.610 1.00 19.24 35 PHE E CA 1
ATOM 2423 C C . PHE E 1 29 ? 39.774 20.378 82.653 1.00 19.52 35 PHE E C 1
ATOM 2424 O O . PHE E 1 29 ? 40.360 20.006 81.633 1.00 18.99 35 PHE E O 1
ATOM 2432 N N . VAL E 1 30 ? 40.374 20.482 83.833 1.00 18.77 36 VAL E N 1
ATOM 2433 C CA . VAL E 1 30 ? 41.779 20.160 84.016 1.00 18.07 36 VAL E CA 1
ATOM 2434 C C . VAL E 1 30 ? 41.948 18.999 84.992 1.00 20.41 36 VAL E C 1
ATOM 2435 O O . VAL E 1 30 ? 41.820 19.168 86.217 1.00 17.15 36 VAL E O 1
ATOM 2439 N N . GLY E 1 31 ? 42.224 17.819 84.437 1.00 20.51 37 GLY E N 1
ATOM 2440 C CA . GLY E 1 31 ? 42.413 16.634 85.256 1.00 21.03 37 GLY E CA 1
ATOM 2441 C C . GLY E 1 31 ? 41.132 15.968 85.730 1.00 20.68 37 GLY E C 1
ATOM 2442 O O . GLY E 1 31 ? 41.177 15.120 86.616 1.00 20.81 37 GLY E O 1
ATOM 2443 N N . THR E 1 32 ? 39.995 16.345 85.148 1.00 20.16 38 THR E N 1
ATOM 2444 C CA . THR E 1 32 ? 38.703 15.772 85.527 1.00 17.52 38 THR E CA 1
ATOM 2445 C C . THR E 1 32 ? 38.317 14.647 84.564 1.00 18.36 38 THR E C 1
ATOM 2446 O O . THR E 1 32 ? 39.027 14.376 83.595 1.00 18.59 38 THR E O 1
ATOM 2450 N N . ALA E 1 33 ? 37.176 14.013 84.823 1.00 19.62 39 ALA E N 1
ATOM 2451 C CA . ALA E 1 33 ? 36.695 12.922 83.977 1.00 20.12 39 ALA E CA 1
ATOM 2452 C C . ALA E 1 33 ? 36.532 13.369 82.527 1.00 20.99 39 ALA E C 1
ATOM 2453 O O . ALA E 1 33 ? 36.775 12.595 81.599 1.00 21.21 39 ALA E O 1
ATOM 2455 N N . GLU E 1 34 ? 36.112 14.617 82.335 1.00 20.32 40 GLU E N 1
ATOM 2456 C CA . GLU E 1 34 ? 35.909 15.154 80.994 1.00 20.27 40 GLU E CA 1
ATOM 2457 C C . GLU E 1 34 ? 37.165 15.156 80.122 1.00 19.19 40 GLU E C 1
ATOM 2458 O O . GLU E 1 34 ? 37.072 15.046 78.899 1.00 20.51 40 GLU E O 1
ATOM 2464 N N . ALA E 1 35 ? 38.333 15.285 80.747 1.00 16.09 41 ALA E N 1
ATOM 2465 C CA . ALA E 1 35 ? 39.589 15.351 80.007 1.00 18.58 41 ALA E CA 1
ATOM 2466 C C . ALA E 1 35 ? 40.330 14.027 79.843 1.00 18.49 41 ALA E C 1
ATOM 2467 O O . ALA E 1 35 ? 41.391 13.984 79.217 1.00 19.26 41 ALA E O 1
ATOM 2469 N N . LEU E 1 36 ? 39.782 12.957 80.404 1.00 21.97 42 LEU E N 1
ATOM 2470 C CA . LEU E 1 36 ? 40.426 11.647 80.309 1.00 22.99 42 LEU E CA 1
ATOM 2471 C C . LEU E 1 36 ? 40.682 11.260 78.851 1.00 21.95 42 LEU E C 1
ATOM 2472 O O . LEU E 1 36 ? 41.756 10.776 78.512 1.00 24.03 42 LEU E O 1
ATOM 2477 N N . ARG E 1 37 ? 39.692 11.495 78.000 1.00 22.18 43 ARG E N 1
ATOM 2478 C CA . ARG E 1 37 ? 39.775 11.192 76.571 1.00 23.27 43 ARG E CA 1
ATOM 2479 C C . ARG E 1 37 ? 40.981 11.846 75.887 1.00 23.38 43 ARG E C 1
ATOM 2480 O O . ARG E 1 37 ? 41.517 11.316 74.917 1.00 23.33 43 ARG E O 1
ATOM 2488 N N . CYS E 1 38 ? 41.409 12.996 76.401 1.00 22.71 44 CYS E N 1
ATOM 2489 C CA . CYS E 1 38 ? 42.526 13.729 75.816 1.00 21.91 44 CYS E CA 1
ATOM 2490 C C . CYS E 1 38 ? 43.879 13.004 75.873 1.00 22.07 44 CYS E C 1
ATOM 2491 O O . CYS E 1 38 ? 44.834 13.382 75.184 1.00 19.80 44 CYS E O 1
ATOM 2494 N N . GLN E 1 39 ? 43.971 11.961 76.682 1.00 21.41 45 GLN E N 1
ATOM 2495 C CA . GLN E 1 39 ? 45.227 11.230 76.766 1.00 22.53 45 GLN E CA 1
ATOM 2496 C C . GLN E 1 39 ? 45.515 10.474 75.464 1.00 21.94 45 GLN E C 1
ATOM 2497 O O . GLN E 1 39 ? 46.659 10.128 75.185 1.00 23.70 45 GLN E O 1
ATOM 2503 N N . GLU E 1 40 ? 44.478 10.216 74.675 1.00 23.58 46 GLU E N 1
ATOM 2504 C CA . GLU E 1 40 ? 44.632 9.512 73.401 1.00 24.98 46 GLU E CA 1
ATOM 2505 C C . GLU E 1 40 ? 45.576 10.251 72.457 1.00 24.28 46 GLU E C 1
ATOM 2506 O O . GLU E 1 40 ? 46.430 9.647 71.810 1.00 22.39 46 GLU E O 1
ATOM 2512 N N . GLU E 1 41 ? 45.385 11.563 72.367 1.00 22.96 47 GLU E N 1
ATOM 2513 C CA . GLU E 1 41 ? 46.182 12.426 71.501 1.00 22.51 47 GLU E CA 1
ATOM 2514 C C . GLU E 1 41 ? 47.685 12.165 71.646 1.00 22.10 47 GLU E C 1
ATOM 2515 O O . GLU E 1 41 ? 48.447 12.301 70.686 1.00 19.90 47 GLU E O 1
ATOM 2521 N N . ASN E 1 42 ? 48.097 11.797 72.854 1.00 18.97 48 ASN E N 1
ATOM 2522 C CA . ASN E 1 42 ? 49.493 11.501 73.158 1.00 21.52 48 ASN E CA 1
ATOM 2523 C C . ASN E 1 42 ? 50.080 10.427 72.243 1.00 21.04 48 ASN E C 1
ATOM 2524 O O . ASN E 1 42 ? 51.288 10.397 72.014 1.00 21.54 48 ASN E O 1
ATOM 2529 N N . TYR E 1 43 ? 49.224 9.546 71.732 1.00 25.59 49 TYR E N 1
ATOM 2530 C CA . TYR E 1 43 ? 49.678 8.464 70.872 1.00 25.36 49 TYR E CA 1
ATOM 2531 C C . TYR E 1 43 ? 49.378 8.662 69.388 1.00 26.03 49 TYR E C 1
ATOM 2532 O O . TYR E 1 43 ? 49.659 7.778 68.580 1.00 25.44 49 TYR E O 1
ATOM 2541 N N . LEU E 1 44 ? 48.804 9.807 69.030 1.00 23.89 50 LEU E N 1
ATOM 2542 C CA . LEU E 1 44 ? 48.494 10.094 67.628 1.00 23.30 50 LEU E CA 1
ATOM 2543 C C . LEU E 1 44 ? 49.722 10.744 67.007 1.00 21.35 50 LEU E C 1
ATOM 2544 O O . LEU E 1 44 ? 50.294 11.667 67.582 1.00 20.23 50 LEU E O 1
ATOM 2549 N N . PRO E 1 45 ? 50.138 10.272 65.815 1.00 25.04 51 PRO E N 1
ATOM 2550 C CA . PRO E 1 45 ? 51.309 10.755 65.071 1.00 24.90 51 PRO E CA 1
ATOM 2551 C C . PRO E 1 45 ? 51.358 12.193 64.539 1.00 28.12 51 PRO E C 1
ATOM 2552 O O . PRO E 1 45 ? 52.436 12.770 64.396 1.00 28.13 51 PRO E O 1
ATOM 2556 N N . SER E 1 46 ? 50.219 12.780 64.219 1.00 27.87 52 SER E N 1
ATOM 2557 C CA . SER E 1 46 ? 50.265 14.143 63.705 1.00 30.33 52 SER E CA 1
ATOM 2558 C C . SER E 1 46 ? 50.123 15.141 64.840 1.00 30.13 52 SER E C 1
ATOM 2559 O O . SER E 1 46 ? 49.471 14.858 65.843 1.00 30.14 52 SER E O 1
ATOM 2562 N N . PRO E 1 47 ? 50.764 16.313 64.716 1.00 28.74 53 PRO E N 1
ATOM 2563 C CA . PRO E 1 47 ? 50.645 17.308 65.783 1.00 28.57 53 PRO E CA 1
ATOM 2564 C C . PRO E 1 47 ? 49.269 17.954 65.664 1.00 27.16 53 PRO E C 1
ATOM 2565 O O . PRO E 1 47 ? 48.686 17.963 64.580 1.00 25.72 53 PRO E O 1
ATOM 2569 N N . CYS E 1 48 ? 48.733 18.467 66.767 1.00 30.69 54 CYS E N 1
ATOM 2570 C CA . CYS E 1 48 ? 47.427 19.125 66.722 1.00 31.48 54 CYS E CA 1
ATOM 2571 C C . CYS E 1 48 ? 47.489 20.441 67.480 1.00 33.60 54 CYS E C 1
ATOM 2572 O O . CYS E 1 48 ? 48.413 20.679 68.264 1.00 34.71 54 CYS E O 1
ATOM 2575 N N . GLN E 1 49 ? 46.505 21.298 67.230 1.00 35.25 55 GLN E N 1
ATOM 2576 C CA . GLN E 1 49 ? 46.422 22.604 67.876 1.00 37.28 55 GLN E CA 1
ATOM 2577 C C . GLN E 1 49 ? 44.943 22.917 68.058 1.00 36.94 55 GLN E C 1
ATOM 2578 O O . GLN E 1 49 ? 44.159 22.762 67.125 1.00 36.39 55 GLN E O 1
ATOM 2584 N N . SER E 1 50 ? 44.557 23.354 69.253 1.00 56.77 56 SER E N 1
ATOM 2585 C CA . SER E 1 50 ? 43.147 23.632 69.514 1.00 57.21 56 SER E CA 1
ATOM 2586 C C . SER E 1 50 ? 42.743 25.092 69.702 1.00 58.44 56 SER E C 1
ATOM 2587 O O . SER E 1 50 ? 41.570 25.440 69.532 1.00 59.59 56 SER E O 1
ATOM 2590 N N . GLY E 1 51 ? 43.689 25.950 70.055 1.00 45.26 57 GLY E N 1
ATOM 2591 C CA . GLY E 1 51 ? 43.331 27.346 70.240 1.00 47.16 57 GLY E CA 1
ATOM 2592 C C . GLY E 1 51 ? 42.987 28.031 68.928 1.00 47.00 57 GLY E C 1
ATOM 2593 O O . GLY E 1 51 ? 43.090 27.430 67.853 1.00 47.00 57 GLY E O 1
ATOM 2594 N N . GLN E 1 52 ? 42.559 29.287 69.014 1.00 52.63 58 GLN E N 1
ATOM 2595 C CA . GLN E 1 52 ? 42.229 30.059 67.820 1.00 52.37 58 GLN E CA 1
ATOM 2596 C C . GLN E 1 52 ? 43.205 31.225 67.798 1.00 51.32 58 GLN E C 1
ATOM 2597 O O . GLN E 1 52 ? 43.652 31.667 66.740 1.00 51.53 58 GLN E O 1
ATOM 2603 N N . LYS E 1 53 ? 43.534 31.701 68.994 1.00 44.08 59 LYS E N 1
ATOM 2604 C CA . LYS E 1 53 ? 44.427 32.833 69.176 1.00 43.52 59 LYS E CA 1
ATOM 2605 C C . LYS E 1 53 ? 45.504 32.547 70.223 1.00 43.07 59 LYS E C 1
ATOM 2606 O O . LYS E 1 53 ? 45.211 32.007 71.289 1.00 43.43 59 LYS E O 1
ATOM 2612 N N . PRO E 1 54 ? 46.766 32.910 69.935 1.00 46.41 60 PRO E N 1
ATOM 2613 C CA . PRO E 1 54 ? 47.869 32.687 70.879 1.00 46.14 60 PRO E CA 1
ATOM 2614 C C . PRO E 1 54 ? 47.743 33.613 72.090 1.00 45.56 60 PRO E C 1
ATOM 2615 O O . PRO E 1 54 ? 47.224 34.722 71.976 1.00 47.29 60 PRO E O 1
ATOM 2619 N N . CYS E 1 55 ? 48.219 33.154 73.242 1.00 37.42 61 CYS E N 1
ATOM 2620 C CA . CYS E 1 55 ? 48.133 33.930 74.475 1.00 37.49 61 CYS E CA 1
ATOM 2621 C C . CYS E 1 55 ? 49.165 33.452 75.483 1.00 37.78 61 CYS E C 1
ATOM 2622 O O . CYS E 1 55 ? 49.713 32.359 75.351 1.00 39.05 61 CYS E O 1
ATOM 2625 N N . GLY E 1 56 ? 49.405 34.271 76.501 1.00 41.01 62 GLY E N 1
ATOM 2626 C CA . GLY E 1 56 ? 50.365 33.922 77.531 1.00 43.01 62 GLY E CA 1
ATOM 2627 C C . GLY E 1 56 ? 51.631 33.298 76.979 1.00 44.91 62 GLY E C 1
ATOM 2628 O O . GLY E 1 56 ? 52.101 33.674 75.901 1.00 45.56 62 GLY E O 1
ATOM 2629 N N . SER E 1 57 ? 52.182 32.337 77.715 1.00 55.02 63 SER E N 1
ATOM 2630 C CA . SER E 1 57 ? 53.406 31.662 77.296 1.00 56.36 63 SER E CA 1
ATOM 2631 C C . SER E 1 57 ? 53.136 30.321 76.621 1.00 55.96 63 SER E C 1
ATOM 2632 O O . SER E 1 57 ? 52.833 29.323 77.285 1.00 56.83 63 SER E O 1
ATOM 2635 N N . GLY E 1 58 ? 53.256 30.305 75.299 1.00 47.34 64 GLY E N 1
ATOM 2636 C CA . GLY E 1 58 ? 53.030 29.081 74.555 1.00 46.72 64 GLY E CA 1
ATOM 2637 C C . GLY E 1 58 ? 51.644 28.525 74.799 1.00 46.50 64 GLY E C 1
ATOM 2638 O O . GLY E 1 58 ? 51.456 27.312 74.897 1.00 46.74 64 GLY E O 1
ATOM 2639 N N . GLY E 1 59 ? 50.666 29.417 74.902 1.00 41.29 65 GLY E N 1
ATOM 2640 C CA . GLY E 1 59 ? 49.306 28.979 75.134 1.00 39.50 65 GLY E CA 1
ATOM 2641 C C . GLY E 1 59 ? 48.372 29.518 74.075 1.00 38.60 65 GLY E C 1
ATOM 2642 O O . GLY E 1 59 ? 48.780 30.286 73.205 1.00 38.87 65 GLY E O 1
ATOM 2643 N N . ARG E 1 60 ? 47.116 29.101 74.140 1.00 30.62 66 ARG E N 1
ATOM 2644 C CA . ARG E 1 60 ? 46.116 29.561 73.195 1.00 29.72 66 ARG E CA 1
ATOM 2645 C C . ARG E 1 60 ? 44.811 29.764 73.951 1.00 28.92 66 ARG E C 1
ATOM 2646 O O . ARG E 1 60 ? 44.544 29.072 74.935 1.00 26.03 66 ARG E O 1
ATOM 2654 N N . CYS E 1 61 ? 44.013 30.730 73.510 1.00 30.29 67 CYS E N 1
ATOM 2655 C CA . CYS E 1 61 ? 42.747 30.993 74.166 1.00 29.29 67 CYS E CA 1
ATOM 2656 C C . CYS E 1 61 ? 41.886 29.745 74.049 1.00 28.88 67 CYS E C 1
ATOM 2657 O O . CYS E 1 61 ? 41.525 29.331 72.947 1.00 28.95 67 CYS E O 1
ATOM 2660 N N . ALA E 1 62 ? 41.567 29.153 75.198 1.00 31.25 68 ALA E N 1
ATOM 2661 C CA . ALA E 1 62 ? 40.785 27.921 75.257 1.00 30.40 68 ALA E CA 1
ATOM 2662 C C . ALA E 1 62 ? 39.303 28.123 75.577 1.00 30.14 68 ALA E C 1
ATOM 2663 O O . ALA E 1 62 ? 38.449 27.402 75.064 1.00 30.38 68 ALA E O 1
ATOM 2665 N N . ALA E 1 63 ? 39.007 29.086 76.442 1.00 28.00 69 ALA E N 1
ATOM 2666 C CA . ALA E 1 63 ? 37.630 29.387 76.819 1.00 28.60 69 ALA E CA 1
ATOM 2667 C C . ALA E 1 63 ? 37.519 30.878 77.082 1.00 30.09 69 ALA E C 1
ATOM 2668 O O . ALA E 1 63 ? 38.521 31.593 77.078 1.00 29.50 69 ALA E O 1
ATOM 2670 N N . ALA E 1 64 ? 36.295 31.342 77.312 1.00 30.41 70 ALA E N 1
ATOM 2671 C CA . ALA E 1 64 ? 36.062 32.750 77.575 1.00 30.85 70 ALA E CA 1
ATOM 2672 C C . ALA E 1 64 ? 36.983 33.260 78.677 1.00 30.15 70 ALA E C 1
ATOM 2673 O O . ALA E 1 64 ? 36.834 32.891 79.840 1.00 31.44 70 ALA E O 1
ATOM 2675 N N . GLY E 1 65 ? 37.943 34.101 78.295 1.00 27.84 71 GLY E N 1
ATOM 2676 C CA . GLY E 1 65 ? 38.874 34.673 79.253 1.00 25.98 71 GLY E CA 1
ATOM 2677 C C . GLY E 1 65 ? 39.874 33.709 79.863 1.00 25.64 71 GLY E C 1
ATOM 2678 O O . GLY E 1 65 ? 40.446 33.988 80.920 1.00 24.49 71 GLY E O 1
ATOM 2679 N N . ILE E 1 66 ? 40.108 32.583 79.199 1.00 24.82 72 ILE E N 1
ATOM 2680 C CA . ILE E 1 66 ? 41.045 31.600 79.723 1.00 24.44 72 ILE E CA 1
ATOM 2681 C C . ILE E 1 66 ? 42.064 31.1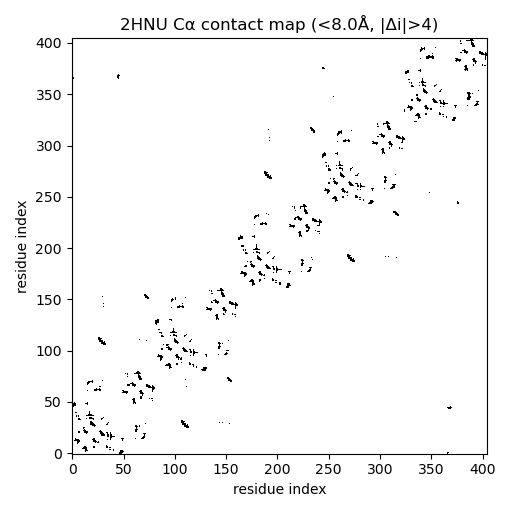56 78.680 1.00 24.41 72 ILE E C 1
ATOM 2682 O O . ILE E 1 66 ? 41.710 30.798 77.556 1.00 25.04 72 ILE E O 1
ATOM 2687 N N . CYS E 1 67 ? 43.334 31.193 79.073 1.00 28.20 73 CYS E N 1
ATOM 2688 C CA . CYS E 1 67 ? 44.448 30.806 78.213 1.00 27.72 73 CYS E CA 1
ATOM 2689 C C . CYS E 1 67 ? 45.029 29.482 78.712 1.00 27.08 73 CYS E C 1
ATOM 2690 O O . CYS E 1 67 ? 45.285 29.329 79.905 1.00 27.26 73 CYS E O 1
ATOM 2693 N N . CYS E 1 68 ? 45.233 28.528 77.806 1.00 25.08 74 CYS E N 1
ATOM 2694 C CA . CYS E 1 68 ? 45.790 27.235 78.195 1.00 24.44 74 CYS E CA 1
ATOM 2695 C C . CYS E 1 68 ? 46.924 26.767 77.290 1.00 24.78 74 CYS E C 1
ATOM 2696 O O . CYS E 1 68 ? 46.939 27.058 76.094 1.00 23.38 74 CYS E O 1
ATOM 2699 N N . SER E 1 69 ? 47.856 26.028 77.886 1.00 26.08 75 SER E N 1
ATOM 2700 C CA . SER E 1 69 ? 48.966 25.406 77.165 1.00 27.12 75 SER E CA 1
ATOM 2701 C C . SER E 1 69 ? 48.697 23.923 77.443 1.00 27.19 75 SER E C 1
ATOM 2702 O O . SER E 1 69 ? 47.763 23.594 78.171 1.00 25.67 75 SER E O 1
ATOM 2705 N N . PRO E 1 70 ? 49.497 23.011 76.875 1.00 27.43 76 PRO E N 1
ATOM 2706 C CA . PRO E 1 70 ? 49.225 21.599 77.156 1.00 27.94 76 PRO E CA 1
ATOM 2707 C C . PRO E 1 70 ? 49.351 21.179 78.625 1.00 28.56 76 PRO E C 1
ATOM 2708 O O . PRO E 1 70 ? 48.859 20.119 79.007 1.00 30.40 76 PRO E O 1
ATOM 2712 N N . ASP E 1 71 ? 49.992 21.998 79.453 1.00 27.95 77 ASP E N 1
ATOM 2713 C CA . ASP E 1 71 ? 50.155 21.635 80.859 1.00 29.87 77 ASP E CA 1
ATOM 2714 C C . ASP E 1 71 ? 49.504 22.564 81.879 1.00 27.92 77 ASP E C 1
ATOM 2715 O O . ASP E 1 71 ? 49.676 22.371 83.086 1.00 26.83 77 ASP E O 1
ATOM 2720 N N . GLY E 1 72 ? 48.760 23.564 81.412 1.00 28.24 78 GLY E N 1
ATOM 2721 C CA . GLY E 1 72 ? 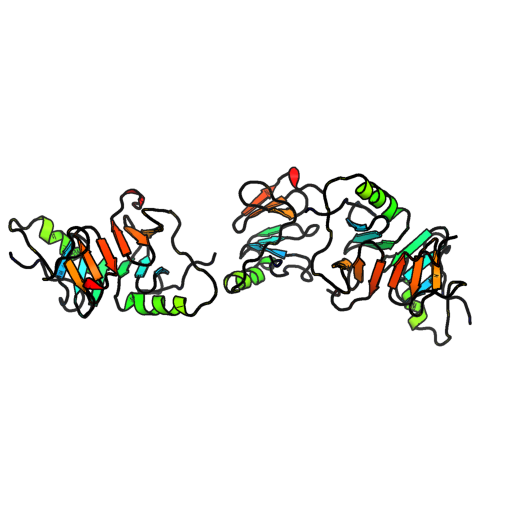48.108 24.466 82.347 1.00 25.09 78 GLY E CA 1
ATOM 2722 C C . GLY E 1 72 ? 47.205 25.519 81.732 1.00 23.64 78 GLY E C 1
ATOM 2723 O O . GLY E 1 72 ? 47.250 25.759 80.530 1.00 22.68 78 GLY E O 1
ATOM 2724 N N . CYS E 1 73 ? 46.378 26.143 82.570 1.00 25.75 79 CYS E N 1
ATOM 2725 C CA . CYS E 1 73 ? 45.461 27.194 82.135 1.00 25.48 79 CYS E CA 1
ATOM 2726 C C . CYS E 1 73 ? 45.481 28.347 83.137 1.00 25.99 79 CYS E C 1
ATOM 2727 O O . CYS E 1 73 ? 45.705 28.141 84.335 1.00 23.30 79 CYS E O 1
ATOM 2730 N N . HIS E 1 74 ? 45.219 29.554 82.646 1.00 26.90 80 HIS E N 1
ATOM 2731 C CA . HIS E 1 74 ? 45.175 30.733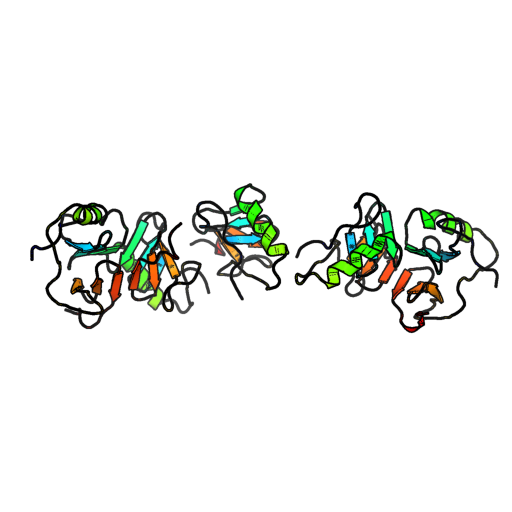 83.503 1.00 29.17 80 HIS E CA 1
ATOM 2732 C C . HIS E 1 74 ? 44.274 31.817 82.915 1.00 29.68 80 HIS E C 1
ATOM 2733 O O . HIS E 1 74 ? 44.167 31.962 81.696 1.00 29.10 80 HIS E O 1
ATOM 2740 N N . GLU E 1 75 ? 43.612 32.566 83.792 1.00 31.00 81 GLU E N 1
ATOM 2741 C CA . GLU E 1 75 ? 42.722 33.635 83.359 1.00 33.65 81 GLU E CA 1
ATOM 2742 C C . GLU E 1 75 ? 43.526 34.649 82.550 1.00 34.01 81 GLU E C 1
ATOM 2743 O O . GLU E 1 75 ? 44.653 34.989 82.910 1.00 32.02 81 GLU E O 1
ATOM 2749 N N . ASP E 1 76 ? 42.944 35.119 81.451 1.00 34.05 82 ASP E N 1
ATOM 2750 C CA . ASP E 1 76 ? 43.613 36.081 80.582 1.00 34.91 82 ASP E CA 1
ATOM 2751 C C . ASP E 1 76 ? 42.572 36.926 79.854 1.00 34.41 82 ASP E C 1
ATOM 2752 O O . ASP E 1 76 ? 41.832 36.416 79.011 1.00 34.92 82 ASP E O 1
ATOM 2757 N N . PRO E 1 77 ? 42.500 38.232 80.167 1.00 38.04 83 PRO E N 1
ATOM 2758 C CA . PRO E 1 77 ? 41.524 39.105 79.506 1.00 37.51 83 PRO E CA 1
ATOM 2759 C C . PRO E 1 77 ? 41.683 39.142 77.990 1.00 35.31 83 PRO E C 1
ATOM 2760 O O . PRO E 1 77 ? 40.723 39.403 77.265 1.00 35.49 83 PRO E O 1
ATOM 2764 N N . ALA E 1 78 ? 42.890 38.873 77.508 1.00 30.17 84 ALA E N 1
ATOM 2765 C CA . ALA E 1 78 ? 43.128 38.867 76.071 1.00 29.93 84 ALA E CA 1
ATOM 2766 C C . ALA E 1 78 ? 42.232 37.808 75.435 1.00 30.23 84 ALA E C 1
ATOM 2767 O O . ALA E 1 78 ? 41.937 37.858 74.242 1.00 27.59 84 ALA E O 1
ATOM 2769 N N . CYS E 1 79 ? 41.793 36.852 76.247 1.00 30.17 85 CYS E N 1
ATOM 2770 C CA . CYS E 1 79 ? 40.942 35.780 75.754 1.00 30.28 85 CYS E CA 1
ATOM 2771 C C . CYS E 1 79 ? 39.446 36.023 75.923 1.00 31.22 85 CYS E C 1
ATOM 2772 O O . CYS E 1 79 ? 38.637 35.171 75.550 1.00 32.22 85 CYS E O 1
ATOM 2775 N N . ASP E 1 80 ? 39.067 37.165 76.488 1.00 33.81 86 ASP E N 1
ATOM 2776 C CA . ASP E 1 80 ? 37.645 37.458 76.657 1.00 36.10 86 ASP E CA 1
ATOM 2777 C C . ASP E 1 80 ? 36.974 37.511 75.290 1.00 36.02 86 ASP E C 1
ATOM 2778 O O . ASP E 1 80 ? 37.609 37.839 74.289 1.00 37.32 86 ASP E O 1
ATOM 2783 N N . PRO E 1 81 ? 35.681 37.167 75.228 1.00 41.06 87 PRO E N 1
ATOM 2784 C CA . PRO E 1 81 ? 34.935 37.182 73.967 1.00 41.59 87 PRO E CA 1
ATOM 2785 C C . PRO E 1 81 ? 35.037 38.527 73.248 1.00 42.08 87 PRO E C 1
ATOM 2786 O O . PRO E 1 81 ? 35.110 38.518 72.000 1.00 42.85 87 PRO E O 1
#

Nearest PDB structures (foldseek):
  2hnv-assembly3_E-2  TM=1.005E+00  e=8.786E-16  Bos taurus
  2bn2-assembly1_A  TM=9.996E-01  e=1.411E-14  Bos taurus
  2bn2-assembly2_E  TM=9.978E-01  e=1.503E-14  Bos taurus
  1npo-assembly1_C  TM=9.991E-01  e=7.280E-14  Bos taurus
  1npo-assembly1_A  TM=9.951E-01  e=1.206E-13  Bos taurus